Protein AF-A0A3B8USL8-F1 (afdb_monomer)

pLDDT: mean 80.2, std 11.9, range [31.58, 95.19]

Nearest PDB structures (foldseek):
  6t17-assembly1_B  TM=9.075E-01  e=5.939E-07  Kurthia sp. 11kri321
  2p1b-assembly2_B  TM=3.643E-01  e=3.497E+00  Homo sapiens
  1xb9-assembly1_D  TM=2.549E-01  e=1.712E+00  Xenopus laevis
  4hfs-assembly1_B  TM=2.075E-01  e=1.350E+00  Bacillus subtilis subsp. subtilis str. 168
  6v7j-assembly1_A  TM=2.923E-01  e=7.578E+00  Canavalia ensiformis

Radius of gyration: 40.14 Å; Cα contacts (8 Å, |Δi|>4): 746; chains: 1; bounding box: 104×63×132 Å

Mean predicted aligned error: 17.53 Å

Structure (mmCIF, N/CA/C/O backbone):
data_AF-A0A3B8USL8-F1
#
_entry.id   AF-A0A3B8USL8-F1
#
loop_
_atom_site.group_PDB
_atom_site.id
_atom_site.type_symbol
_atom_site.label_atom_id
_atom_site.label_alt_id
_atom_site.label_comp_id
_atom_site.label_asym_id
_atom_site.label_entity_id
_atom_site.label_seq_id
_atom_site.pdbx_PDB_ins_code
_atom_site.Cartn_x
_atom_site.Cartn_y
_atom_site.Cartn_z
_atom_site.occupancy
_atom_site.B_iso_or_equiv
_atom_site.auth_seq_id
_atom_site.auth_comp_id
_atom_site.auth_asym_id
_atom_site.auth_atom_id
_atom_site.pdbx_PDB_model_num
ATOM 1 N N . MET A 1 1 ? 18.550 7.871 -5.834 1.00 35.16 1 MET A N 1
ATOM 2 C CA . MET A 1 1 ? 17.332 7.478 -6.574 1.00 35.16 1 MET A CA 1
ATOM 3 C C . MET A 1 1 ? 16.148 7.566 -5.631 1.00 35.16 1 MET A C 1
ATOM 5 O O . MET A 1 1 ? 16.130 6.875 -4.623 1.00 35.16 1 MET A O 1
ATOM 9 N N . LYS A 1 2 ? 15.222 8.490 -5.893 1.00 31.58 2 LYS A N 1
ATOM 10 C CA . LYS A 1 2 ? 13.996 8.667 -5.110 1.00 31.58 2 LYS A CA 1
ATOM 11 C C . LYS A 1 2 ? 13.003 7.623 -5.638 1.00 31.58 2 LYS A C 1
ATOM 13 O O . LYS A 1 2 ? 12.393 7.850 -6.670 1.00 31.58 2 LYS A O 1
ATOM 18 N N . LEU A 1 3 ? 12.933 6.458 -4.992 1.00 43.53 3 LEU A N 1
ATOM 19 C CA . LEU A 1 3 ? 12.099 5.302 -5.381 1.00 43.53 3 LEU A CA 1
ATOM 20 C C . LEU A 1 3 ? 10.599 5.528 -5.064 1.00 43.53 3 LEU A C 1
ATOM 22 O O . LEU A 1 3 ? 9.948 4.687 -4.450 1.00 43.53 3 LEU A O 1
ATOM 26 N N . LEU A 1 4 ? 10.082 6.722 -5.373 1.00 45.91 4 LEU A N 1
ATOM 27 C CA . LEU A 1 4 ? 8.718 7.175 -5.051 1.00 45.91 4 LEU A CA 1
ATOM 28 C C . LEU A 1 4 ? 7.876 7.403 -6.326 1.00 45.91 4 LEU A C 1
ATOM 30 O O . LEU A 1 4 ? 7.007 8.266 -6.347 1.00 45.91 4 LEU A O 1
ATOM 34 N N . ASP A 1 5 ? 8.152 6.665 -7.401 1.00 50.16 5 ASP A N 1
ATOM 35 C CA . ASP A 1 5 ? 7.469 6.773 -8.701 1.00 50.16 5 ASP A CA 1
ATOM 36 C C . ASP A 1 5 ? 6.319 5.764 -8.902 1.00 50.16 5 ASP A C 1
ATOM 38 O O . ASP A 1 5 ? 5.882 5.552 -10.029 1.00 50.16 5 ASP A O 1
ATOM 42 N N . GLY A 1 6 ? 5.809 5.125 -7.841 1.00 51.44 6 GLY A N 1
ATOM 43 C CA . GLY A 1 6 ? 4.798 4.064 -7.969 1.00 51.44 6 GLY A CA 1
ATOM 44 C C . GLY A 1 6 ? 5.363 2.642 -8.048 1.00 51.44 6 GLY A C 1
ATOM 45 O O . GLY A 1 6 ? 4.603 1.692 -8.223 1.00 51.44 6 GLY A O 1
ATOM 46 N N . SER A 1 7 ? 6.676 2.465 -7.870 1.00 51.03 7 SER A N 1
ATOM 47 C CA . SER A 1 7 ? 7.333 1.149 -7.930 1.00 51.03 7 SER A CA 1
ATOM 48 C C . SER A 1 7 ? 7.158 0.229 -6.716 1.00 51.03 7 SER A C 1
ATOM 50 O O . SER A 1 7 ? 7.492 -0.955 -6.810 1.00 51.03 7 SER A O 1
ATOM 52 N N . GLN A 1 8 ? 6.623 0.735 -5.599 1.00 54.75 8 GLN A N 1
ATOM 53 C CA . GLN A 1 8 ? 6.286 -0.083 -4.426 1.00 54.75 8 GLN A CA 1
AT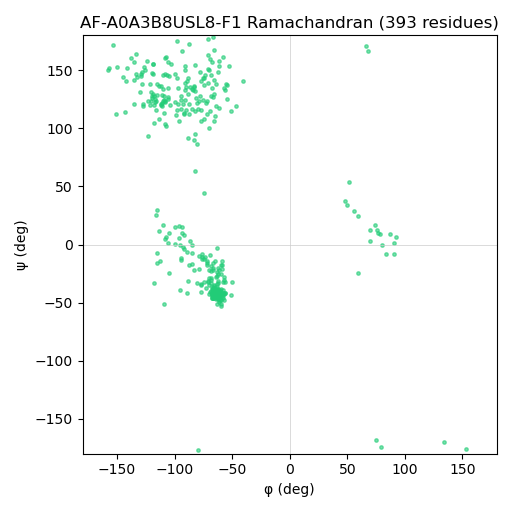OM 54 C C . GLN A 1 8 ? 4.863 -0.647 -4.572 1.00 54.75 8 GLN A C 1
ATOM 56 O O . GLN A 1 8 ? 3.889 0.103 -4.535 1.00 54.75 8 GLN A O 1
ATOM 61 N N . SER A 1 9 ? 4.761 -1.966 -4.738 1.00 53.94 9 SER A N 1
ATOM 62 C CA . SER A 1 9 ? 3.527 -2.763 -4.621 1.00 53.94 9 SER A CA 1
ATOM 63 C C . SER A 1 9 ? 3.209 -2.961 -3.130 1.00 53.94 9 SER A C 1
ATOM 65 O O . SER A 1 9 ? 4.144 -3.133 -2.368 1.00 53.94 9 SER A O 1
ATOM 67 N N . GLY A 1 10 ? 1.958 -2.904 -2.656 1.00 53.62 10 GLY A N 1
ATOM 68 C CA . GLY A 1 10 ? 1.622 -3.095 -1.227 1.00 53.62 10 GLY A CA 1
ATOM 69 C C . GLY A 1 10 ? 0.648 -2.075 -0.618 1.00 53.62 10 GLY A C 1
ATOM 70 O O . GLY A 1 10 ? 0.038 -1.277 -1.323 1.00 53.62 10 GLY A O 1
ATOM 71 N N . SER A 1 11 ? 0.482 -2.103 0.711 1.00 51.12 11 SER A N 1
ATOM 72 C CA . SER A 1 11 ? -0.595 -1.425 1.466 1.00 51.12 11 SER A CA 1
ATOM 73 C C . SER A 1 11 ? -0.605 0.109 1.385 1.00 51.12 11 SER A C 1
ATOM 75 O O . SER A 1 11 ? -1.511 0.744 1.913 1.00 51.12 11 SER A O 1
ATOM 77 N N . LYS A 1 12 ? 0.355 0.747 0.713 1.00 58.31 12 LYS A N 1
ATOM 78 C CA . LYS A 1 12 ? 0.362 2.202 0.525 1.00 58.31 12 LYS A CA 1
ATOM 79 C C . LYS A 1 12 ? -0.222 2.574 -0.831 1.00 58.31 12 LYS A C 1
ATOM 81 O O . LYS A 1 12 ? 0.311 2.209 -1.873 1.00 58.31 12 LYS A O 1
ATOM 86 N N . VAL A 1 13 ? -1.291 3.363 -0.803 1.00 66.81 13 VAL A N 1
ATOM 87 C CA . VAL A 1 13 ? -1.865 3.991 -1.997 1.00 66.81 13 VAL A CA 1
ATOM 88 C C . VAL A 1 13 ? -0.946 5.121 -2.455 1.00 66.81 13 VAL A C 1
ATOM 90 O O . VAL A 1 13 ? -0.693 6.061 -1.703 1.00 66.81 13 VAL A O 1
ATOM 93 N N . GLN A 1 14 ? -0.459 5.045 -3.691 1.00 66.94 14 GLN A N 1
ATOM 94 C CA . GLN A 1 14 ? 0.283 6.122 -4.342 1.00 66.94 14 GLN A CA 1
ATOM 95 C C . GLN A 1 14 ? -0.600 6.728 -5.423 1.00 66.94 14 GLN A C 1
ATOM 97 O O . GLN A 1 14 ? -0.773 6.140 -6.486 1.00 66.94 14 GLN A O 1
ATOM 102 N N . ALA A 1 15 ? -1.170 7.897 -5.156 1.00 72.94 15 ALA A N 1
ATOM 103 C CA . ALA A 1 15 ? -1.930 8.639 -6.149 1.00 72.94 15 ALA A CA 1
ATOM 104 C C . ALA A 1 15 ? -1.317 10.022 -6.360 1.00 72.94 15 ALA A C 1
ATOM 106 O O . ALA A 1 15 ? -0.934 10.692 -5.399 1.00 72.94 15 ALA A O 1
ATOM 107 N N . SER A 1 16 ? -1.232 10.450 -7.615 1.00 72.19 16 SER A N 1
ATOM 108 C CA . SER A 1 16 ? -0.775 11.789 -7.973 1.00 72.19 16 SER A CA 1
ATOM 109 C C . SER A 1 16 ? -1.571 12.362 -9.131 1.00 72.19 16 SER A C 1
ATOM 111 O O . SER A 1 16 ? -2.084 11.646 -9.987 1.00 72.19 16 SER A O 1
ATOM 113 N N . VAL A 1 17 ? -1.654 13.684 -9.131 1.00 74.88 17 VAL A N 1
ATOM 114 C CA . VAL A 1 17 ? -2.289 14.511 -10.155 1.00 74.88 17 VAL A CA 1
ATOM 115 C C . VAL A 1 17 ? -1.261 15.511 -10.668 1.00 74.88 17 VAL A C 1
ATOM 117 O O . VAL A 1 17 ? -0.279 15.812 -9.978 1.00 74.88 17 VAL A O 1
ATOM 120 N N . SER A 1 18 ? -1.467 16.036 -11.873 1.00 68.19 18 SER A N 1
ATOM 121 C CA . SER A 1 18 ? -0.633 17.112 -12.404 1.00 68.19 18 SER A CA 1
ATOM 122 C C . SER A 1 18 ? -0.721 18.375 -11.534 1.00 68.19 18 SER A C 1
ATOM 124 O O . SER A 1 18 ? -1.661 18.587 -10.765 1.00 68.19 18 SER A O 1
ATOM 126 N N . LYS A 1 19 ? 0.295 19.243 -11.627 1.00 58.09 19 LYS A N 1
ATOM 127 C CA . LYS A 1 19 ? 0.409 20.450 -10.786 1.00 58.09 19 LYS A CA 1
ATOM 128 C C . LYS A 1 19 ? -0.746 21.440 -11.001 1.00 58.09 19 LYS A C 1
ATOM 130 O O . LYS A 1 19 ? -1.132 22.144 -10.073 1.00 58.09 19 LYS A O 1
ATOM 135 N N . SER A 1 20 ? -1.280 21.481 -12.214 1.00 59.66 20 SER A N 1
ATOM 136 C CA . SER A 1 20 ? -2.473 22.223 -12.641 1.00 59.66 20 SER A CA 1
ATOM 137 C C . SER A 1 20 ? -3.771 21.634 -12.074 1.00 59.66 20 SER A C 1
ATOM 139 O O . SER A 1 20 ? -4.706 22.385 -11.809 1.00 59.66 20 SER A O 1
ATOM 141 N N . ALA A 1 21 ? -3.807 20.324 -11.812 1.00 61.00 21 ALA A N 1
ATOM 142 C CA . ALA A 1 21 ? -4.941 19.589 -11.248 1.00 61.00 21 ALA A CA 1
ATOM 143 C C . ALA A 1 21 ? -4.811 19.311 -9.737 1.00 61.00 21 ALA A C 1
ATOM 145 O O . ALA A 1 21 ? -5.540 18.485 -9.192 1.00 61.00 21 ALA A O 1
ATOM 146 N N . ALA A 1 22 ? -3.897 19.995 -9.036 1.00 58.69 22 ALA A N 1
ATOM 147 C CA . ALA A 1 22 ? -3.538 19.714 -7.641 1.00 58.69 22 ALA A CA 1
ATOM 148 C C . ALA A 1 22 ? -4.706 19.793 -6.638 1.00 58.69 22 ALA A C 1
ATOM 150 O O . ALA A 1 22 ? -4.628 19.209 -5.562 1.00 58.69 22 ALA A O 1
ATOM 151 N N . THR A 1 23 ? -5.794 20.489 -6.975 1.00 61.28 23 THR A N 1
ATOM 152 C CA . THR A 1 23 ? -7.017 20.528 -6.158 1.00 61.28 23 THR A CA 1
ATOM 153 C C . THR A 1 23 ? -7.870 19.266 -6.272 1.00 61.28 23 THR A C 1
ATOM 155 O O . THR A 1 23 ? -8.778 19.113 -5.464 1.00 61.28 23 THR A O 1
ATOM 158 N N . GLY A 1 24 ? -7.585 18.392 -7.245 1.00 63.50 24 GLY A N 1
ATOM 159 C CA . GLY A 1 24 ? -8.349 17.192 -7.578 1.00 63.50 24 GLY A CA 1
ATOM 160 C C . GLY A 1 24 ? -7.944 15.917 -6.835 1.00 63.50 24 GLY A C 1
ATOM 161 O O . GLY A 1 24 ? -8.620 14.900 -6.961 1.00 63.50 24 GLY A O 1
ATOM 162 N N . ALA A 1 25 ? -6.863 15.948 -6.050 1.00 67.50 25 ALA A N 1
ATOM 163 C CA . ALA A 1 25 ? -6.476 14.851 -5.166 1.00 67.50 25 ALA A CA 1
ATOM 164 C C . ALA A 1 25 ? -6.263 15.370 -3.745 1.00 67.50 25 ALA A C 1
ATOM 166 O O . ALA A 1 25 ? -5.409 16.221 -3.504 1.00 67.50 25 ALA A O 1
ATOM 167 N N . THR A 1 26 ? -7.025 14.831 -2.794 1.00 67.94 26 THR A N 1
ATOM 168 C CA . THR A 1 26 ? -6.905 15.186 -1.377 1.00 67.94 26 THR A CA 1
ATOM 169 C C . THR A 1 26 ? -6.562 13.943 -0.572 1.00 67.94 26 THR A C 1
ATOM 171 O O . THR A 1 26 ? -7.281 12.944 -0.612 1.00 67.94 26 THR A O 1
ATOM 174 N N . THR A 1 27 ? -5.460 13.990 0.174 1.00 61.47 27 THR A N 1
ATOM 175 C CA . THR A 1 27 ? -5.169 12.965 1.180 1.00 61.47 27 THR A CA 1
ATOM 176 C C . THR A 1 27 ? -6.039 13.239 2.394 1.00 61.47 27 THR A C 1
ATOM 178 O O . THR A 1 27 ? -5.787 14.175 3.149 1.00 61.47 27 THR A O 1
ATOM 181 N N . ASN A 1 28 ? -7.067 12.420 2.576 1.00 60.72 28 ASN A N 1
ATOM 182 C CA . ASN A 1 28 ? -7.905 12.460 3.757 1.00 60.72 28 ASN A CA 1
ATOM 183 C C . ASN A 1 28 ? -7.201 11.675 4.858 1.00 60.72 28 ASN A C 1
ATOM 185 O O . ASN A 1 28 ? -6.982 10.465 4.763 1.00 60.72 28 ASN A O 1
ATOM 189 N N . HIS A 1 29 ? -6.807 12.377 5.912 1.00 53.66 29 HIS A N 1
ATOM 190 C CA . HIS A 1 29 ? -6.333 11.721 7.119 1.00 53.66 29 HIS A CA 1
ATOM 191 C C . HIS A 1 29 ? -7.496 10.995 7.794 1.00 53.66 29 HIS A C 1
ATOM 193 O O . HIS A 1 29 ? -8.643 11.437 7.720 1.00 53.66 29 HIS A O 1
ATOM 199 N N . ALA A 1 30 ? -7.186 9.858 8.416 1.00 52.12 30 ALA A N 1
ATOM 200 C CA . ALA A 1 30 ? -8.135 9.076 9.190 1.00 52.12 30 ALA A CA 1
ATOM 201 C C . ALA A 1 30 ? -8.926 9.991 10.138 1.00 52.12 30 ALA A C 1
ATOM 203 O O . ALA A 1 30 ? -8.332 10.630 11.004 1.00 52.12 30 ALA A O 1
ATOM 204 N N . ALA A 1 31 ? -10.251 10.055 9.988 1.00 51.53 31 ALA A N 1
ATOM 205 C CA . ALA A 1 31 ? -11.104 10.528 11.068 1.00 51.53 31 ALA A CA 1
ATOM 206 C C . ALA A 1 31 ? -11.141 9.397 12.093 1.00 51.53 31 ALA A C 1
ATOM 208 O O . ALA A 1 31 ? -11.648 8.306 11.836 1.00 51.53 31 ALA A O 1
ATOM 209 N N . VAL A 1 32 ? -10.468 9.621 13.208 1.00 53.03 32 VAL A N 1
ATOM 210 C CA . VAL A 1 32 ? -10.133 8.571 14.148 1.00 53.03 32 VAL A CA 1
ATOM 211 C C . VAL A 1 32 ? -11.255 8.401 15.161 1.00 53.03 32 VAL A C 1
ATOM 213 O O . VAL A 1 32 ? -11.276 9.060 16.191 1.00 53.03 32 VAL A O 1
ATOM 216 N N . ALA A 1 33 ? -12.194 7.510 14.882 1.00 63.44 33 ALA A N 1
ATOM 217 C CA . ALA A 1 33 ? -13.122 7.052 15.905 1.00 63.44 33 ALA A CA 1
ATOM 218 C C . ALA A 1 33 ? -13.557 5.630 15.575 1.00 63.44 33 ALA A C 1
ATOM 220 O O . ALA A 1 33 ? -14.255 5.419 14.591 1.00 63.44 33 ALA A O 1
ATOM 221 N N . GLN A 1 34 ? -13.173 4.630 16.362 1.00 76.38 34 GLN A N 1
ATOM 222 C CA . GLN A 1 34 ? -13.904 3.366 16.381 1.00 76.38 34 GLN A CA 1
ATOM 223 C C . GLN A 1 34 ? -15.008 3.491 17.424 1.00 76.38 34 GLN A C 1
ATOM 225 O O . GLN A 1 34 ? -14.747 3.884 18.563 1.00 76.38 34 GLN A O 1
ATOM 230 N N . VAL A 1 35 ? -16.234 3.151 17.032 1.00 83.56 35 VAL A N 1
ATOM 231 C CA . VAL A 1 35 ? -17.382 3.132 17.935 1.00 83.56 35 VAL A CA 1
ATOM 232 C C . VAL A 1 35 ? -17.716 1.681 18.253 1.00 83.56 35 VAL A C 1
ATOM 234 O O . VAL A 1 35 ? -17.900 0.868 17.349 1.00 83.56 35 VAL A O 1
ATOM 237 N N . ASN A 1 36 ? -17.797 1.349 19.536 1.00 85.56 36 ASN A N 1
ATOM 238 C CA . ASN A 1 36 ? -18.254 0.051 20.017 1.00 85.56 36 ASN A CA 1
ATOM 239 C C . ASN A 1 36 ? -19.508 0.259 20.863 1.00 85.56 36 ASN A C 1
ATOM 241 O O . ASN A 1 36 ? -19.451 0.948 21.880 1.00 85.56 36 ASN A O 1
ATOM 245 N N . THR A 1 37 ? -20.625 -0.341 20.462 1.00 88.31 37 THR A N 1
ATOM 246 C CA . THR A 1 37 ? -21.900 -0.215 21.182 1.00 88.31 37 THR A CA 1
ATOM 247 C C . THR A 1 37 ? -22.305 -1.559 21.773 1.00 88.31 37 THR A C 1
ATOM 249 O O . THR A 1 37 ? -22.207 -2.585 21.099 1.00 88.31 37 THR A O 1
ATOM 252 N N . SER A 1 38 ? -22.778 -1.586 23.020 1.00 88.12 38 SER A N 1
ATOM 253 C CA . SER A 1 38 ? -23.227 -2.825 23.663 1.00 88.12 38 SER A CA 1
ATOM 254 C C . SER A 1 38 ? -24.286 -3.556 22.826 1.00 88.12 38 SER A C 1
ATOM 256 O O . SER A 1 38 ? -25.194 -2.949 22.247 1.00 88.12 38 SER A O 1
ATOM 258 N N . ALA A 1 39 ? -24.156 -4.883 22.729 1.00 82.88 39 ALA A N 1
ATOM 259 C CA . ALA A 1 39 ? -25.090 -5.707 21.963 1.00 82.88 39 ALA A CA 1
ATOM 260 C C . ALA A 1 39 ? -26.495 -5.634 22.577 1.00 82.88 39 ALA A C 1
ATOM 262 O O . ALA A 1 39 ? -27.462 -5.263 21.900 1.00 82.88 39 ALA A O 1
ATOM 263 N N . SER A 1 40 ? -26.560 -5.883 23.882 1.00 85.81 40 SER A N 1
ATOM 264 C CA . SER A 1 40 ? -27.769 -5.816 24.692 1.00 85.81 40 SER A CA 1
ATOM 265 C C . SER A 1 40 ? -27.988 -4.434 25.315 1.00 85.81 40 SER A C 1
ATOM 267 O O . SER A 1 40 ? -27.046 -3.667 25.551 1.00 85.81 40 SER A O 1
ATOM 269 N N . ASN A 1 41 ? -29.257 -4.121 25.585 1.00 89.38 41 ASN A N 1
ATOM 270 C CA . ASN A 1 41 ? -29.636 -2.946 26.364 1.00 89.38 41 ASN A CA 1
ATOM 271 C C . ASN A 1 41 ? -29.306 -3.178 27.844 1.00 89.38 41 ASN A C 1
ATOM 273 O O . ASN A 1 41 ? -29.455 -4.283 28.365 1.00 89.38 41 ASN A O 1
ATOM 277 N N . VAL A 1 42 ? -28.917 -2.113 28.534 1.00 89.81 42 VAL A N 1
ATOM 278 C CA . VAL A 1 42 ? -28.840 -2.062 29.991 1.00 89.81 42 VAL A CA 1
ATOM 279 C C . VAL A 1 42 ? -30.252 -2.193 30.558 1.00 89.81 42 VAL A C 1
ATOM 281 O O . VAL A 1 42 ? -31.176 -1.490 30.142 1.00 89.81 42 VAL A O 1
ATOM 284 N N . GLY A 1 43 ? -30.415 -3.115 31.505 1.00 88.31 43 GLY A N 1
ATOM 285 C CA . GLY A 1 43 ? -31.685 -3.347 32.184 1.00 88.31 43 GLY A CA 1
ATOM 286 C C . GLY A 1 43 ? -32.071 -2.219 33.143 1.00 88.31 43 GLY A C 1
ATOM 287 O O . GLY A 1 43 ? -31.252 -1.398 33.555 1.00 88.31 43 GLY A O 1
ATOM 288 N N . GLU A 1 44 ? -33.344 -2.197 33.524 1.00 91.75 44 GLU A N 1
ATOM 289 C CA . GLU A 1 44 ? -33.826 -1.347 34.616 1.00 91.75 44 GLU A CA 1
ATOM 290 C C . GLU A 1 44 ? -33.157 -1.736 35.942 1.00 91.75 44 GLU A C 1
ATOM 292 O O . GLU A 1 44 ? -32.854 -2.909 36.175 1.00 91.75 44 GLU A O 1
ATOM 297 N N . LEU A 1 45 ? -32.959 -0.761 36.834 1.00 90.81 45 LEU A N 1
ATOM 298 C CA . LEU A 1 45 ? -32.378 -1.002 38.155 1.00 90.81 45 LEU A CA 1
ATOM 299 C C . LEU A 1 45 ? -33.402 -0.674 39.241 1.00 90.81 45 LEU A C 1
ATOM 301 O O . LEU A 1 45 ? -33.835 0.469 39.383 1.00 90.81 45 LEU A O 1
ATOM 305 N N . ALA A 1 46 ? -33.815 -1.689 39.998 1.00 93.12 46 ALA A N 1
ATOM 306 C CA . ALA A 1 46 ? -34.754 -1.518 41.102 1.00 93.12 46 ALA A CA 1
ATOM 307 C C . ALA A 1 46 ? -34.106 -0.779 42.285 1.00 93.12 46 ALA A C 1
ATOM 309 O O . ALA A 1 46 ? -32.903 -0.890 42.526 1.00 93.12 46 ALA A O 1
ATOM 310 N N . SER A 1 47 ? -34.919 -0.055 43.053 1.00 92.12 47 SER A N 1
ATOM 311 C CA . SER A 1 47 ? -34.481 0.631 44.273 1.00 92.12 47 SER A CA 1
ATOM 312 C C . SER A 1 47 ? -33.842 -0.350 45.267 1.00 92.12 47 SER A C 1
ATOM 314 O O . SER A 1 47 ? -34.370 -1.437 45.517 1.00 92.12 47 SER A O 1
ATOM 316 N N . GLY A 1 48 ? -32.685 0.020 45.817 1.00 89.06 48 GLY A N 1
ATOM 317 C CA . GLY A 1 48 ? -31.908 -0.799 46.750 1.00 89.06 48 GLY A CA 1
ATOM 318 C C . GLY A 1 48 ? -31.119 -1.939 46.095 1.00 89.06 48 GLY A C 1
ATOM 319 O O . GLY A 1 48 ? -30.602 -2.804 46.805 1.00 89.06 48 GLY A O 1
ATOM 320 N N . LYS A 1 49 ? -31.036 -1.981 44.759 1.00 92.88 49 LYS A N 1
ATOM 321 C CA . LYS A 1 49 ? -30.211 -2.939 44.012 1.00 92.88 49 LYS A CA 1
ATOM 322 C C . LYS A 1 49 ? -28.990 -2.260 43.403 1.00 92.88 49 LYS A C 1
ATOM 324 O O . LYS A 1 49 ? -28.941 -1.041 43.239 1.00 92.88 49 LYS A O 1
ATOM 329 N N . SER A 1 50 ? -28.008 -3.085 43.063 1.00 91.81 50 SER A N 1
ATOM 330 C CA . SER A 1 50 ? -26.798 -2.683 42.363 1.00 91.81 50 SER A CA 1
ATOM 331 C C . SER A 1 50 ? -26.593 -3.537 41.118 1.00 91.81 50 SER A C 1
ATOM 333 O O . SER A 1 50 ? -27.064 -4.670 41.052 1.00 91.81 50 SER A O 1
ATOM 335 N N . MET A 1 51 ? -25.911 -2.959 40.135 1.00 91.44 51 MET A N 1
ATOM 336 C CA . MET A 1 51 ? -25.539 -3.602 38.881 1.00 91.44 51 MET A CA 1
ATOM 337 C C . MET A 1 51 ? -24.051 -3.375 38.640 1.00 91.44 51 MET A C 1
ATOM 339 O O . MET A 1 51 ? -23.554 -2.252 38.755 1.00 91.44 51 MET A O 1
ATOM 343 N N . THR A 1 52 ? -23.332 -4.442 38.319 1.00 92.62 52 THR A N 1
ATOM 344 C CA . THR A 1 52 ? -21.906 -4.413 38.002 1.00 92.62 52 THR A CA 1
ATOM 345 C C . THR A 1 52 ? -21.712 -4.543 36.504 1.00 92.62 52 THR A C 1
ATOM 347 O O . THR A 1 52 ? -22.089 -5.546 35.909 1.00 92.62 52 THR A O 1
ATOM 350 N N . TYR A 1 53 ? -21.083 -3.542 35.902 1.00 92.56 53 TYR A N 1
ATOM 351 C CA . TYR A 1 53 ? -20.743 -3.521 34.488 1.00 92.56 53 TYR A CA 1
ATOM 352 C C . TYR A 1 53 ? -19.236 -3.690 34.333 1.00 92.56 53 TYR A C 1
ATOM 354 O O . TYR A 1 53 ? -18.468 -2.909 34.894 1.00 92.56 53 TYR A O 1
ATOM 362 N N . SER A 1 54 ? -18.816 -4.713 33.594 1.00 91.56 54 SER A N 1
ATOM 363 C CA . SER A 1 54 ? -17.409 -5.001 33.317 1.00 91.56 54 SER A CA 1
ATOM 364 C C . SER A 1 54 ? -17.143 -4.892 31.826 1.00 91.56 54 SER A C 1
ATOM 366 O O . SER A 1 54 ? -17.775 -5.585 31.031 1.00 91.56 54 SER A O 1
ATOM 368 N N . ILE A 1 55 ? -16.201 -4.030 31.455 1.00 91.50 55 ILE A N 1
ATOM 369 C CA . ILE A 1 55 ? -15.752 -3.844 30.079 1.00 91.50 55 ILE A CA 1
ATOM 370 C C . ILE A 1 55 ? -14.352 -4.423 29.958 1.00 91.50 55 ILE A C 1
ATOM 372 O O . ILE A 1 55 ? -13.405 -3.905 30.549 1.00 91.50 55 ILE A O 1
ATOM 376 N N . THR A 1 56 ? -14.228 -5.493 29.182 1.00 89.38 56 THR A N 1
ATOM 377 C CA . THR A 1 56 ? -12.942 -6.063 28.796 1.00 89.38 56 THR A CA 1
ATOM 378 C C . THR A 1 56 ? -12.594 -5.563 27.405 1.00 89.38 56 THR A C 1
ATOM 380 O O . THR A 1 56 ? -13.231 -5.920 26.415 1.00 89.38 56 THR A O 1
ATOM 383 N N . VAL A 1 57 ? -11.569 -4.726 27.335 1.00 87.50 57 VAL A N 1
ATOM 384 C CA . VAL A 1 57 ? -11.004 -4.238 26.081 1.00 87.50 57 VAL A CA 1
ATOM 385 C C . VAL A 1 57 ? -9.833 -5.132 25.703 1.00 87.50 57 VAL A C 1
ATOM 387 O O . VAL A 1 57 ? -8.906 -5.292 26.494 1.00 87.50 57 VAL A O 1
ATOM 390 N N . LEU A 1 58 ? -9.879 -5.710 24.503 1.00 80.69 58 LEU A N 1
ATOM 391 C CA . LEU A 1 58 ? -8.700 -6.263 23.842 1.00 80.69 58 LEU A CA 1
ATOM 392 C C . LEU A 1 58 ? -8.100 -5.166 22.973 1.00 80.69 58 LEU A C 1
ATOM 394 O O . LEU A 1 58 ? -8.716 -4.753 21.988 1.00 80.69 58 LEU A O 1
ATOM 398 N N . ASP A 1 59 ? -6.915 -4.690 23.341 1.00 74.44 59 ASP A N 1
ATOM 399 C CA . ASP A 1 59 ? -6.171 -3.732 22.525 1.00 74.44 59 ASP A CA 1
ATOM 400 C C . ASP A 1 59 ? -5.604 -4.388 21.246 1.00 74.44 59 ASP A C 1
ATOM 402 O O . ASP A 1 59 ? -5.725 -5.598 21.024 1.00 74.44 59 ASP A O 1
ATOM 406 N N . LYS A 1 60 ? -4.963 -3.584 20.388 1.00 65.75 60 LYS A N 1
ATOM 407 C CA . LYS A 1 60 ? -4.309 -4.058 19.152 1.00 65.75 60 LYS A CA 1
ATOM 408 C C . LYS A 1 60 ? -3.178 -5.055 19.400 1.00 65.75 60 LYS A C 1
ATOM 410 O O . LYS A 1 60 ? -2.815 -5.814 18.507 1.00 65.75 60 LYS A O 1
ATOM 415 N N . ASN A 1 61 ? -2.615 -5.049 20.604 1.00 63.16 61 ASN A N 1
ATOM 416 C CA . ASN A 1 61 ? -1.543 -5.930 21.041 1.00 63.16 61 ASN A CA 1
ATOM 417 C C . ASN A 1 61 ? -2.084 -7.208 21.710 1.00 63.16 61 ASN A C 1
ATOM 419 O O . ASN A 1 61 ? -1.300 -7.993 22.240 1.00 63.16 61 ASN A O 1
ATOM 423 N N . ASN A 1 62 ? -3.402 -7.439 21.657 1.00 64.50 62 ASN A N 1
ATOM 424 C CA . ASN A 1 62 ? -4.109 -8.546 22.298 1.00 64.50 62 ASN A CA 1
ATOM 425 C C . ASN A 1 62 ? -3.943 -8.592 23.824 1.00 64.50 62 ASN A C 1
ATOM 427 O O . ASN A 1 62 ? -4.103 -9.655 24.433 1.00 64.50 62 ASN A O 1
ATOM 431 N N . ASN A 1 63 ? -3.659 -7.454 24.456 1.00 72.00 63 ASN A N 1
ATOM 432 C CA . ASN A 1 63 ? -3.740 -7.345 25.901 1.00 72.00 63 ASN A CA 1
ATOM 433 C C . ASN A 1 63 ? -5.194 -7.112 26.287 1.00 72.00 63 ASN A C 1
ATOM 435 O O . ASN A 1 63 ? -5.852 -6.192 25.797 1.00 72.00 63 ASN A O 1
ATOM 439 N N . ALA A 1 64 ? -5.687 -7.959 27.183 1.00 83.50 64 ALA A N 1
ATOM 440 C CA . ALA A 1 64 ? -7.010 -7.816 27.753 1.00 83.50 64 ALA A CA 1
ATOM 441 C C . ALA A 1 64 ? -6.927 -6.964 29.021 1.00 83.50 64 ALA A C 1
ATOM 443 O O . ALA A 1 64 ? -6.338 -7.379 30.020 1.00 83.50 64 ALA A O 1
ATOM 444 N N . THR A 1 65 ? -7.555 -5.794 29.005 1.00 87.00 65 THR A N 1
ATOM 445 C CA . THR A 1 65 ? -7.745 -4.964 30.198 1.00 87.00 65 THR A CA 1
ATOM 446 C C . THR A 1 65 ? -9.216 -4.954 30.563 1.00 87.00 65 THR A C 1
ATOM 448 O O . THR A 1 65 ? -10.048 -4.576 29.740 1.00 87.00 65 THR A O 1
ATOM 451 N N . THR A 1 66 ? -9.543 -5.380 31.784 1.00 90.94 66 THR A N 1
ATOM 452 C CA . THR A 1 66 ? -10.922 -5.372 32.285 1.00 90.94 66 THR A CA 1
ATOM 453 C C . THR A 1 66 ? -11.101 -4.259 33.296 1.00 90.94 66 THR A C 1
ATOM 455 O O . THR A 1 66 ? -10.387 -4.211 34.296 1.00 90.94 66 THR A O 1
ATOM 458 N N . THR A 1 67 ? -12.091 -3.411 33.051 1.00 91.19 67 THR A N 1
ATOM 459 C CA . THR A 1 67 ? -12.505 -2.350 33.961 1.00 91.19 67 THR A CA 1
ATOM 460 C C . THR A 1 67 ? -13.931 -2.615 34.408 1.00 91.19 67 THR A C 1
ATOM 462 O O . THR A 1 67 ? -14.824 -2.765 33.575 1.00 91.19 67 THR A O 1
ATOM 465 N N . SER A 1 68 ? -14.151 -2.661 35.719 1.00 92.31 68 SER A N 1
ATOM 466 C CA . SER A 1 68 ? -15.461 -2.955 36.300 1.00 92.31 68 SER A CA 1
ATOM 467 C C . SER A 1 68 ? -15.939 -1.812 37.181 1.00 92.31 68 SER A C 1
ATOM 469 O O . SER A 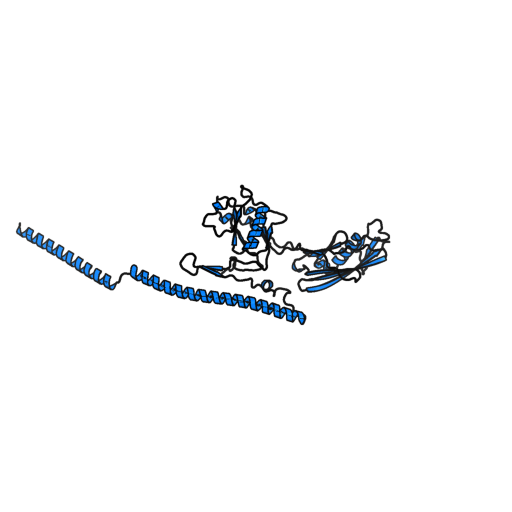1 68 ? -15.225 -1.371 38.079 1.00 92.31 68 SER A O 1
ATOM 471 N N . VAL A 1 69 ? -17.184 -1.390 36.983 1.00 92.44 69 VAL A N 1
ATOM 472 C CA . VAL A 1 69 ? -17.878 -0.424 37.841 1.00 92.44 69 VAL A CA 1
ATOM 473 C C . VAL A 1 69 ? -19.119 -1.074 38.430 1.00 92.44 69 VAL A C 1
ATOM 475 O O . VAL A 1 69 ? -19.740 -1.921 37.795 1.00 92.44 69 VAL A O 1
ATOM 478 N N . THR A 1 70 ? -19.494 -0.691 39.649 1.00 93.38 70 THR A N 1
ATOM 479 C CA . THR A 1 70 ? -20.800 -1.065 40.208 1.00 93.38 70 THR A CA 1
ATOM 480 C C . THR A 1 70 ? -21.565 0.196 40.514 1.00 93.38 70 THR A C 1
ATOM 482 O O . THR A 1 70 ? -21.049 1.075 41.199 1.00 93.38 70 THR A O 1
ATOM 485 N N . VAL A 1 71 ? -22.788 0.247 40.007 1.00 93.38 71 VAL A N 1
ATOM 486 C CA . VAL A 1 71 ? -23.722 1.346 40.204 1.00 93.38 71 VAL A CA 1
ATOM 487 C C . VAL A 1 71 ? -24.860 0.840 41.076 1.00 93.38 71 VAL A C 1
ATOM 489 O O . VAL A 1 71 ? -25.442 -0.207 40.793 1.00 93.38 71 VAL A O 1
ATOM 492 N N . SER A 1 72 ? -25.168 1.572 42.139 1.00 93.50 72 SER A N 1
ATOM 493 C CA . SER A 1 72 ? -26.301 1.314 43.030 1.00 93.50 72 SER A CA 1
ATOM 494 C C . SER A 1 72 ? -27.371 2.375 42.822 1.00 93.50 72 SER A C 1
ATOM 496 O O . SER A 1 72 ? -27.043 3.527 42.539 1.00 93.50 72 SER A O 1
ATOM 498 N N . TYR A 1 73 ? -28.642 1.999 42.965 1.00 95.06 73 TYR A N 1
ATOM 499 C CA . TYR A 1 73 ? -29.762 2.931 42.849 1.00 95.06 73 TYR A CA 1
ATOM 500 C C . TYR A 1 73 ? -30.569 3.011 44.142 1.00 95.06 73 TYR A C 1
ATOM 502 O O . TYR A 1 73 ? -31.014 1.992 44.674 1.00 95.06 73 TYR A O 1
ATOM 510 N N . ASP A 1 74 ? -30.806 4.230 44.619 1.00 92.50 74 ASP A N 1
ATOM 511 C CA . ASP A 1 74 ? -31.678 4.515 45.753 1.00 92.50 74 ASP A CA 1
ATOM 512 C C . ASP A 1 74 ? -32.903 5.306 45.282 1.00 92.50 74 ASP A C 1
ATOM 514 O O . ASP A 1 74 ? -32.813 6.489 44.963 1.00 92.50 74 ASP A O 1
ATOM 518 N N . GLY A 1 75 ? -34.070 4.659 45.263 1.00 88.19 75 GLY A N 1
ATOM 519 C CA . GLY A 1 75 ? -35.336 5.278 44.863 1.00 88.19 75 GLY A CA 1
ATOM 520 C C . GLY A 1 75 ? -35.919 6.253 45.892 1.00 88.19 75 GLY A C 1
ATOM 521 O O . GLY A 1 75 ? -36.846 6.987 45.566 1.00 88.19 75 GLY A O 1
ATOM 522 N N . THR A 1 76 ? -35.394 6.314 47.122 1.00 89.25 76 THR A N 1
ATOM 523 C CA . THR A 1 76 ? -35.826 7.337 48.092 1.00 89.25 76 THR A CA 1
ATOM 524 C C . THR A 1 76 ? -35.210 8.695 47.772 1.00 89.25 76 THR A C 1
ATOM 526 O O . THR A 1 76 ? -35.895 9.718 47.803 1.00 89.25 76 THR A O 1
ATOM 529 N N . THR A 1 77 ? -33.932 8.700 47.389 1.00 89.19 77 THR A N 1
ATOM 530 C CA . THR A 1 77 ? -33.198 9.900 46.970 1.00 89.19 77 THR A CA 1
ATOM 531 C C . THR A 1 77 ? -33.217 10.108 45.451 1.00 89.19 77 THR A C 1
ATOM 533 O O . THR A 1 77 ? -32.895 11.195 44.971 1.00 89.19 77 THR A O 1
ATOM 536 N N . ASN A 1 78 ? -33.657 9.097 44.695 1.00 91.44 78 ASN A N 1
ATOM 537 C CA . ASN A 1 78 ? -33.587 8.983 43.236 1.00 91.44 78 ASN A CA 1
ATOM 538 C C . ASN A 1 78 ? -32.160 9.118 42.692 1.00 91.44 78 ASN A C 1
ATOM 540 O O . ASN A 1 78 ? -31.978 9.615 41.580 1.00 91.44 78 ASN A O 1
ATOM 544 N N . LYS A 1 79 ? -31.145 8.734 43.472 1.00 91.62 79 LYS A N 1
ATOM 545 C CA . LYS A 1 79 ? -29.733 8.906 43.111 1.00 91.62 79 LYS A CA 1
ATOM 546 C C . LYS A 1 79 ? -29.087 7.587 42.721 1.00 91.62 79 LYS A C 1
ATOM 548 O O . LYS A 1 79 ? -29.380 6.537 43.292 1.00 91.62 79 LYS A O 1
ATOM 553 N N . PHE A 1 80 ? -28.164 7.680 41.772 1.00 93.88 80 PHE A N 1
ATOM 554 C CA . PHE A 1 80 ? -27.206 6.626 41.479 1.00 93.88 80 PHE A CA 1
ATOM 555 C C . PHE A 1 80 ? -25.890 6.910 42.189 1.00 93.88 80 PHE A C 1
ATOM 557 O O . PHE A 1 80 ? -25.383 8.033 42.113 1.00 93.88 80 PHE A O 1
ATOM 564 N N . THR A 1 81 ? -25.318 5.894 42.823 1.00 92.50 81 THR A N 1
ATOM 565 C CA . THR A 1 81 ? -24.023 5.985 43.503 1.00 92.50 81 THR A CA 1
ATOM 566 C C . THR A 1 81 ? -23.072 4.885 43.051 1.00 92.50 81 THR A C 1
ATOM 568 O O . THR A 1 81 ? -23.505 3.789 42.686 1.00 92.50 81 THR A O 1
ATOM 571 N N . ASP A 1 82 ? -21.772 5.177 43.038 1.00 91.19 82 ASP A N 1
ATOM 572 C CA . ASP A 1 82 ? -20.739 4.148 42.873 1.00 91.19 82 ASP A CA 1
ATOM 573 C C . ASP A 1 82 ? -20.464 3.406 44.198 1.00 91.19 82 ASP A C 1
ATOM 575 O O . ASP A 1 82 ? -21.120 3.641 45.218 1.00 91.19 82 ASP A O 1
ATOM 579 N N . LYS A 1 83 ? -19.492 2.482 44.192 1.00 84.19 83 LYS A N 1
ATOM 580 C CA . LYS A 1 83 ? -19.081 1.741 45.399 1.00 84.19 83 LYS A CA 1
ATOM 581 C C . LYS A 1 83 ? -18.512 2.637 46.504 1.00 84.19 83 LYS A C 1
ATOM 583 O O . LYS A 1 83 ? -18.572 2.246 47.667 1.00 84.19 83 LYS A O 1
ATOM 588 N N . ASP A 1 84 ? -17.980 3.798 46.139 1.00 84.12 84 ASP A N 1
ATOM 589 C CA . ASP A 1 84 ? -17.352 4.756 47.048 1.00 84.12 84 ASP A CA 1
ATOM 590 C C . ASP A 1 84 ? -18.355 5.819 47.541 1.00 84.12 84 ASP A C 1
ATOM 592 O O . ASP A 1 84 ? -18.029 6.650 48.387 1.00 84.12 84 ASP A O 1
ATOM 596 N N . GLY A 1 85 ? -19.603 5.766 47.058 1.00 82.25 85 GLY A N 1
ATOM 597 C CA . GLY A 1 85 ? -20.683 6.676 47.426 1.00 82.25 85 GLY A CA 1
ATOM 598 C C . GLY A 1 85 ? -20.742 7.963 46.599 1.00 82.25 85 GLY A C 1
ATOM 599 O O . GLY A 1 85 ? -21.531 8.847 46.934 1.00 82.25 85 GLY A O 1
ATOM 600 N N . ASN A 1 86 ? -19.962 8.091 45.521 1.00 88.12 86 ASN A N 1
ATOM 601 C CA . ASN A 1 86 ? -20.000 9.272 44.659 1.00 88.12 86 ASN A CA 1
ATOM 602 C C . ASN A 1 86 ? -21.260 9.285 43.787 1.00 88.12 86 ASN A C 1
ATOM 604 O O . ASN A 1 86 ? -21.695 8.253 43.275 1.00 88.12 86 ASN A O 1
ATOM 608 N N . GLU A 1 87 ? -21.826 10.472 43.561 1.00 91.19 87 GLU A N 1
ATOM 609 C CA . GLU A 1 87 ? -23.067 10.634 42.799 1.00 91.19 87 GLU A CA 1
ATOM 610 C C . GLU A 1 87 ? -22.847 10.522 41.277 1.00 91.19 87 GLU A C 1
ATOM 612 O O . GLU A 1 87 ? -22.220 11.364 40.617 1.00 91.19 87 GLU A O 1
ATOM 617 N N . LEU A 1 88 ? -23.448 9.492 40.685 1.00 87.94 88 LEU A N 1
ATOM 618 C CA . LEU A 1 88 ? -23.359 9.182 39.259 1.00 87.94 88 LEU A CA 1
ATOM 619 C C . LEU A 1 88 ? -24.511 9.772 38.433 1.00 87.94 88 LEU A C 1
ATOM 621 O O . LEU A 1 88 ? -24.415 9.861 37.213 1.00 87.94 88 LEU A O 1
ATOM 625 N N . GLY A 1 89 ? -25.575 10.242 39.079 1.00 90.12 89 GLY A N 1
ATOM 626 C CA . GLY A 1 89 ? -26.718 10.864 38.412 1.00 90.12 89 GLY A CA 1
ATOM 627 C C . GLY A 1 89 ? -28.001 10.718 39.216 1.00 90.12 89 GLY A C 1
ATOM 628 O O . GLY A 1 89 ? -27.994 10.177 40.324 1.00 90.12 89 GLY A O 1
ATOM 629 N N . THR A 1 90 ? -29.108 11.188 38.647 1.00 90.69 90 THR A N 1
ATOM 630 C CA . THR A 1 90 ? -30.441 11.072 39.244 1.00 90.69 90 THR A CA 1
ATOM 631 C C . THR A 1 90 ? -31.443 10.489 38.257 1.00 90.69 90 THR A C 1
ATOM 633 O O . THR A 1 90 ? -31.375 10.754 37.058 1.00 90.69 90 THR A O 1
ATOM 636 N N . ALA A 1 91 ? -32.385 9.696 38.762 1.00 89.62 91 ALA A N 1
ATOM 637 C CA . ALA A 1 91 ? -33.516 9.221 37.980 1.00 89.62 91 ALA A CA 1
ATOM 638 C C . ALA A 1 91 ? -34.624 10.282 37.950 1.00 89.62 91 ALA A C 1
ATOM 640 O O . ALA A 1 91 ? -34.993 10.889 38.962 1.00 89.62 91 ALA A O 1
ATOM 641 N N . THR A 1 92 ? -35.176 10.495 36.765 1.00 88.94 92 THR A N 1
ATOM 642 C CA . THR A 1 92 ? -36.215 11.487 36.476 1.00 88.94 92 THR A CA 1
ATOM 643 C C . THR A 1 92 ? -37.533 10.852 36.043 1.00 88.94 92 THR A C 1
ATOM 645 O O . THR A 1 92 ? -38.563 11.523 36.122 1.00 88.94 92 THR A O 1
ATOM 648 N N . GLY A 1 93 ? -37.517 9.569 35.667 1.00 83.50 93 GLY A N 1
ATOM 649 C CA . GLY A 1 93 ? -38.681 8.810 35.224 1.00 83.50 93 GLY A CA 1
ATOM 650 C C . GLY A 1 93 ? -39.831 8.740 36.233 1.00 83.50 93 GLY A C 1
ATOM 651 O O . GLY A 1 93 ? -39.674 8.960 37.435 1.00 83.50 93 GLY A O 1
ATOM 652 N N . THR A 1 94 ? -41.020 8.406 35.734 1.00 84.19 94 THR A N 1
ATOM 653 C CA . THR A 1 94 ? -42.266 8.364 36.515 1.00 84.19 94 THR A CA 1
ATOM 654 C C . THR A 1 94 ? -42.223 7.335 37.652 1.00 84.19 94 THR A C 1
ATOM 656 O O . THR A 1 94 ? -42.761 7.591 38.725 1.00 84.19 94 THR A O 1
ATOM 659 N N . ASP A 1 95 ? -41.512 6.220 37.448 1.00 87.62 95 ASP A N 1
ATOM 660 C CA . ASP A 1 95 ? -41.393 5.110 38.405 1.00 87.62 95 ASP A CA 1
ATOM 661 C C . ASP A 1 95 ? -40.160 5.209 39.323 1.00 87.62 95 ASP A C 1
ATOM 663 O O . ASP A 1 95 ? -39.869 4.259 40.057 1.00 87.62 95 ASP A O 1
ATOM 667 N N . LYS A 1 96 ? -39.452 6.350 39.321 1.00 86.62 96 LYS A N 1
ATOM 668 C CA . LYS A 1 96 ? -38.164 6.551 40.015 1.00 86.62 96 LYS A CA 1
ATOM 669 C C . LYS A 1 96 ? -38.155 6.118 41.484 1.00 86.62 96 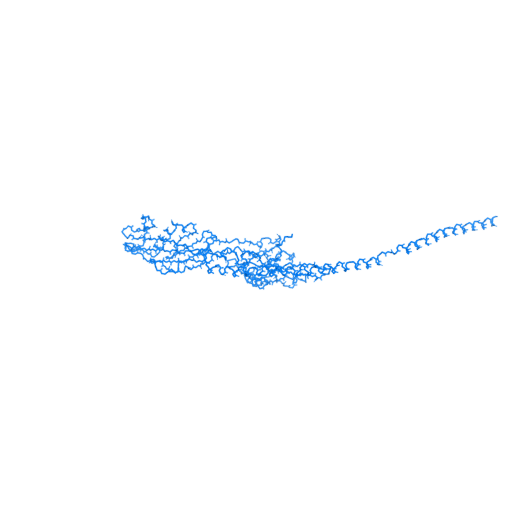LYS A C 1
ATOM 671 O O . LYS A 1 96 ? -37.168 5.559 41.947 1.00 86.62 96 LYS A O 1
ATOM 676 N N . ALA A 1 97 ? -39.272 6.233 42.198 1.00 86.69 97 ALA A N 1
ATOM 677 C CA . ALA A 1 97 ? -39.361 5.764 43.583 1.00 86.69 97 ALA A CA 1
ATOM 678 C C . ALA A 1 97 ? -39.094 4.249 43.747 1.00 86.69 97 ALA A C 1
ATOM 680 O O . ALA A 1 97 ? -38.684 3.792 44.813 1.00 86.69 97 ALA A O 1
ATOM 681 N N . THR A 1 98 ? -39.329 3.461 42.694 1.00 88.44 98 THR A N 1
ATOM 682 C CA . THR A 1 98 ? -39.249 1.992 42.711 1.00 88.44 98 THR A CA 1
ATOM 683 C C . THR A 1 98 ? -38.181 1.430 41.778 1.00 88.44 98 THR A C 1
ATOM 685 O O . THR A 1 98 ? -37.574 0.413 42.114 1.00 88.44 98 THR A O 1
ATOM 688 N N . LYS A 1 99 ? -37.921 2.079 40.637 1.00 89.81 99 LYS A N 1
ATOM 689 C CA . LYS A 1 99 ? -36.927 1.647 39.648 1.00 89.81 99 LYS A CA 1
ATOM 690 C C . LYS A 1 99 ? -36.453 2.810 38.779 1.00 89.81 99 LYS A C 1
ATOM 692 O O . LYS A 1 99 ? -37.218 3.736 38.517 1.00 89.81 99 LYS A O 1
ATOM 697 N N . ALA A 1 100 ? -35.226 2.720 38.287 1.00 91.31 100 ALA A N 1
ATOM 698 C CA . ALA A 1 100 ? -34.727 3.577 37.224 1.00 91.31 100 ALA A CA 1
ATOM 699 C C . ALA A 1 100 ? -34.780 2.865 35.868 1.00 91.31 100 ALA A C 1
ATOM 701 O O . ALA A 1 100 ? -34.599 1.645 35.783 1.00 91.31 100 ALA A O 1
ATOM 702 N N . THR A 1 101 ? -35.028 3.629 34.805 1.00 92.38 101 THR A N 1
ATOM 703 C CA . THR A 1 101 ? -35.104 3.092 33.441 1.00 92.38 101 THR A CA 1
ATOM 704 C C . THR A 1 101 ? -33.739 2.599 32.962 1.00 92.38 101 THR A C 1
ATOM 706 O O . THR A 1 101 ? -32.700 3.077 33.415 1.00 92.38 101 THR A O 1
ATOM 709 N N . GLY A 1 102 ? -33.719 1.683 31.989 1.00 89.44 102 GLY A N 1
ATOM 710 C CA . GLY A 1 102 ? -32.464 1.200 31.398 1.00 89.44 102 GLY A CA 1
ATOM 711 C C . GLY A 1 102 ? -31.586 2.320 30.826 1.00 89.44 102 GLY A C 1
ATOM 712 O O . GLY A 1 102 ? -30.364 2.252 30.919 1.00 89.44 102 GLY A O 1
ATOM 713 N N . ALA A 1 103 ? -32.187 3.398 30.306 1.00 89.88 103 ALA A N 1
ATOM 714 C CA . ALA A 1 103 ? -31.446 4.563 29.826 1.00 89.88 103 ALA A CA 1
ATOM 715 C C . ALA A 1 103 ? -30.803 5.362 30.974 1.00 89.88 103 ALA A C 1
ATOM 717 O O . ALA A 1 103 ? -29.638 5.741 30.892 1.00 89.88 103 ALA A O 1
ATOM 718 N N . GLU A 1 104 ? -31.517 5.581 32.075 1.00 91.75 104 GLU A N 1
ATOM 719 C CA . GLU A 1 104 ? -30.954 6.268 33.244 1.00 91.75 104 GLU A CA 1
ATOM 720 C C . GLU A 1 104 ? -29.840 5.436 33.894 1.00 91.75 104 GLU A C 1
ATOM 722 O O . GLU A 1 104 ? -28.764 5.963 34.182 1.00 91.75 104 GLU A O 1
ATOM 727 N N . THR A 1 105 ? -30.048 4.123 34.029 1.00 90.69 105 THR A N 1
ATOM 728 C CA . THR A 1 105 ? -29.026 3.190 34.520 1.00 90.69 105 THR A CA 1
ATOM 729 C C . THR A 1 105 ? -27.796 3.180 33.609 1.00 90.69 105 THR A C 1
ATOM 731 O O . THR A 1 105 ? -26.671 3.286 34.093 1.00 90.69 105 THR A O 1
ATOM 734 N N . ALA A 1 106 ? -27.981 3.129 32.286 1.00 91.62 106 ALA A N 1
ATOM 735 C CA . ALA A 1 106 ? -26.884 3.195 31.319 1.00 91.62 106 ALA A CA 1
ATOM 736 C C . ALA A 1 106 ? -26.114 4.522 31.382 1.00 91.62 106 ALA A C 1
ATOM 738 O O . ALA A 1 106 ? -24.893 4.517 31.265 1.00 91.62 106 ALA A O 1
ATOM 739 N N . ALA A 1 107 ? -26.793 5.654 31.598 1.00 91.38 107 ALA A N 1
ATOM 740 C CA . ALA A 1 107 ? -26.130 6.950 31.746 1.00 91.38 107 ALA A CA 1
ATOM 741 C C . ALA A 1 107 ? -25.271 7.012 33.022 1.00 91.38 107 ALA A C 1
ATOM 743 O O . ALA A 1 107 ? -24.137 7.491 32.983 1.00 91.38 107 ALA A O 1
ATOM 744 N N . ALA A 1 108 ? -25.773 6.469 34.137 1.00 91.94 108 ALA A N 1
ATOM 745 C CA . ALA A 1 108 ? -25.007 6.363 35.377 1.00 91.94 108 ALA A CA 1
ATOM 746 C C . ALA A 1 108 ? -23.791 5.429 35.228 1.00 91.94 108 ALA A C 1
ATOM 748 O O . ALA A 1 108 ? -22.704 5.758 35.703 1.00 91.94 108 ALA A O 1
ATOM 749 N N . ILE A 1 109 ? -23.945 4.303 34.521 1.00 92.50 109 ILE A N 1
ATOM 750 C CA . ILE A 1 109 ? -22.845 3.380 34.194 1.00 92.50 109 ILE A CA 1
ATOM 751 C C . ILE A 1 109 ? -21.808 4.055 33.295 1.00 92.50 109 ILE A C 1
ATOM 753 O O . ILE A 1 109 ? -20.619 3.971 33.589 1.00 92.50 109 ILE A O 1
ATOM 757 N N . ALA A 1 110 ? -22.234 4.753 32.238 1.00 92.06 110 ALA A N 1
ATOM 758 C CA . ALA A 1 110 ? -21.335 5.482 31.348 1.00 92.06 110 ALA A CA 1
ATOM 759 C C . ALA A 1 110 ? -20.509 6.514 32.127 1.00 92.06 110 ALA A C 1
ATOM 761 O O . ALA A 1 110 ? -19.288 6.530 32.013 1.00 92.06 110 ALA A O 1
ATOM 762 N N . LYS A 1 111 ? -21.145 7.295 33.010 1.00 91.19 111 LYS A N 1
ATOM 763 C CA . LYS A 1 111 ? -20.437 8.252 33.871 1.00 91.19 111 LYS A CA 1
ATOM 764 C C . LYS A 1 111 ? -19.456 7.566 34.826 1.00 91.19 111 LYS A C 1
ATOM 766 O O . LYS A 1 111 ? -18.339 8.046 34.993 1.00 91.19 111 LYS A O 1
ATOM 771 N N . ALA A 1 112 ? -19.852 6.447 35.436 1.00 91.31 112 ALA A N 1
ATOM 772 C CA . ALA A 1 112 ? -18.970 5.680 36.312 1.00 91.31 112 ALA A CA 1
ATOM 773 C C . ALA A 1 112 ? -17.738 5.165 35.558 1.00 91.31 112 ALA A C 1
ATOM 775 O O . ALA A 1 112 ? -16.626 5.283 36.058 1.00 91.31 112 ALA A O 1
ATOM 776 N N . LEU A 1 113 ? -17.927 4.635 34.346 1.00 91.31 113 LEU A N 1
ATOM 777 C CA . LEU A 1 113 ? -16.848 4.150 33.486 1.00 91.31 113 LEU A CA 1
ATOM 778 C C . LEU A 1 113 ? -15.938 5.286 33.008 1.00 91.31 113 LEU A C 1
ATOM 780 O O . LEU A 1 113 ? -14.722 5.109 32.989 1.00 91.31 113 LEU A O 1
ATOM 784 N N . SER A 1 114 ? -16.489 6.456 32.683 1.00 90.88 114 SER A N 1
ATOM 785 C CA . SER A 1 114 ? -15.708 7.638 32.294 1.00 90.88 114 SER A CA 1
ATOM 786 C C . SER A 1 114 ? -14.797 8.154 33.412 1.00 90.88 114 SER A C 1
ATOM 788 O O . SER A 1 114 ? -13.788 8.785 33.123 1.00 90.88 114 SER A O 1
ATOM 790 N N . ASN A 1 115 ? -15.108 7.856 34.678 1.00 87.69 115 ASN A N 1
ATOM 791 C CA . ASN A 1 115 ? -14.262 8.197 35.827 1.00 87.69 115 ASN A CA 1
ATOM 792 C C . ASN A 1 115 ? -13.156 7.160 36.107 1.00 87.69 115 ASN A C 1
ATOM 794 O O . ASN A 1 115 ? -12.398 7.308 37.064 1.00 87.69 115 ASN A O 1
ATOM 798 N N . THR A 1 116 ? -13.072 6.091 35.314 1.00 89.12 116 THR A N 1
ATOM 799 C CA . THR A 1 116 ? -12.008 5.080 35.414 1.00 89.12 116 THR A CA 1
ATOM 800 C C . THR A 1 116 ? -10.902 5.340 34.389 1.00 89.12 116 THR A C 1
ATOM 802 O O . THR A 1 116 ? -11.062 6.165 33.494 1.00 89.12 116 THR A O 1
ATOM 805 N N . SER A 1 117 ? -9.822 4.553 34.429 1.00 84.88 117 SER A N 1
ATOM 806 C CA . SER A 1 117 ? -8.769 4.562 33.397 1.00 84.88 117 SER A CA 1
ATOM 807 C C . SER A 1 117 ? -9.272 4.242 31.980 1.00 84.88 117 SER A C 1
ATOM 809 O O . SER A 1 117 ? -8.567 4.475 31.001 1.00 84.88 117 SER A O 1
ATOM 811 N N . LEU A 1 118 ? -10.492 3.711 31.842 1.00 87.88 118 LEU A N 1
ATOM 812 C CA . LEU A 1 118 ? -11.130 3.516 30.543 1.00 87.88 118 LEU A CA 1
ATOM 813 C C . LEU A 1 118 ? -11.546 4.856 29.908 1.00 87.88 118 LEU A C 1
ATOM 815 O O . LEU A 1 118 ? -11.478 4.998 28.688 1.00 87.88 118 LEU A O 1
ATOM 819 N N . GLY A 1 119 ? -11.913 5.846 30.728 1.00 84.00 119 GLY A N 1
ATOM 820 C CA . GLY A 1 119 ? -12.279 7.191 30.287 1.00 84.00 119 GLY A CA 1
ATOM 821 C C . GLY A 1 119 ? -11.117 7.984 29.687 1.00 84.00 119 GLY A C 1
ATOM 822 O O . GLY A 1 119 ? -11.349 8.904 28.908 1.00 84.00 119 GLY A O 1
ATOM 823 N N . ASP A 1 120 ? -9.865 7.611 29.965 1.00 84.62 120 ASP A N 1
ATOM 824 C CA . ASP A 1 120 ? -8.694 8.243 29.342 1.00 84.62 120 ASP A CA 1
ATOM 825 C C . ASP A 1 120 ? -8.606 7.927 27.842 1.00 84.62 120 ASP A C 1
ATOM 827 O O . ASP A 1 120 ? -8.138 8.747 27.057 1.00 84.62 120 ASP A O 1
ATOM 831 N N . LYS A 1 121 ? -9.094 6.748 27.436 1.00 82.00 121 LYS A N 1
ATOM 832 C CA . LYS A 1 121 ? -8.981 6.219 26.066 1.00 82.00 121 LYS A CA 1
ATOM 833 C C . LYS A 1 121 ? -10.280 6.299 25.270 1.00 82.00 121 LYS A C 1
ATOM 835 O O . LYS A 1 121 ? -10.250 6.319 24.037 1.00 82.00 121 LYS A O 1
ATOM 840 N N . PHE A 1 122 ? -11.415 6.332 25.962 1.00 86.88 122 PHE A N 1
ATOM 841 C CA . PHE A 1 122 ? -12.738 6.304 25.354 1.00 86.88 122 PHE A CA 1
ATOM 842 C C . PHE A 1 122 ? -13.609 7.449 25.867 1.00 86.88 122 PHE A C 1
ATOM 844 O O . PHE A 1 122 ? -13.664 7.713 27.066 1.00 86.88 122 PHE A O 1
ATOM 851 N N . ASP A 1 123 ? -14.345 8.082 24.960 1.00 88.62 123 ASP A N 1
ATOM 852 C CA . ASP A 1 123 ? -15.564 8.807 25.298 1.00 88.62 123 ASP A CA 1
ATOM 853 C C . ASP A 1 123 ? -16.697 7.789 25.448 1.00 88.62 123 ASP A C 1
ATOM 855 O O . ASP A 1 123 ? -17.028 7.061 24.505 1.00 88.62 123 ASP A O 1
ATOM 859 N N . ILE A 1 124 ? -17.248 7.689 26.660 1.00 92.06 124 ILE A N 1
ATOM 860 C CA . ILE A 1 124 ? -18.251 6.686 27.026 1.00 92.06 124 ILE A CA 1
ATOM 861 C C . ILE A 1 124 ? -19.581 7.387 27.270 1.00 92.06 124 ILE A C 1
ATOM 863 O O . ILE A 1 124 ? -19.708 8.236 28.153 1.00 92.06 124 ILE A O 1
ATOM 867 N N . GLU A 1 125 ? -20.584 7.001 26.491 1.00 91.56 125 GLU A N 1
ATOM 868 C CA . GLU A 1 125 ? -21.897 7.634 26.471 1.00 91.56 125 GLU A CA 1
ATOM 869 C C . GLU A 1 125 ? -23.019 6.592 26.505 1.00 91.56 125 GLU A C 1
ATOM 871 O O . GLU A 1 125 ? -22.828 5.403 26.231 1.00 91.56 125 GLU A O 1
ATOM 876 N N . ASN A 1 126 ? -24.222 7.060 26.829 1.00 90.44 126 ASN A N 1
ATOM 877 C CA . ASN A 1 126 ? -25.449 6.307 26.621 1.00 90.44 126 ASN A CA 1
ATOM 878 C C . ASN A 1 126 ? -25.943 6.507 25.182 1.00 90.44 126 ASN A C 1
ATOM 880 O O . ASN A 1 126 ? -26.067 7.642 24.729 1.00 90.44 126 ASN A O 1
ATOM 884 N N . ASP A 1 127 ? -26.306 5.414 24.515 1.00 88.00 127 ASP A N 1
ATOM 885 C CA . ASP A 1 127 ? -27.081 5.429 23.275 1.00 88.00 127 ASP A CA 1
ATOM 886 C C . ASP A 1 127 ? -28.356 4.594 23.447 1.00 88.00 127 ASP A C 1
ATOM 888 O O . ASP A 1 127 ? -28.349 3.375 23.300 1.00 88.00 127 ASP A O 1
ATOM 892 N N . THR A 1 128 ? -29.464 5.236 23.816 1.00 87.69 128 THR A N 1
ATOM 893 C CA . THR A 1 128 ? -30.786 4.595 23.944 1.00 87.69 128 THR A CA 1
ATOM 894 C C . THR A 1 128 ? -30.760 3.323 24.814 1.00 87.69 128 THR A C 1
ATOM 896 O O . THR A 1 128 ? -31.183 2.246 24.398 1.00 87.69 128 THR A O 1
ATOM 899 N N . ALA A 1 129 ? -30.245 3.448 26.043 1.00 88.62 129 ALA A N 1
ATOM 900 C CA . ALA A 1 129 ? -30.027 2.342 26.992 1.00 88.62 129 ALA A CA 1
ATOM 901 C C . ALA A 1 129 ? -28.915 1.350 26.608 1.00 88.62 129 ALA A C 1
ATOM 903 O O . ALA A 1 129 ? -28.790 0.306 27.240 1.00 88.62 129 ALA A O 1
ATOM 904 N N . LYS A 1 130 ? -28.072 1.670 25.628 1.00 90.25 130 LYS A N 1
ATOM 905 C CA . LYS A 1 130 ? -26.826 0.948 25.346 1.00 90.25 130 LYS A CA 1
ATOM 906 C C . LYS A 1 130 ? -25.618 1.752 25.803 1.00 90.25 130 LYS A C 1
ATOM 908 O O . LYS A 1 130 ? -25.690 2.973 25.927 1.00 90.25 130 LYS A O 1
ATOM 913 N N . ILE A 1 131 ? -24.506 1.063 26.038 1.00 92.56 131 ILE A N 1
ATOM 914 C CA . ILE A 1 131 ? -23.220 1.705 26.323 1.00 92.56 131 ILE A CA 1
ATOM 915 C C . ILE A 1 131 ? -22.464 1.860 25.010 1.00 92.56 131 ILE A C 1
ATOM 917 O O . ILE A 1 131 ? -22.189 0.866 24.338 1.00 92.56 131 ILE A O 1
ATOM 921 N N . LYS A 1 132 ? -22.137 3.101 24.653 1.00 90.31 132 LYS A N 1
ATOM 922 C CA . LYS A 1 132 ? -21.372 3.461 23.461 1.00 90.31 132 LYS A CA 1
ATOM 923 C C . LYS A 1 132 ? -19.984 3.929 23.882 1.00 90.31 132 LYS A C 1
ATOM 925 O O . LYS A 1 132 ? -19.862 4.865 24.663 1.00 90.31 132 LYS A O 1
ATOM 930 N N . LEU A 1 133 ? -18.949 3.285 23.354 1.00 89.81 133 LEU A N 1
ATOM 931 C CA . LEU A 1 133 ? -17.551 3.650 23.551 1.00 89.81 133 LEU A CA 1
ATOM 932 C C . LEU A 1 133 ? -16.987 4.181 22.238 1.00 89.81 133 LEU A C 1
ATOM 934 O O . LEU A 1 133 ? -16.930 3.446 21.253 1.00 89.81 133 LEU A O 1
ATOM 938 N N . THR A 1 134 ? -16.548 5.433 22.237 1.00 86.19 134 THR A N 1
ATOM 939 C CA . THR A 1 134 ? -15.886 6.072 21.097 1.00 86.19 134 THR A CA 1
ATOM 940 C C . THR A 1 134 ? -14.419 6.274 21.440 1.00 86.19 134 THR A C 1
ATOM 942 O O . THR A 1 134 ? -14.105 6.870 22.462 1.00 86.19 134 THR A O 1
ATOM 945 N N . THR A 1 135 ? -13.501 5.754 20.632 1.00 83.75 135 THR A N 1
ATOM 946 C CA . THR A 1 135 ? -12.061 5.931 20.886 1.00 83.75 135 THR A CA 1
ATOM 947 C C . THR A 1 135 ? -11.658 7.387 20.699 1.00 83.75 135 THR A C 1
ATOM 949 O O . THR A 1 135 ? -11.999 7.971 19.670 1.00 83.75 135 THR A O 1
ATOM 952 N N . LYS A 1 136 ? -10.876 7.929 21.633 1.00 76.19 136 LYS A N 1
ATOM 953 C CA . LYS A 1 136 ? -10.320 9.286 21.531 1.00 76.19 136 LYS A CA 1
ATOM 954 C C . LYS A 1 136 ? -9.167 9.381 20.528 1.00 76.19 136 LYS A C 1
ATOM 956 O O . LYS A 1 136 ? -9.035 10.393 19.852 1.00 76.19 136 LYS A O 1
ATOM 961 N N . ASP A 1 137 ? -8.389 8.302 20.398 1.00 66.88 137 ASP A N 1
ATOM 962 C CA . ASP A 1 137 ? -7.191 8.221 19.555 1.00 66.88 137 ASP A CA 1
ATOM 963 C C . ASP A 1 137 ? -7.086 6.900 18.770 1.00 66.88 137 ASP A C 1
ATOM 965 O O . ASP A 1 137 ? -7.696 5.878 19.098 1.00 66.88 137 ASP A O 1
ATOM 969 N N . ALA A 1 138 ? -6.267 6.910 17.710 1.00 64.69 138 ALA A N 1
ATOM 970 C CA . ALA A 1 138 ? -6.184 5.820 16.723 1.00 64.69 138 ALA A CA 1
ATOM 971 C C . ALA A 1 138 ? -5.389 4.651 17.274 1.00 64.69 138 ALA A C 1
ATOM 973 O O . ALA A 1 138 ? -5.637 3.492 16.941 1.00 64.69 138 ALA A O 1
ATOM 974 N N . SER A 1 139 ? -4.390 4.966 18.092 1.00 61.94 139 SER A N 1
ATOM 975 C CA . SER A 1 139 ? -3.587 4.001 18.831 1.00 61.94 139 SER A CA 1
ATOM 976 C C . SER A 1 139 ? -4.446 3.135 19.741 1.00 61.94 139 SER A C 1
ATOM 978 O O . SER A 1 139 ? -4.144 1.958 19.907 1.00 61.94 139 SER A O 1
ATOM 980 N N . ASP A 1 140 ? -5.538 3.691 20.262 1.00 69.25 140 ASP A N 1
ATOM 981 C CA . ASP A 1 140 ? -6.362 3.067 21.293 1.00 69.25 140 ASP A CA 1
ATOM 982 C C . ASP A 1 140 ? -7.574 2.318 20.733 1.00 69.25 140 ASP A C 1
ATOM 984 O O . ASP A 1 140 ? -8.379 1.794 21.500 1.00 69.25 140 ASP A O 1
ATOM 988 N N . SER A 1 141 ? -7.696 2.216 19.402 1.00 73.25 141 SER A N 1
ATOM 989 C CA . SER A 1 141 ? -8.754 1.430 18.763 1.00 73.25 141 SER A CA 1
ATOM 990 C C . SER A 1 141 ? -8.657 -0.053 19.144 1.00 73.25 141 SER A C 1
ATOM 992 O O . SER A 1 141 ? -7.647 -0.683 18.821 1.00 73.25 141 SER A O 1
ATOM 994 N N . PRO A 1 142 ? -9.662 -0.628 19.826 1.00 75.00 142 PRO A N 1
ATOM 995 C CA . PRO A 1 142 ? -9.594 -2.008 20.287 1.00 75.00 142 PRO A CA 1
ATOM 996 C C . PRO A 1 142 ? -9.860 -3.035 19.179 1.00 75.00 142 PRO A C 1
ATOM 998 O O . PRO A 1 142 ? -10.691 -2.829 18.294 1.00 75.00 142 PRO A O 1
ATOM 1001 N N . ASN A 1 143 ? -9.219 -4.201 19.292 1.00 76.12 143 ASN A N 1
ATOM 1002 C CA . ASN A 1 143 ? -9.520 -5.371 18.462 1.00 76.12 143 ASN A CA 1
ATOM 1003 C C . ASN A 1 143 ? -10.923 -5.916 18.764 1.00 76.12 143 ASN A C 1
ATOM 1005 O O . ASN A 1 143 ? -11.649 -6.317 17.857 1.00 76.12 143 ASN A O 1
ATOM 1009 N N . SER A 1 144 ? -11.325 -5.910 20.037 1.00 79.75 144 SER A N 1
ATOM 1010 C CA . SER A 1 144 ? -12.691 -6.234 20.450 1.00 79.75 144 SER A CA 1
ATOM 1011 C C . SER A 1 144 ? -13.008 -5.639 21.815 1.00 79.75 144 SER A C 1
ATOM 1013 O O . SER A 1 144 ? -12.128 -5.555 22.674 1.00 79.75 144 SER A O 1
ATOM 1015 N N . VAL A 1 145 ? -14.275 -5.308 22.044 1.00 84.94 145 VAL A N 1
ATOM 1016 C CA . VAL A 1 145 ? -14.783 -4.929 23.365 1.00 84.94 145 VAL A CA 1
ATOM 1017 C C . VAL A 1 145 ? -15.814 -5.962 23.798 1.00 84.94 145 VAL A C 1
ATOM 1019 O O . VAL A 1 145 ? -16.781 -6.216 23.084 1.00 84.94 145 VAL A O 1
ATOM 1022 N N . LEU A 1 146 ? -15.595 -6.567 24.960 1.00 87.25 146 LEU A N 1
ATOM 1023 C CA . LEU A 1 146 ? -16.520 -7.490 25.607 1.00 87.25 146 LEU A CA 1
ATOM 1024 C C . LEU A 1 146 ? -17.170 -6.776 26.786 1.00 87.25 146 LEU A C 1
ATOM 1026 O O . LEU A 1 146 ? -16.491 -6.120 27.576 1.00 87.25 146 LEU A O 1
ATOM 1030 N N . ILE A 1 147 ? -18.481 -6.922 26.914 1.00 88.75 147 ILE A N 1
ATOM 1031 C CA . ILE A 1 147 ? -19.265 -6.304 27.976 1.00 88.75 147 ILE A CA 1
ATOM 1032 C C . ILE A 1 147 ? -19.961 -7.411 28.759 1.00 88.75 147 ILE A C 1
ATOM 1034 O O . ILE A 1 147 ? -20.741 -8.180 28.204 1.00 88.75 147 ILE A O 1
ATOM 1038 N N . SER A 1 148 ? -19.667 -7.492 30.052 1.00 89.62 148 SER A N 1
ATOM 1039 C CA . SER A 1 148 ? -20.282 -8.423 30.998 1.00 89.62 148 SER A CA 1
ATOM 1040 C C . SER A 1 148 ? -21.075 -7.649 32.046 1.00 89.62 148 SER A C 1
ATOM 1042 O O . SER A 1 148 ? -20.620 -6.622 32.557 1.00 89.62 148 SER A O 1
ATOM 1044 N N . VAL A 1 149 ? -22.257 -8.164 32.379 1.00 88.62 149 VAL A N 1
ATOM 1045 C CA . VAL A 1 149 ? -23.144 -7.611 33.406 1.00 88.62 149 VAL A CA 1
ATOM 1046 C C . VAL A 1 149 ? -23.275 -8.628 34.533 1.00 88.62 149 VAL A C 1
ATOM 1048 O O . VAL A 1 149 ? -23.530 -9.800 34.272 1.00 88.62 149 VAL A O 1
ATOM 1051 N N . ASP A 1 150 ? -23.058 -8.194 35.774 1.00 87.38 150 ASP A N 1
ATOM 1052 C CA . ASP A 1 150 ? -23.201 -8.993 37.000 1.00 87.38 150 ASP A CA 1
ATOM 1053 C C . ASP A 1 150 ? -22.494 -10.363 36.965 1.00 87.38 150 ASP A C 1
ATOM 1055 O O . ASP A 1 150 ? -22.953 -11.346 37.544 1.00 87.38 150 ASP A O 1
ATOM 1059 N N . GLY A 1 151 ? -21.346 -10.433 36.283 1.00 80.62 151 GLY A N 1
ATOM 1060 C CA . GLY A 1 151 ? -20.541 -11.653 36.175 1.00 80.62 151 GLY A CA 1
ATOM 1061 C C . GLY A 1 151 ? -21.061 -12.680 35.163 1.00 80.62 151 GLY A C 1
ATOM 1062 O O . GLY A 1 151 ? -20.531 -13.789 35.109 1.00 80.62 151 GLY A O 1
ATOM 1063 N N . ALA A 1 152 ? -22.062 -12.335 34.348 1.00 85.81 152 ALA A N 1
ATOM 1064 C CA . ALA A 1 152 ? -22.487 -13.146 33.210 1.00 85.81 152 ALA A CA 1
ATOM 1065 C C . ALA A 1 152 ? -21.396 -13.227 32.122 1.00 85.81 152 ALA A C 1
ATOM 1067 O O . ALA A 1 152 ? -20.428 -12.460 32.122 1.00 85.81 152 ALA A O 1
ATOM 1068 N N . ALA A 1 153 ? -21.554 -14.145 31.164 1.00 83.44 153 ALA A N 1
ATOM 1069 C CA . ALA A 1 153 ? -20.655 -14.230 30.015 1.00 83.44 153 ALA A CA 1
ATOM 1070 C C . ALA A 1 153 ? -20.622 -12.892 29.253 1.00 83.44 153 ALA A C 1
ATOM 1072 O O . ALA A 1 153 ? -21.663 -12.280 29.025 1.00 83.44 153 ALA A O 1
ATOM 1073 N N . GLY A 1 154 ? -19.423 -12.431 28.889 1.00 81.75 154 GLY A N 1
ATOM 1074 C CA . GLY A 1 154 ? -19.258 -11.176 28.161 1.00 81.75 154 GLY A CA 1
ATOM 1075 C C . GLY A 1 154 ? -19.801 -11.277 26.738 1.00 81.75 154 GLY A C 1
ATOM 1076 O O . GLY A 1 154 ? -19.415 -12.176 25.991 1.00 81.75 154 GLY A O 1
ATOM 1077 N N . GLU A 1 155 ? -20.662 -10.341 26.353 1.00 85.31 155 GLU A N 1
ATOM 1078 C CA . GLU A 1 155 ? -21.128 -10.192 24.977 1.00 85.31 155 GLU A CA 1
ATOM 1079 C C . GLU A 1 155 ? -20.200 -9.254 24.205 1.00 85.31 155 GLU A C 1
ATOM 1081 O O . GLU A 1 155 ? -19.735 -8.240 24.729 1.00 85.31 155 GLU A O 1
ATOM 1086 N N . VAL A 1 156 ? -19.934 -9.577 22.940 1.00 82.69 156 VAL A N 1
ATOM 1087 C CA . VAL A 1 156 ? -19.129 -8.720 22.064 1.00 82.69 156 VAL A CA 1
ATOM 1088 C C . VAL A 1 156 ? -19.944 -7.480 21.703 1.00 82.69 156 VAL A C 1
ATOM 1090 O O . VAL A 1 156 ? -21.047 -7.589 21.166 1.00 82.69 156 VAL A O 1
ATOM 1093 N N . ALA A 1 157 ? -19.405 -6.295 21.983 1.00 83.44 157 ALA A N 1
ATOM 1094 C CA . ALA A 1 157 ? -19.991 -5.038 21.544 1.00 83.44 157 ALA A CA 1
ATOM 1095 C C . ALA A 1 157 ? -19.967 -4.954 20.009 1.00 83.44 157 ALA A C 1
ATOM 1097 O O . ALA A 1 157 ? -18.980 -5.310 19.364 1.00 83.44 157 ALA A O 1
ATOM 1098 N N . GLY A 1 158 ? -21.055 -4.465 19.417 1.00 78.50 158 GLY A N 1
ATOM 1099 C CA . GLY A 1 158 ? -21.132 -4.221 17.984 1.00 78.50 158 GLY A CA 1
ATOM 1100 C C . GLY A 1 158 ? -20.153 -3.121 17.592 1.00 78.50 158 GLY A C 1
ATOM 1101 O O . GLY A 1 158 ? -20.353 -1.957 17.943 1.00 78.50 158 GLY A O 1
ATOM 1102 N N . ALA A 1 159 ? -19.101 -3.491 16.866 1.00 72.88 159 ALA A N 1
ATOM 1103 C CA . ALA A 1 159 ? -18.142 -2.544 16.325 1.00 72.88 159 ALA A CA 1
ATOM 1104 C C . ALA A 1 159 ? -18.716 -1.883 15.063 1.00 72.88 159 ALA A C 1
ATOM 1106 O O . ALA A 1 159 ? -19.062 -2.557 14.093 1.00 72.88 159 ALA A O 1
ATOM 1107 N N . GLN A 1 160 ? -18.784 -0.556 15.069 1.00 64.62 160 GLN A N 1
ATOM 1108 C CA . GLN A 1 160 ? -18.973 0.262 13.878 1.00 64.62 160 GLN A CA 1
ATOM 1109 C C . GLN A 1 160 ? -17.631 0.945 13.589 1.00 64.62 160 GLN A C 1
ATOM 1111 O O . GLN A 1 160 ? -17.249 1.883 14.299 1.00 64.62 160 GLN A O 1
ATOM 1116 N N . PRO A 1 161 ? -16.851 0.459 12.607 1.00 56.31 161 PRO A N 1
ATOM 1117 C CA . PRO A 1 161 ? -15.598 1.103 12.258 1.00 56.31 161 PRO A CA 1
ATOM 1118 C C . PRO A 1 161 ? -15.906 2.440 11.574 1.00 56.31 161 PRO A C 1
ATOM 1120 O O . PRO A 1 161 ? -16.227 2.482 10.390 1.00 56.31 161 PRO A O 1
ATOM 1123 N N . THR A 1 162 ? -15.803 3.543 12.314 1.00 54.12 162 THR A N 1
ATOM 1124 C CA . THR A 1 162 ? -15.695 4.891 11.727 1.00 54.12 162 THR A CA 1
ATOM 1125 C C . THR A 1 162 ? -14.240 5.358 11.594 1.00 54.12 162 THR A C 1
ATOM 1127 O O . THR A 1 162 ? -13.988 6.413 11.024 1.00 54.12 162 THR A O 1
ATOM 1130 N N . GLY A 1 163 ? -13.269 4.540 12.017 1.00 50.75 163 GLY A N 1
ATOM 1131 C CA . GLY A 1 163 ? -11.848 4.751 11.765 1.00 50.75 163 GLY A CA 1
ATOM 1132 C C . GLY A 1 163 ? -11.472 4.230 10.384 1.00 50.75 163 GLY A C 1
ATOM 1133 O O . GLY A 1 163 ? -11.129 3.061 10.240 1.00 50.75 163 GLY A O 1
ATOM 1134 N N . SER A 1 164 ? -11.558 5.073 9.357 1.00 51.41 164 SER A N 1
ATOM 1135 C CA . SER A 1 164 ? -10.896 4.770 8.083 1.00 51.41 164 SER A CA 1
ATOM 1136 C C . SER A 1 164 ? -9.399 4.993 8.257 1.00 51.41 164 SER A C 1
ATOM 1138 O O . SER A 1 164 ? -9.013 6.016 8.813 1.00 51.41 164 SER A O 1
ATOM 1140 N N . GLU A 1 165 ? -8.550 4.104 7.739 1.00 51.22 165 GLU A N 1
ATOM 1141 C CA . GLU A 1 165 ? -7.140 4.436 7.496 1.00 51.22 165 GLU A CA 1
ATOM 1142 C C . GLU A 1 165 ? -7.051 5.717 6.657 1.00 51.22 165 GLU A C 1
ATOM 1144 O O . GLU A 1 165 ? -7.989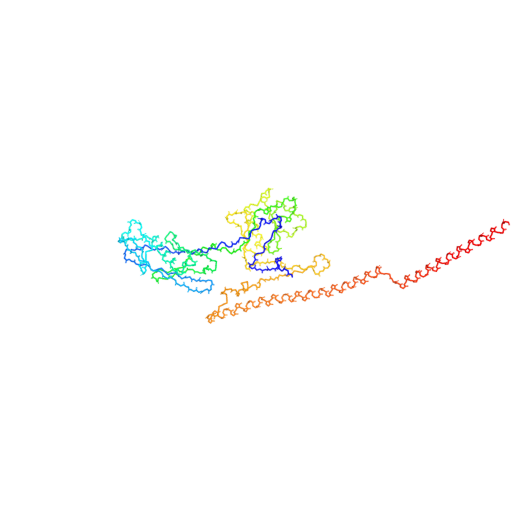 6.023 5.916 1.00 51.22 165 GLU A O 1
ATOM 1149 N N . ALA A 1 166 ? -5.952 6.471 6.763 1.00 57.53 166 ALA A N 1
ATOM 1150 C CA . ALA A 1 166 ? -5.733 7.614 5.882 1.00 57.53 166 ALA A CA 1
ATOM 1151 C C . ALA A 1 166 ? -5.828 7.149 4.419 1.00 57.53 166 ALA A C 1
ATOM 1153 O O . ALA A 1 166 ? -5.142 6.210 4.018 1.00 57.53 166 ALA A O 1
ATOM 1154 N N . TYR A 1 167 ? -6.694 7.788 3.638 1.00 65.44 167 TYR A N 1
ATOM 1155 C CA . TYR A 1 167 ? -6.987 7.406 2.261 1.00 65.44 167 TYR A CA 1
ATOM 1156 C C . TYR A 1 167 ? -6.864 8.620 1.351 1.00 65.44 167 TYR A C 1
ATOM 1158 O O . TYR A 1 167 ? -7.168 9.748 1.737 1.00 65.44 167 TYR A O 1
ATOM 1166 N N . THR A 1 168 ? -6.420 8.403 0.120 1.00 73.69 168 THR A N 1
ATOM 1167 C CA . THR A 1 168 ? -6.391 9.472 -0.878 1.00 73.69 168 THR A CA 1
ATOM 1168 C C . THR A 1 168 ? -7.698 9.452 -1.647 1.00 73.69 168 THR A C 1
ATOM 1170 O O . THR A 1 168 ? -8.156 8.393 -2.063 1.00 73.69 168 THR A O 1
ATOM 1173 N N . SER A 1 169 ? -8.316 10.613 -1.827 1.00 79.81 169 SER A N 1
ATOM 1174 C CA . SER A 1 169 ? -9.530 10.747 -2.630 1.00 79.81 169 SER A CA 1
ATOM 1175 C C . SER A 1 169 ? -9.235 11.531 -3.891 1.00 79.81 169 SER A C 1
ATOM 1177 O O . SER A 1 169 ? -8.555 12.557 -3.836 1.00 79.81 169 SER A O 1
ATOM 1179 N N . ILE A 1 170 ? -9.761 11.046 -5.008 1.00 83.38 170 ILE A N 1
ATOM 1180 C CA . ILE A 1 170 ? -9.774 11.740 -6.289 1.00 83.38 170 ILE A CA 1
ATOM 1181 C C . ILE A 1 170 ? -11.140 12.405 -6.437 1.00 83.38 170 ILE A C 1
ATOM 1183 O O . ILE A 1 170 ? -12.159 11.713 -6.449 1.00 83.38 170 ILE A O 1
ATOM 1187 N N . ASP A 1 171 ? -11.174 13.733 -6.489 1.00 80.00 171 ASP A N 1
ATOM 1188 C CA . ASP A 1 171 ? -12.413 14.505 -6.553 1.00 80.00 171 ASP A CA 1
ATOM 1189 C C . ASP A 1 171 ? -12.834 14.845 -7.996 1.00 80.00 171 ASP A C 1
ATOM 1191 O O . ASP A 1 171 ? -12.073 14.712 -8.959 1.00 80.00 171 ASP A O 1
ATOM 1195 N N . ALA A 1 172 ? -14.082 15.294 -8.146 1.00 78.19 172 ALA A N 1
ATOM 1196 C CA . ALA A 1 172 ? -14.674 15.630 -9.439 1.00 78.19 172 ALA A CA 1
ATOM 1197 C C . ALA A 1 172 ? -14.017 16.828 -10.150 1.00 78.19 172 ALA A C 1
ATOM 1199 O O . ALA A 1 172 ? -14.256 17.028 -11.340 1.00 78.19 172 ALA A O 1
ATOM 1200 N N . LYS A 1 173 ? -13.195 17.636 -9.463 1.00 78.56 173 LYS A N 1
ATOM 1201 C CA . LYS A 1 173 ? -12.527 18.814 -10.042 1.00 78.56 173 LYS A CA 1
ATOM 1202 C C . LYS A 1 173 ? -11.408 18.442 -11.003 1.00 78.56 173 LYS A C 1
ATOM 1204 O O . LYS A 1 173 ? -11.002 19.306 -11.778 1.00 78.56 173 LYS A O 1
ATOM 1209 N N . ILE A 1 174 ? -10.951 17.185 -11.003 1.00 77.75 174 ILE A N 1
ATOM 1210 C CA . ILE A 1 174 ? -10.147 16.659 -12.115 1.00 77.75 174 ILE A CA 1
ATOM 1211 C C . ILE A 1 174 ? -10.862 16.943 -13.444 1.00 77.75 174 ILE A C 1
ATOM 1213 O O . ILE A 1 174 ? -10.249 17.473 -14.372 1.00 77.75 174 ILE A O 1
ATOM 1217 N N . GLY A 1 175 ? -12.183 16.734 -13.500 1.00 79.00 175 GLY A N 1
ATOM 1218 C CA . GLY A 1 175 ? -13.006 16.950 -14.690 1.00 79.00 175 GLY A CA 1
ATOM 1219 C C . GLY A 1 175 ? -12.679 15.983 -15.832 1.00 79.00 175 GLY A C 1
ATOM 1220 O O . GLY A 1 175 ? -11.697 15.245 -15.785 1.00 79.00 175 GLY A O 1
ATOM 1221 N N . ALA A 1 176 ? -13.505 15.978 -16.874 1.00 84.88 176 ALA A N 1
ATOM 1222 C CA . ALA A 1 176 ? -13.261 15.152 -18.052 1.00 84.88 176 ALA A CA 1
ATOM 1223 C C . ALA A 1 176 ? -12.449 15.887 -19.124 1.00 84.88 176 ALA A C 1
ATOM 1225 O O . ALA A 1 176 ? -12.548 17.105 -19.278 1.00 84.88 176 ALA A O 1
ATOM 1226 N N . TYR A 1 177 ? -11.677 15.133 -19.902 1.00 84.31 177 TYR A N 1
ATOM 1227 C CA . TYR A 1 177 ? -11.080 15.615 -21.139 1.00 84.31 177 TYR A CA 1
ATOM 1228 C C . TYR A 1 177 ? -12.121 15.626 -22.264 1.00 84.31 177 TYR A C 1
ATOM 1230 O O . TYR A 1 177 ? -12.794 14.624 -22.530 1.00 84.31 177 TYR A O 1
ATOM 1238 N N . ASP A 1 178 ? -12.259 16.764 -22.939 1.00 81.88 178 ASP A N 1
ATOM 1239 C CA . ASP A 1 178 ? -13.237 16.980 -24.010 1.00 81.88 178 ASP A CA 1
ATOM 1240 C C . ASP A 1 178 ? -12.630 17.072 -25.420 1.00 81.88 178 ASP A C 1
ATOM 1242 O O . ASP A 1 178 ? -13.353 17.277 -26.403 1.00 81.88 178 ASP A O 1
ATOM 1246 N N . GLY A 1 179 ? -11.318 16.850 -25.532 1.00 76.50 179 GLY A N 1
ATOM 1247 C CA . GLY A 1 179 ? -10.543 17.054 -26.757 1.00 76.50 179 GLY A CA 1
ATOM 1248 C C . GLY A 1 179 ? -9.950 18.450 -26.892 1.00 76.50 179 GLY A C 1
ATOM 1249 O O . GLY A 1 179 ? -9.327 18.742 -27.910 1.00 76.50 179 GLY A O 1
ATOM 1250 N N . THR A 1 180 ? -10.151 19.325 -25.907 1.00 76.12 180 THR A N 1
ATOM 1251 C CA . THR A 1 180 ? -9.588 20.673 -25.891 1.00 76.12 180 THR A CA 1
ATOM 1252 C C . THR A 1 180 ? -8.660 20.865 -24.695 1.00 76.12 180 THR A C 1
ATOM 1254 O O . THR A 1 180 ? -8.840 20.285 -23.626 1.00 76.12 180 THR A O 1
ATOM 1257 N N . GLY A 1 181 ? -7.616 21.672 -24.887 1.00 77.44 181 GLY A N 1
ATOM 1258 C CA . GLY A 1 181 ? -6.602 21.904 -23.860 1.00 77.44 181 GLY A CA 1
ATOM 1259 C C . GLY A 1 181 ? -5.626 20.738 -23.676 1.00 77.44 181 GLY A C 1
ATOM 1260 O O . GLY A 1 181 ? -5.535 19.832 -24.507 1.00 77.44 181 GLY A O 1
ATOM 1261 N N . ASN A 1 182 ? -4.847 20.804 -22.597 1.00 79.38 182 ASN A N 1
ATOM 1262 C CA . ASN A 1 182 ? -3.822 19.816 -22.291 1.00 79.38 182 ASN A CA 1
ATOM 1263 C C . ASN A 1 182 ? -4.434 18.622 -21.542 1.00 79.38 182 ASN A C 1
ATOM 1265 O O . ASN A 1 182 ? -4.930 18.772 -20.427 1.00 79.38 182 ASN A O 1
ATOM 1269 N N . ILE A 1 183 ? -4.385 17.432 -22.142 1.00 80.12 183 ILE A N 1
ATOM 1270 C CA . ILE A 1 183 ? -4.915 16.197 -21.546 1.00 80.12 183 ILE A CA 1
ATOM 1271 C C . ILE A 1 183 ? -4.186 15.796 -20.254 1.00 80.12 183 ILE A C 1
ATOM 1273 O O . ILE A 1 183 ? -4.804 15.217 -19.365 1.00 80.12 183 ILE A O 1
ATOM 1277 N N . GLU A 1 184 ? -2.916 16.178 -20.082 1.00 79.81 184 GLU A N 1
ATOM 1278 C CA . GLU A 1 184 ? -2.152 15.932 -18.845 1.00 79.81 184 GLU A CA 1
ATOM 1279 C C . GLU A 1 184 ? -2.759 16.645 -17.622 1.00 79.81 184 GLU A C 1
ATOM 1281 O O . GLU A 1 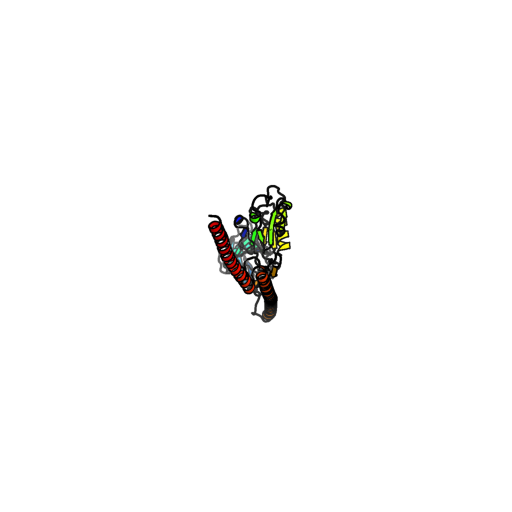184 ? -2.552 16.242 -16.477 1.00 79.81 184 GLU A O 1
ATOM 1286 N N . ASP A 1 185 ? -3.575 17.681 -17.840 1.00 80.62 185 ASP A N 1
ATOM 1287 C CA . ASP A 1 185 ? -4.324 18.345 -16.769 1.00 80.62 185 ASP A CA 1
ATOM 1288 C C . ASP A 1 185 ? -5.524 17.504 -16.290 1.00 80.62 185 ASP A C 1
ATOM 1290 O O . ASP A 1 185 ? -6.126 17.809 -15.263 1.00 80.62 185 ASP A O 1
ATOM 1294 N N . LYS A 1 186 ? -5.889 16.453 -17.036 1.00 83.50 186 LYS A N 1
ATOM 1295 C CA . LYS A 1 186 ? -7.041 15.566 -16.795 1.00 83.50 186 LYS A CA 1
ATOM 1296 C C . LYS A 1 186 ? -6.645 14.126 -16.471 1.00 83.50 186 LYS A C 1
ATOM 1298 O O . LYS A 1 186 ? -7.505 13.325 -16.105 1.00 83.50 186 LYS A O 1
ATOM 1303 N N . ILE A 1 187 ? -5.357 13.802 -16.582 1.00 84.38 187 ILE A N 1
ATOM 1304 C CA . ILE A 1 187 ? -4.806 12.499 -16.221 1.00 84.38 187 ILE A CA 1
ATOM 1305 C C . ILE A 1 187 ? -4.372 12.517 -14.755 1.00 84.38 187 ILE A C 1
ATOM 1307 O O . ILE A 1 187 ? -3.706 13.436 -14.276 1.00 84.38 187 ILE A O 1
ATOM 1311 N N . PHE A 1 188 ? -4.716 11.451 -14.044 1.00 85.00 188 PHE A N 1
ATOM 1312 C CA . PHE A 1 188 ? -4.201 11.154 -12.717 1.00 85.00 188 PHE A CA 1
ATOM 1313 C C . PHE A 1 188 ? -3.609 9.755 -12.691 1.00 85.00 188 PHE A C 1
ATOM 1315 O O . PHE A 1 188 ? -4.031 8.862 -13.421 1.00 85.00 188 PHE A O 1
ATOM 1322 N N . THR A 1 189 ? -2.608 9.556 -11.848 1.00 80.31 189 THR A N 1
ATOM 1323 C CA . THR A 1 189 ? -1.931 8.270 -11.719 1.00 80.31 189 THR A CA 1
ATOM 1324 C C . THR A 1 189 ? -2.272 7.634 -10.389 1.00 80.31 189 THR A C 1
ATOM 1326 O O . THR A 1 189 ? -2.180 8.295 -9.356 1.00 80.31 189 THR A O 1
ATOM 1329 N N . VAL A 1 190 ? -2.600 6.346 -10.401 1.00 78.88 190 VAL A N 1
ATOM 1330 C CA . VAL A 1 190 ? -2.817 5.541 -9.197 1.00 78.88 190 VAL A CA 1
ATOM 1331 C C . VAL A 1 190 ? -1.943 4.295 -9.295 1.00 78.88 190 VAL A C 1
ATOM 1333 O O . VAL A 1 190 ? -2.064 3.526 -10.241 1.00 78.88 190 VAL A O 1
ATOM 1336 N N . ASN A 1 191 ? -1.025 4.120 -8.344 1.00 71.00 191 ASN A N 1
ATOM 1337 C CA . ASN A 1 191 ? -0.023 3.050 -8.305 1.00 71.00 191 ASN A CA 1
ATOM 1338 C C . ASN A 1 191 ? 0.728 2.852 -9.643 1.00 71.00 191 ASN A C 1
ATOM 1340 O O . ASN A 1 191 ? 1.043 1.735 -10.050 1.00 71.00 191 ASN A O 1
ATOM 1344 N N . GLY A 1 192 ? 1.021 3.959 -10.333 1.00 71.19 192 GLY A N 1
ATOM 1345 C CA . GLY A 1 192 ? 1.740 3.984 -11.613 1.00 71.19 192 GLY A CA 1
ATOM 1346 C C . GLY A 1 192 ? 0.871 3.747 -12.858 1.00 71.19 192 GLY A C 1
ATOM 1347 O O . GLY A 1 192 ? 1.343 3.948 -13.973 1.00 71.19 192 GLY A O 1
ATOM 1348 N N . GLU A 1 193 ? -0.401 3.377 -12.706 1.00 79.31 193 GLU A N 1
ATOM 1349 C CA . GLU A 1 193 ? -1.366 3.339 -13.811 1.00 79.31 193 GLU A CA 1
ATOM 1350 C C . GLU A 1 193 ? -1.958 4.729 -14.056 1.00 79.31 193 GLU A C 1
ATOM 1352 O O . GLU A 1 193 ? -2.314 5.426 -13.105 1.00 79.31 193 GLU A O 1
ATOM 1357 N N . LYS A 1 194 ? -2.076 5.132 -15.328 1.00 85.25 194 LYS A N 1
ATOM 1358 C CA . LYS A 1 194 ? -2.714 6.393 -15.727 1.00 85.25 194 LYS A CA 1
ATOM 1359 C C . LYS A 1 194 ? -4.215 6.191 -15.889 1.00 85.25 194 LYS A C 1
ATOM 1361 O O . LYS A 1 194 ? -4.649 5.221 -16.519 1.00 85.25 194 LYS A O 1
ATOM 1366 N N . PHE A 1 195 ? -4.982 7.138 -15.366 1.00 87.62 195 PHE A N 1
ATOM 1367 C CA . PHE A 1 195 ? -6.432 7.174 -15.439 1.00 87.62 195 PHE A CA 1
ATOM 1368 C C . PHE A 1 195 ? -6.938 8.557 -15.848 1.00 87.62 195 PHE A C 1
ATOM 1370 O O . PHE A 1 195 ? -6.337 9.567 -15.484 1.00 87.62 195 PHE A O 1
ATOM 1377 N N . ALA A 1 196 ? -8.046 8.609 -16.585 1.00 88.06 196 ALA A N 1
ATOM 1378 C CA . ALA A 1 196 ? -8.701 9.863 -16.951 1.00 88.06 196 ALA A CA 1
ATOM 1379 C C . ALA A 1 196 ? -10.216 9.696 -17.120 1.00 88.06 196 ALA A C 1
ATOM 1381 O O . ALA A 1 196 ? -10.709 8.634 -17.506 1.00 88.06 196 ALA A O 1
ATOM 1382 N N . TYR A 1 197 ? -10.952 10.780 -16.895 1.00 87.62 197 TYR A N 1
ATOM 1383 C CA . TYR A 1 197 ? -12.331 10.901 -17.362 1.00 87.62 197 TYR A CA 1
ATOM 1384 C C . TYR A 1 197 ? -12.333 11.536 -18.749 1.00 87.62 197 TYR A C 1
ATOM 1386 O O . TYR A 1 197 ? -11.577 12.473 -19.000 1.00 87.62 197 TYR A O 1
ATOM 1394 N N . VAL A 1 198 ? -13.170 11.043 -19.657 1.00 87.06 198 VAL A N 1
ATOM 1395 C CA . VAL A 1 198 ? -13.224 11.520 -21.049 1.00 87.06 198 VAL A CA 1
ATOM 1396 C C . VAL A 1 198 ? -14.671 11.707 -21.479 1.00 87.06 198 VAL A C 1
ATOM 1398 O O . VAL A 1 198 ? -15.521 10.900 -21.130 1.00 87.06 198 VAL A O 1
ATOM 1401 N N . THR A 1 199 ? -14.983 12.741 -22.253 1.00 85.75 199 THR A N 1
ATOM 1402 C CA . THR A 1 199 ? -16.341 12.878 -22.826 1.00 85.75 199 THR A CA 1
ATOM 1403 C C . THR A 1 199 ? -16.517 12.002 -24.070 1.00 85.75 199 THR A C 1
ATOM 1405 O O . THR A 1 199 ? -17.591 11.452 -24.313 1.00 85.75 199 THR A O 1
ATOM 1408 N N . ASP A 1 200 ? -15.438 11.826 -24.837 1.00 80.94 200 ASP A N 1
ATOM 1409 C CA . ASP A 1 200 ? -15.381 11.003 -26.043 1.00 80.94 200 ASP A CA 1
ATOM 1410 C C . ASP A 1 200 ? -14.016 10.291 -26.126 1.00 80.94 200 ASP A C 1
ATOM 1412 O O . ASP A 1 200 ? -12.989 10.957 -26.297 1.00 80.94 200 ASP A O 1
ATOM 1416 N N . PRO A 1 201 ? -13.983 8.950 -26.025 1.00 80.31 201 PRO A N 1
ATOM 1417 C CA . PRO A 1 201 ? -12.758 8.159 -26.131 1.00 80.31 201 PRO A CA 1
ATOM 1418 C C . PRO A 1 201 ? -11.985 8.351 -27.438 1.00 80.31 201 PRO A C 1
ATOM 1420 O O . PRO A 1 201 ? -10.765 8.212 -27.457 1.00 80.31 201 PRO A O 1
ATOM 1423 N N . SER A 1 202 ? -12.669 8.703 -28.530 1.00 80.88 202 SER A N 1
ATOM 1424 C CA . SER A 1 202 ? -12.052 8.879 -29.853 1.00 80.88 202 SER A CA 1
ATOM 1425 C C . SER A 1 202 ? -11.082 10.063 -29.895 1.00 80.88 202 SER A C 1
ATOM 1427 O O . SER A 1 202 ? -10.276 10.180 -30.814 1.00 80.88 202 SER A O 1
ATOM 1429 N N . LYS A 1 203 ? -11.160 10.953 -28.899 1.00 79.81 203 LYS A N 1
ATOM 1430 C CA . LYS A 1 203 ? -10.353 12.170 -28.799 1.00 79.81 203 LYS A CA 1
ATOM 1431 C C . LYS A 1 203 ? -9.056 11.987 -28.011 1.00 79.81 203 LYS A C 1
ATOM 1433 O O . LYS A 1 203 ? -8.283 12.933 -27.938 1.00 79.81 203 LYS A O 1
ATOM 1438 N N . LEU A 1 204 ? -8.808 10.809 -27.428 1.00 77.44 204 LEU A N 1
ATOM 1439 C CA . LEU A 1 204 ? -7.582 10.541 -26.663 1.00 77.44 204 LEU A CA 1
ATOM 1440 C C . LEU A 1 204 ? -6.327 10.509 -27.543 1.00 77.44 204 LEU A C 1
ATOM 1442 O O . LEU A 1 204 ? -5.242 10.765 -27.042 1.00 77.44 204 LEU A O 1
ATOM 1446 N N . GLY A 1 205 ? -6.472 10.261 -28.847 1.00 74.44 205 GLY A N 1
ATOM 1447 C CA . GLY A 1 205 ? -5.343 10.155 -29.770 1.00 74.44 205 GLY A CA 1
ATOM 1448 C C . GLY A 1 205 ? -4.468 8.920 -29.513 1.00 74.44 205 GLY A C 1
ATOM 1449 O O . GLY A 1 205 ? -4.571 8.251 -28.484 1.00 74.44 205 GLY A O 1
ATOM 1450 N N . ASP A 1 206 ? -3.599 8.601 -30.472 1.00 75.94 206 ASP A N 1
ATOM 1451 C CA . ASP A 1 206 ? -2.761 7.391 -30.421 1.00 75.94 206 ASP A CA 1
ATOM 1452 C C . ASP A 1 206 ? -1.655 7.464 -29.350 1.00 75.94 206 ASP A C 1
ATOM 1454 O O . ASP A 1 206 ? -1.184 6.431 -28.862 1.00 75.94 206 ASP A O 1
ATOM 1458 N N . ASP A 1 207 ? -1.285 8.681 -28.943 1.00 73.38 207 ASP A N 1
ATOM 1459 C CA . ASP A 1 207 ? -0.225 8.957 -27.967 1.00 73.38 207 ASP A CA 1
ATOM 1460 C C . ASP A 1 207 ? -0.617 8.590 -26.522 1.00 73.38 207 ASP A C 1
ATOM 1462 O O . ASP A 1 207 ? 0.257 8.403 -25.679 1.00 73.38 207 ASP A O 1
ATOM 1466 N N . TYR A 1 208 ? -1.917 8.420 -26.239 1.00 79.44 208 TYR A N 1
ATOM 1467 C CA . TYR A 1 208 ? -2.460 8.174 -24.891 1.00 79.44 208 TYR A CA 1
ATOM 1468 C C . TYR A 1 208 ? -3.136 6.806 -24.741 1.00 79.44 208 TYR A C 1
ATOM 1470 O O . TYR A 1 208 ? -3.986 6.595 -23.874 1.00 79.44 208 TYR A O 1
ATOM 1478 N N . LYS A 1 209 ? -2.742 5.833 -25.570 1.00 77.56 209 LYS A N 1
ATOM 1479 C CA . LYS A 1 209 ? -3.219 4.437 -25.511 1.00 77.56 209 LYS A CA 1
ATOM 1480 C C . LYS A 1 209 ? -2.930 3.721 -24.182 1.00 77.56 209 LYS A C 1
ATOM 1482 O O . LYS A 1 209 ? -3.516 2.677 -23.907 1.00 77.56 209 LYS A O 1
ATOM 1487 N N . ASP A 1 210 ? -2.010 4.251 -23.380 1.00 76.75 210 ASP A N 1
ATOM 1488 C CA . ASP A 1 210 ? -1.647 3.759 -22.049 1.00 76.75 210 ASP A CA 1
ATOM 1489 C C . ASP A 1 210 ? -2.559 4.297 -20.929 1.00 76.75 210 ASP A C 1
ATOM 1491 O O . ASP A 1 210 ? -2.452 3.845 -19.786 1.00 76.75 210 ASP A O 1
ATOM 1495 N N . VAL A 1 211 ? -3.460 5.238 -21.237 1.00 84.19 211 VAL A N 1
ATOM 1496 C CA . VAL A 1 211 ? -4.403 5.830 -20.282 1.00 84.19 211 VAL A CA 1
ATOM 1497 C C . VAL A 1 211 ? -5.675 4.989 -20.196 1.00 84.19 211 VAL A C 1
ATOM 1499 O O . VAL A 1 211 ? -6.409 4.809 -21.167 1.00 84.19 211 VAL A O 1
ATOM 1502 N N . ASN A 1 212 ? -5.985 4.503 -18.995 1.00 86.38 212 ASN A N 1
ATOM 1503 C CA . ASN A 1 212 ? -7.246 3.822 -18.716 1.00 86.38 212 ASN A CA 1
ATOM 1504 C C . ASN A 1 212 ? -8.347 4.872 -18.494 1.00 86.38 212 ASN A C 1
ATOM 1506 O O . ASN A 1 212 ? -8.241 5.691 -17.586 1.00 86.38 212 ASN A O 1
ATOM 1510 N N . TYR A 1 213 ? -9.427 4.851 -19.271 1.00 88.06 213 TYR A N 1
ATOM 1511 C CA . TYR A 1 213 ? -10.438 5.909 -19.201 1.00 88.06 213 TYR A CA 1
ATOM 1512 C C . TYR A 1 213 ? -11.826 5.420 -18.792 1.00 88.06 213 TYR A C 1
ATOM 1514 O O . TYR A 1 213 ? -12.204 4.268 -19.010 1.00 88.06 213 TYR A O 1
ATOM 1522 N N . VAL A 1 214 ? -12.607 6.347 -18.239 1.00 87.31 214 VAL A N 1
ATOM 1523 C CA . VAL A 1 214 ? -14.059 6.221 -18.083 1.00 87.31 214 VAL A CA 1
ATOM 1524 C C . VAL A 1 214 ? -14.722 7.329 -18.883 1.00 87.31 214 VAL A C 1
ATOM 1526 O O . VAL A 1 214 ? -14.380 8.502 -18.730 1.00 87.31 214 VAL A O 1
ATOM 1529 N N . GLN A 1 215 ? -15.669 6.951 -19.741 1.00 87.44 215 GLN A N 1
ATOM 1530 C CA . GLN A 1 215 ? -16.467 7.928 -20.465 1.00 87.44 215 GLN A CA 1
ATOM 1531 C C . GLN A 1 215 ? -17.502 8.552 -19.524 1.00 87.44 215 GLN A C 1
ATOM 1533 O O . GLN A 1 215 ? -18.290 7.816 -18.931 1.00 87.44 215 GLN A O 1
ATOM 1538 N N . THR A 1 216 ? -17.513 9.880 -19.399 1.00 82.88 216 THR A N 1
ATOM 1539 C CA . THR A 1 216 ? -18.519 10.581 -18.597 1.00 82.88 216 THR A CA 1
ATOM 1540 C C . THR A 1 216 ? -19.871 10.535 -19.277 1.00 82.88 216 THR A C 1
ATOM 1542 O O . THR A 1 216 ? -19.996 10.728 -20.488 1.00 82.88 216 THR A O 1
ATOM 1545 N N . LYS A 1 217 ? -20.920 10.320 -18.486 1.00 79.88 217 LYS A N 1
ATOM 1546 C CA . LYS A 1 217 ? -22.291 10.345 -19.005 1.00 79.88 217 LYS A CA 1
ATOM 1547 C C . LYS A 1 217 ? -22.746 11.757 -19.378 1.00 79.88 217 LYS A C 1
ATOM 1549 O O . LYS A 1 217 ? -23.561 11.922 -20.286 1.00 79.88 217 LYS A O 1
ATOM 1554 N N . ALA A 1 218 ? -22.242 12.767 -18.672 1.00 76.12 218 ALA A N 1
ATOM 1555 C CA . ALA A 1 218 ? -22.517 14.163 -18.969 1.00 76.12 218 ALA A CA 1
ATOM 1556 C C . ALA A 1 218 ? -21.594 14.672 -20.088 1.00 76.12 218 ALA A C 1
ATOM 1558 O O . ALA A 1 218 ? -20.378 14.466 -20.069 1.00 76.12 218 ALA A O 1
ATOM 1559 N N . THR A 1 219 ? -22.182 15.350 -21.076 1.00 72.75 219 THR A N 1
ATOM 1560 C CA . THR A 1 219 ? -21.465 15.925 -22.227 1.00 72.75 219 THR A CA 1
ATOM 1561 C C . THR A 1 219 ? -20.750 17.237 -21.903 1.00 72.75 219 THR A C 1
ATOM 1563 O O . THR A 1 219 ? -19.986 17.726 -22.726 1.00 72.75 219 THR A O 1
ATOM 1566 N N . ASP A 1 220 ? -21.004 17.817 -20.729 1.00 71.75 220 ASP A N 1
ATOM 1567 C CA . ASP A 1 220 ? -20.371 19.046 -20.232 1.00 71.75 220 ASP A CA 1
ATOM 1568 C C . ASP A 1 220 ? -19.041 18.789 -19.496 1.00 71.75 220 ASP A C 1
ATOM 1570 O O . ASP A 1 220 ? -18.430 19.718 -18.971 1.00 71.75 220 ASP A O 1
ATOM 1574 N N . GLY A 1 221 ? -18.592 17.530 -19.451 1.00 70.38 221 GLY A N 1
ATOM 1575 C CA . GLY A 1 221 ? -17.345 17.124 -18.808 1.00 70.38 221 GLY A CA 1
ATOM 1576 C C . GLY A 1 221 ? -17.399 17.079 -17.280 1.00 70.38 221 GLY A C 1
ATOM 1577 O O . GLY A 1 221 ? -16.350 16.960 -16.638 1.00 70.38 221 GLY A O 1
ATOM 1578 N N . THR A 1 222 ? -18.597 17.156 -16.690 1.00 79.88 222 THR A N 1
ATOM 1579 C CA . THR A 1 222 ? -18.802 16.925 -15.256 1.00 79.88 222 THR A CA 1
ATOM 1580 C C . THR A 1 222 ? -18.735 15.433 -14.920 1.00 79.88 222 THR A C 1
ATOM 1582 O O . THR A 1 222 ? -19.170 14.580 -15.692 1.00 79.88 222 THR A O 1
ATOM 1585 N N . VAL A 1 223 ? -18.158 15.109 -13.758 1.00 81.75 223 VAL A N 1
ATOM 1586 C CA . VAL A 1 223 ? -18.051 13.729 -13.258 1.00 81.75 223 VAL A CA 1
ATOM 1587 C C . VAL A 1 223 ? -19.269 13.424 -12.386 1.00 81.75 223 VAL A C 1
ATOM 1589 O O . VAL A 1 223 ? -19.424 14.011 -11.312 1.00 81.75 223 VAL A O 1
ATOM 1592 N N . ALA A 1 224 ? -20.131 12.512 -12.840 1.00 84.38 224 ALA A N 1
ATOM 1593 C CA . ALA A 1 224 ? -21.307 12.065 -12.095 1.00 84.38 224 ALA A CA 1
ATOM 1594 C C . ALA A 1 224 ? -20.988 10.892 -11.146 1.00 84.38 224 ALA A C 1
ATOM 1596 O O . ALA A 1 224 ? -19.901 10.307 -11.170 1.00 84.38 224 ALA A O 1
ATOM 1597 N N . ALA A 1 225 ? -21.957 10.514 -10.308 1.00 81.06 225 ALA A N 1
ATOM 1598 C CA . ALA A 1 225 ? -21.777 9.447 -9.322 1.00 81.06 225 ALA A CA 1
ATOM 1599 C C . ALA A 1 225 ? -21.558 8.063 -9.955 1.00 81.06 225 ALA A C 1
ATOM 1601 O O . ALA A 1 225 ? -20.783 7.235 -9.461 1.00 81.06 225 ALA A O 1
ATOM 1602 N N . GLU A 1 226 ? -22.212 7.811 -11.085 1.00 82.88 226 GLU A N 1
ATOM 1603 C CA . GLU A 1 226 ? -22.027 6.596 -11.869 1.00 82.88 226 GLU A CA 1
ATOM 1604 C C . GLU A 1 226 ? -20.628 6.535 -12.497 1.00 82.88 226 GLU A C 1
ATOM 1606 O O . GLU A 1 226 ? -20.023 5.460 -12.516 1.00 82.88 226 GLU A O 1
ATOM 1611 N N . ASP A 1 227 ? -20.092 7.679 -12.936 1.00 85.31 227 ASP A N 1
ATOM 1612 C CA . ASP A 1 227 ? -18.752 7.785 -13.523 1.00 85.31 227 ASP A CA 1
ATOM 1613 C C . ASP A 1 227 ? -17.682 7.499 -12.459 1.00 85.31 227 ASP A C 1
ATOM 1615 O O . ASP A 1 227 ? -16.790 6.677 -12.678 1.00 85.31 227 ASP A O 1
ATOM 1619 N N . ALA A 1 228 ? -17.820 8.085 -11.263 1.00 84.56 228 ALA A N 1
ATOM 1620 C CA . ALA A 1 228 ? -16.944 7.804 -10.124 1.00 84.56 228 ALA A CA 1
ATOM 1621 C C . ALA A 1 228 ? -16.994 6.321 -9.712 1.00 84.56 228 ALA A C 1
ATOM 1623 O O . ALA A 1 228 ? -15.965 5.706 -9.426 1.00 84.56 228 ALA A O 1
ATOM 1624 N N . THR A 1 229 ? -18.175 5.699 -9.751 1.00 85.06 229 THR A N 1
ATOM 1625 C CA . THR A 1 229 ? -18.334 4.263 -9.469 1.00 85.06 229 THR A CA 1
ATOM 1626 C C . THR A 1 229 ? -17.658 3.388 -10.528 1.00 85.06 229 THR A C 1
ATOM 1628 O O . THR A 1 229 ? -17.019 2.385 -10.193 1.00 85.06 229 THR A O 1
ATOM 1631 N N . ALA A 1 230 ? -17.781 3.743 -11.808 1.00 85.94 230 ALA A N 1
ATOM 1632 C CA . ALA A 1 230 ? -17.098 3.048 -12.896 1.00 85.94 230 ALA A CA 1
ATOM 1633 C C . ALA A 1 230 ? -15.573 3.194 -12.780 1.00 85.94 230 ALA A C 1
ATOM 1635 O O . ALA A 1 230 ? -14.846 2.209 -12.921 1.00 85.94 230 ALA A O 1
ATOM 1636 N N . MET A 1 231 ? -15.099 4.389 -12.426 1.00 87.19 231 MET A N 1
ATOM 1637 C CA . MET A 1 231 ? -13.684 4.674 -12.219 1.00 87.19 231 MET A CA 1
ATOM 1638 C C . MET A 1 231 ? -13.118 3.890 -11.035 1.00 87.19 231 MET A C 1
ATOM 1640 O O . MET A 1 231 ? -12.070 3.265 -11.160 1.00 87.19 231 MET A O 1
ATOM 1644 N N . ALA A 1 232 ? -13.842 3.830 -9.916 1.00 84.44 232 ALA A N 1
ATOM 1645 C CA . ALA A 1 232 ? -13.467 3.035 -8.751 1.00 84.44 232 ALA A CA 1
ATOM 1646 C C . ALA A 1 232 ? -13.305 1.541 -9.093 1.00 84.44 232 ALA A C 1
ATOM 1648 O O . ALA A 1 232 ? -12.322 0.907 -8.707 1.00 84.44 232 ALA A O 1
ATOM 1649 N N . LYS A 1 233 ? -14.225 0.974 -9.887 1.00 83.00 233 LYS A N 1
ATOM 1650 C CA . LYS A 1 233 ? -14.106 -0.414 -10.368 1.00 83.00 233 LYS A CA 1
ATOM 1651 C C . LYS A 1 233 ? -12.896 -0.605 -11.278 1.00 83.00 233 LYS A C 1
ATOM 1653 O O . LYS A 1 233 ? -12.189 -1.600 -11.137 1.00 83.00 233 LYS A O 1
ATOM 1658 N N . LEU A 1 234 ? -12.658 0.331 -12.196 1.00 85.19 234 LEU A N 1
ATOM 1659 C CA . LEU A 1 234 ? -11.540 0.264 -13.133 1.00 85.19 234 LEU A CA 1
ATOM 1660 C C . LEU A 1 234 ? -10.192 0.363 -12.406 1.00 85.19 234 LEU A C 1
ATOM 1662 O O . LEU A 1 234 ? -9.305 -0.445 -12.667 1.00 85.19 234 LEU A O 1
ATOM 1666 N N . ILE A 1 235 ? -10.064 1.279 -11.443 1.00 84.25 235 ILE A N 1
ATOM 1667 C CA . ILE A 1 235 ? -8.867 1.409 -10.605 1.00 84.25 235 ILE A CA 1
ATOM 1668 C C . ILE A 1 235 ? -8.650 0.129 -9.804 1.00 84.25 235 ILE A C 1
ATOM 1670 O O . ILE A 1 235 ? -7.555 -0.428 -9.855 1.00 84.25 235 ILE A O 1
ATOM 1674 N N . SER A 1 236 ? -9.683 -0.385 -9.130 1.00 79.50 236 SER A N 1
ATOM 1675 C CA . SER A 1 236 ? -9.580 -1.635 -8.368 1.00 79.50 236 SER A CA 1
ATOM 1676 C C . SER A 1 236 ? -9.142 -2.811 -9.245 1.00 79.50 236 SER A C 1
ATOM 1678 O O . SER A 1 236 ? -8.277 -3.588 -8.853 1.00 79.50 236 SER A O 1
ATOM 1680 N N . ALA A 1 237 ? -9.675 -2.918 -10.466 1.00 78.94 237 ALA A N 1
ATOM 1681 C CA . ALA A 1 237 ? -9.323 -3.988 -11.396 1.00 78.94 237 ALA A CA 1
ATOM 1682 C C . ALA A 1 237 ? -7.893 -3.873 -11.952 1.00 78.94 237 ALA A C 1
ATOM 1684 O O . ALA A 1 237 ? -7.253 -4.891 -12.199 1.00 78.94 237 ALA A O 1
ATOM 1685 N N . LYS A 1 238 ? -7.403 -2.649 -12.181 1.00 79.12 238 LYS A N 1
ATOM 1686 C CA . LYS A 1 238 ? -6.093 -2.395 -12.802 1.00 79.12 238 LYS A CA 1
ATOM 1687 C C . LYS A 1 238 ? -4.945 -2.325 -11.803 1.00 79.12 238 LYS A C 1
ATOM 1689 O O . LYS A 1 238 ? -3.833 -2.698 -12.143 1.00 79.12 238 LYS A O 1
ATOM 1694 N N . THR A 1 239 ? -5.217 -1.859 -10.588 1.00 72.31 239 THR A N 1
ATOM 1695 C CA . THR A 1 239 ? -4.193 -1.609 -9.561 1.00 72.31 239 THR A CA 1
ATOM 1696 C C . THR A 1 239 ? -4.293 -2.554 -8.366 1.00 72.31 239 THR A C 1
ATOM 1698 O O . THR A 1 239 ? -3.390 -2.579 -7.537 1.00 72.31 239 THR A O 1
ATOM 1701 N N . GLY A 1 240 ? -5.399 -3.293 -8.205 1.00 66.00 240 GLY A N 1
ATOM 1702 C CA . GLY A 1 240 ? -5.647 -4.140 -7.030 1.00 66.00 240 GLY A CA 1
ATOM 1703 C C . GLY A 1 240 ? -5.905 -3.372 -5.722 1.00 66.00 240 GLY A C 1
ATOM 1704 O O . GLY A 1 240 ? -6.047 -3.993 -4.665 1.00 66.00 240 GLY A O 1
ATOM 1705 N N . ILE A 1 241 ? -5.952 -2.035 -5.773 1.00 72.62 241 ILE A N 1
ATOM 1706 C CA . ILE A 1 241 ? -6.303 -1.149 -4.652 1.00 72.62 241 ILE A CA 1
ATOM 1707 C C . ILE A 1 241 ? -7.794 -1.287 -4.335 1.00 72.62 241 ILE A C 1
ATOM 1709 O O . ILE A 1 241 ? -8.592 -1.529 -5.236 1.00 72.62 241 ILE A O 1
ATOM 1713 N N . ASN A 1 242 ? -8.192 -1.094 -3.074 1.00 73.12 242 ASN A N 1
ATOM 1714 C CA . ASN A 1 242 ? -9.610 -1.004 -2.742 1.00 73.12 242 ASN A CA 1
ATOM 1715 C C . ASN A 1 242 ? -10.127 0.412 -3.051 1.00 73.12 242 ASN A C 1
ATOM 1717 O O . ASN A 1 242 ? -10.101 1.298 -2.193 1.00 73.12 242 ASN A O 1
ATOM 1721 N N . ALA A 1 243 ? -10.535 0.646 -4.299 1.00 81.88 243 ALA A N 1
ATOM 1722 C CA . ALA A 1 243 ? -11.133 1.906 -4.719 1.00 81.88 243 ALA A CA 1
ATOM 1723 C C . ALA A 1 243 ? -12.665 1.828 -4.654 1.00 81.88 243 ALA A C 1
ATOM 1725 O O . ALA A 1 243 ? -13.291 0.945 -5.240 1.00 81.88 243 ALA A O 1
ATOM 1726 N N . GLU A 1 244 ? -13.275 2.794 -3.972 1.00 81.31 244 GLU A N 1
ATOM 1727 C CA . GLU A 1 244 ? -14.724 2.882 -3.771 1.00 81.31 244 GLU A CA 1
ATOM 1728 C C . GLU A 1 244 ? -15.207 4.304 -4.068 1.00 81.31 244 GLU A C 1
ATOM 1730 O O . GLU A 1 244 ? -14.519 5.268 -3.740 1.00 81.31 244 GLU A O 1
ATOM 1735 N N . ALA A 1 245 ? -16.400 4.459 -4.647 1.00 82.06 245 ALA A N 1
ATOM 1736 C CA . ALA A 1 245 ? -17.030 5.775 -4.737 1.00 82.06 245 ALA A CA 1
ATOM 1737 C C . ALA A 1 245 ? -17.385 6.297 -3.332 1.00 82.06 245 ALA A C 1
ATOM 1739 O O . ALA A 1 245 ? -17.801 5.530 -2.455 1.00 82.06 245 ALA A O 1
ATOM 1740 N N . ASP A 1 246 ? -17.217 7.599 -3.110 1.00 76.31 246 ASP A N 1
ATOM 1741 C CA . ASP A 1 246 ? -17.534 8.238 -1.837 1.00 76.31 246 ASP A CA 1
ATOM 1742 C C . ASP A 1 246 ? -19.044 8.198 -1.567 1.00 76.31 246 ASP A C 1
ATOM 1744 O O . ASP A 1 246 ? -19.852 8.636 -2.383 1.00 76.31 246 ASP A O 1
ATOM 1748 N N . LYS A 1 247 ? -19.441 7.692 -0.397 1.00 69.00 247 LYS A N 1
ATOM 1749 C CA . LYS A 1 247 ? -20.857 7.540 -0.021 1.00 69.00 247 LYS A CA 1
ATOM 1750 C C . LYS A 1 247 ? -21.560 8.871 0.285 1.00 69.00 247 LYS A C 1
ATOM 1752 O O . LYS A 1 247 ? -22.784 8.896 0.345 1.00 69.00 247 LYS A O 1
ATOM 1757 N N . THR A 1 248 ? -20.801 9.944 0.497 1.00 65.06 248 THR A N 1
ATOM 1758 C CA . THR A 1 248 ? -21.269 11.261 0.949 1.00 65.06 248 THR A CA 1
ATOM 1759 C C . THR A 1 248 ? -21.184 12.295 -0.168 1.00 65.06 248 THR A C 1
ATOM 1761 O O . THR A 1 248 ? -22.166 12.973 -0.449 1.00 65.06 248 THR A O 1
ATOM 1764 N N . ALA A 1 249 ? -20.025 12.410 -0.826 1.00 65.19 249 ALA A N 1
ATOM 1765 C CA . ALA A 1 249 ? -19.836 13.342 -1.938 1.00 65.19 249 ALA A CA 1
ATOM 1766 C C . ALA A 1 249 ? -20.345 12.770 -3.273 1.00 65.19 249 ALA A C 1
ATOM 1768 O O . ALA A 1 249 ? -20.686 13.533 -4.171 1.00 65.19 249 ALA A O 1
ATOM 1769 N N . THR A 1 250 ? -20.456 11.440 -3.400 1.00 68.94 250 THR A N 1
ATOM 1770 C CA . THR A 1 250 ? -20.913 10.660 -4.574 1.00 68.94 250 THR A CA 1
ATOM 1771 C C . THR A 1 250 ? -20.120 10.845 -5.869 1.00 68.94 250 THR A C 1
ATOM 1773 O O . THR A 1 250 ? -20.069 9.918 -6.665 1.00 68.94 250 THR A O 1
ATOM 1776 N N . THR A 1 251 ? -19.429 11.967 -6.062 1.00 78.94 251 THR A N 1
ATOM 1777 C CA . THR A 1 251 ? -18.657 12.313 -7.265 1.00 78.94 251 THR A CA 1
ATOM 1778 C C . THR A 1 251 ? -17.141 12.185 -7.069 1.00 78.94 251 THR A C 1
ATOM 1780 O O . THR A 1 251 ? -16.370 12.655 -7.902 1.00 78.94 251 THR A O 1
ATOM 1783 N N . SER A 1 252 ? -16.687 11.599 -5.958 1.00 81.00 252 SER A N 1
ATOM 1784 C CA . SER A 1 252 ? -15.270 11.343 -5.670 1.00 81.00 252 SER A CA 1
ATOM 1785 C C . SER A 1 252 ? -14.986 9.852 -5.501 1.00 81.00 252 SER A C 1
ATOM 1787 O O . SER A 1 252 ? -15.871 9.067 -5.156 1.00 81.00 252 SER A O 1
ATOM 1789 N N . VAL A 1 253 ? -13.737 9.459 -5.752 1.00 83.75 253 VAL A N 1
ATOM 1790 C CA . VAL A 1 253 ? -13.245 8.084 -5.611 1.00 83.75 253 VAL A CA 1
ATOM 1791 C C . VAL A 1 253 ? -12.254 8.016 -4.461 1.00 83.75 253 VAL A C 1
ATOM 1793 O O . VAL A 1 253 ? -11.211 8.664 -4.496 1.00 83.75 253 VAL A O 1
ATOM 1796 N N . ASN A 1 254 ? -12.557 7.187 -3.471 1.00 82.38 254 ASN A N 1
ATOM 1797 C CA . ASN A 1 254 ? -11.742 6.972 -2.286 1.00 82.38 254 ASN A CA 1
ATOM 1798 C C . ASN A 1 254 ? -10.835 5.762 -2.525 1.00 82.38 254 ASN A C 1
ATOM 1800 O O . ASN A 1 254 ? -11.313 4.639 -2.688 1.00 82.38 254 ASN A O 1
ATOM 1804 N N . LEU A 1 255 ? -9.526 5.996 -2.534 1.00 79.44 255 LEU A N 1
ATOM 1805 C CA . LEU A 1 255 ? -8.489 4.998 -2.761 1.00 79.44 255 LEU A CA 1
ATOM 1806 C C . LEU A 1 255 ? -7.959 4.511 -1.412 1.00 79.44 255 LEU A C 1
ATOM 1808 O O . LEU A 1 255 ? -7.237 5.238 -0.725 1.00 79.44 255 LEU A O 1
ATOM 1812 N N . LYS A 1 256 ? -8.329 3.288 -1.023 1.00 72.25 256 LYS A N 1
ATOM 1813 C CA . LYS A 1 256 ? -7.927 2.690 0.254 1.00 72.25 256 LYS A CA 1
ATOM 1814 C C . LYS A 1 256 ? -6.841 1.628 0.063 1.00 72.25 256 LYS A C 1
ATOM 1816 O O . LYS A 1 256 ? -6.890 0.894 -0.927 1.00 72.25 256 LYS A O 1
ATOM 1821 N N . PRO A 1 257 ? -5.901 1.500 1.016 1.00 62.75 257 PRO A N 1
ATOM 1822 C CA . PRO A 1 257 ? -4.958 0.388 1.091 1.00 62.75 257 PRO A CA 1
ATOM 1823 C C . PRO A 1 257 ? -5.576 -0.976 0.776 1.00 62.75 257 PRO A C 1
ATOM 1825 O O . PRO A 1 257 ? -6.695 -1.284 1.184 1.00 62.75 257 PRO A O 1
ATOM 1828 N N . SER A 1 258 ? -4.829 -1.817 0.063 1.00 64.25 258 SER A N 1
ATOM 1829 C CA . SER A 1 258 ? -5.198 -3.208 -0.201 1.00 64.25 258 SER A CA 1
ATOM 1830 C C . SER A 1 258 ? -3.956 -4.084 -0.150 1.00 64.25 258 SER A C 1
ATOM 1832 O O . SER A 1 258 ? -2.900 -3.716 -0.660 1.00 64.25 258 SER A O 1
ATOM 1834 N N . THR A 1 259 ? -4.093 -5.278 0.420 1.00 54.12 259 THR A N 1
ATOM 1835 C CA . THR A 1 259 ? -3.047 -6.313 0.418 1.00 54.12 259 THR A CA 1
ATOM 1836 C C . THR A 1 259 ? -2.803 -6.910 -0.970 1.00 54.12 259 THR A C 1
ATOM 1838 O O . THR A 1 259 ? -1.843 -7.653 -1.152 1.00 54.12 259 THR A O 1
ATOM 1841 N N . THR A 1 260 ? -3.660 -6.583 -1.945 1.00 56.53 260 THR A N 1
ATOM 1842 C CA . THR A 1 260 ? -3.569 -7.014 -3.352 1.00 56.53 260 THR A CA 1
ATOM 1843 C C . THR A 1 260 ? -3.096 -5.877 -4.272 1.00 56.53 260 THR A C 1
ATOM 1845 O O . THR A 1 260 ? -2.999 -6.059 -5.485 1.00 56.53 260 THR A O 1
ATOM 1848 N N . ALA A 1 261 ? -2.800 -4.693 -3.721 1.00 61.06 261 ALA A N 1
ATOM 1849 C CA . ALA A 1 261 ? -2.375 -3.543 -4.507 1.00 61.06 261 ALA A CA 1
ATOM 1850 C C . ALA A 1 261 ? -1.037 -3.817 -5.210 1.00 61.06 261 ALA A C 1
ATOM 1852 O O . ALA A 1 261 ? -0.020 -4.039 -4.557 1.00 61.06 261 ALA A O 1
ATOM 1853 N N . THR A 1 262 ? -1.039 -3.764 -6.538 1.00 60.41 262 THR A N 1
ATOM 1854 C CA . THR A 1 262 ? 0.129 -3.948 -7.405 1.00 60.41 262 THR A CA 1
ATOM 1855 C C . THR A 1 262 ? 0.492 -2.605 -8.033 1.00 60.41 262 THR A C 1
ATOM 1857 O O . THR A 1 262 ? -0.347 -1.939 -8.634 1.00 60.41 262 THR A O 1
ATOM 1860 N N . GLY A 1 263 ? 1.738 -2.167 -7.842 1.00 61.72 263 GLY A N 1
ATOM 1861 C CA . GLY A 1 263 ? 2.295 -1.016 -8.559 1.00 61.72 263 GLY A CA 1
ATOM 1862 C C . GLY A 1 263 ? 2.803 -1.422 -9.943 1.00 61.72 263 GLY A C 1
ATOM 1863 O O . GLY A 1 263 ? 3.200 -2.575 -10.122 1.00 61.72 263 GLY A O 1
ATOM 1864 N N . LYS A 1 264 ? 2.859 -0.486 -10.904 1.00 59.53 264 LYS A N 1
ATOM 1865 C CA . LYS A 1 264 ? 3.468 -0.730 -12.233 1.00 59.53 264 LYS A CA 1
ATOM 1866 C C . LYS A 1 264 ? 4.948 -1.142 -12.179 1.00 59.53 264 LYS A C 1
ATOM 1868 O O . LYS A 1 264 ? 5.453 -1.713 -13.143 1.00 59.53 264 LYS A O 1
ATOM 1873 N N . GLY A 1 265 ? 5.632 -0.908 -11.057 1.00 65.62 265 GLY A N 1
ATOM 1874 C CA . GLY A 1 265 ? 7.058 -1.208 -10.909 1.00 65.62 265 GLY A CA 1
ATOM 1875 C C . GLY A 1 265 ? 7.948 -0.146 -11.550 1.00 65.62 265 GLY A C 1
ATOM 1876 O O . GLY A 1 265 ? 7.465 0.888 -11.997 1.00 65.62 265 GLY A O 1
ATOM 1877 N N . ILE A 1 266 ? 9.257 -0.393 -11.561 1.00 71.75 266 ILE A N 1
ATOM 1878 C CA . ILE A 1 266 ? 10.243 0.442 -12.252 1.00 71.75 266 ILE A CA 1
ATOM 1879 C C . ILE A 1 266 ? 10.408 -0.102 -13.664 1.00 71.75 266 ILE A C 1
ATOM 1881 O O . ILE A 1 266 ? 10.765 -1.269 -13.832 1.00 71.75 266 ILE A O 1
ATOM 1885 N N . GLU A 1 267 ? 10.202 0.746 -14.665 1.00 75.06 267 GLU A N 1
ATOM 1886 C CA . GLU A 1 267 ? 10.556 0.465 -16.053 1.00 75.06 267 GLU A CA 1
ATOM 1887 C C . GLU A 1 267 ? 11.886 1.146 -16.392 1.00 75.06 267 GLU A C 1
ATOM 1889 O O . GLU A 1 267 ? 12.044 2.356 -16.236 1.00 75.06 267 GLU A O 1
ATOM 1894 N N . LEU A 1 268 ? 12.871 0.358 -16.823 1.00 78.12 268 LEU A N 1
ATOM 1895 C CA . LEU A 1 268 ? 14.182 0.841 -17.238 1.00 78.12 268 LEU A CA 1
ATOM 1896 C C . LEU A 1 268 ? 14.316 0.692 -18.748 1.00 78.12 268 LEU A C 1
ATOM 1898 O O . LEU A 1 268 ? 14.160 -0.408 -19.277 1.00 78.12 268 LEU A O 1
ATOM 1902 N N . GLN A 1 269 ? 14.678 1.776 -19.429 1.00 81.12 269 GLN A N 1
ATOM 1903 C CA . GLN A 1 269 ? 15.155 1.713 -20.806 1.00 81.12 269 GLN A CA 1
ATOM 1904 C C . GLN A 1 269 ? 16.557 1.092 -20.799 1.00 81.12 269 GLN A C 1
ATOM 1906 O O . GLN A 1 269 ? 17.497 1.680 -20.266 1.00 81.12 269 GLN A O 1
ATOM 1911 N N . ILE A 1 270 ? 16.687 -0.111 -21.359 1.00 83.06 270 ILE A N 1
ATOM 1912 C CA . ILE A 1 270 ? 17.925 -0.907 -21.333 1.00 83.06 270 ILE A CA 1
ATOM 1913 C C . ILE A 1 270 ? 18.547 -1.068 -22.722 1.00 83.06 270 ILE A C 1
ATOM 1915 O O . ILE A 1 270 ? 19.429 -1.899 -22.897 1.00 83.06 270 ILE A O 1
ATOM 1919 N N . GLY A 1 271 ? 18.085 -0.312 -23.717 1.00 77.50 271 GLY A N 1
ATOM 1920 C CA . GLY A 1 271 ? 18.589 -0.377 -25.084 1.00 77.50 271 GLY A CA 1
ATOM 1921 C C . GLY A 1 271 ? 18.406 0.931 -25.850 1.00 77.50 271 GLY A C 1
ATOM 1922 O O . GLY A 1 271 ? 17.766 1.865 -25.368 1.00 77.50 271 GLY A O 1
ATOM 1923 N N . ALA A 1 272 ? 18.997 1.004 -27.042 1.00 74.19 272 ALA A N 1
ATOM 1924 C CA . ALA A 1 272 ? 19.032 2.223 -27.851 1.00 74.19 272 ALA A CA 1
ATOM 1925 C C . ALA A 1 272 ? 17.722 2.5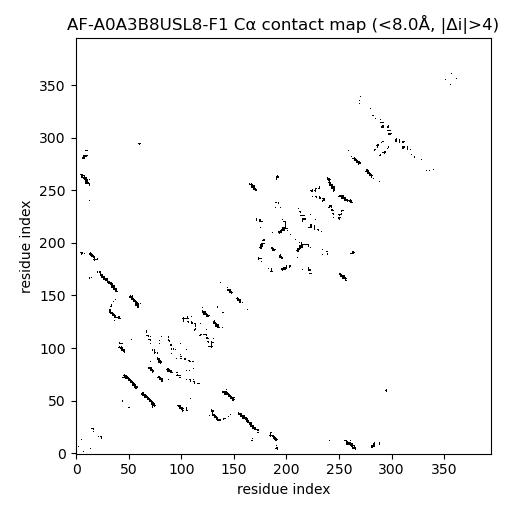00 -28.611 1.00 74.19 272 ALA A C 1
ATOM 1927 O O . ALA A 1 272 ? 17.476 3.641 -28.992 1.00 74.19 272 ALA A O 1
ATOM 1928 N N . ASN A 1 273 ? 16.885 1.477 -28.828 1.00 75.56 273 ASN A N 1
ATOM 1929 C CA . ASN A 1 273 ? 15.652 1.599 -29.609 1.00 75.56 273 ASN A CA 1
ATOM 1930 C C . ASN A 1 273 ? 14.402 1.659 -28.722 1.00 75.56 273 ASN A C 1
ATOM 1932 O O . ASN A 1 273 ? 14.368 1.119 -27.613 1.00 75.56 273 ASN A O 1
ATOM 1936 N N . GLU A 1 274 ? 13.344 2.265 -29.254 1.00 73.69 274 GLU A N 1
ATOM 1937 C CA . GLU A 1 274 ? 12.028 2.306 -28.619 1.00 73.69 274 GLU A CA 1
ATOM 1938 C C . GLU A 1 274 ? 11.510 0.889 -28.303 1.00 73.69 274 GLU A C 1
ATOM 1940 O O . GLU A 1 274 ? 11.677 -0.047 -29.089 1.00 73.69 274 GLU A O 1
ATOM 1945 N N . GLY A 1 275 ? 10.917 0.716 -27.118 1.00 71.31 275 GLY A N 1
ATOM 1946 C CA . GLY A 1 275 ? 10.381 -0.568 -26.653 1.00 71.31 275 GLY A CA 1
ATOM 1947 C C . GLY A 1 275 ? 11.419 -1.548 -26.093 1.00 71.31 275 GLY A C 1
ATOM 1948 O O . GLY A 1 275 ? 11.050 -2.629 -25.636 1.00 71.31 275 GLY A O 1
ATOM 1949 N N . GLN A 1 276 ? 12.709 -1.194 -26.074 1.00 76.19 276 GLN A N 1
ATOM 1950 C CA . GLN A 1 276 ? 13.751 -1.980 -25.400 1.00 76.19 276 GLN A CA 1
ATOM 1951 C C . GLN A 1 276 ? 13.794 -1.671 -23.898 1.00 76.19 276 GLN A C 1
ATOM 1953 O O . GLN A 1 276 ? 14.787 -1.166 -23.365 1.00 76.19 276 GLN A O 1
ATOM 1958 N N . THR A 1 277 ? 12.695 -1.982 -23.216 1.00 79.62 277 THR A N 1
ATOM 1959 C CA . THR A 1 277 ? 12.530 -1.739 -21.786 1.00 79.62 277 THR A CA 1
ATOM 1960 C C . THR A 1 277 ? 12.568 -3.025 -20.972 1.00 79.62 277 THR A C 1
ATOM 1962 O O . THR A 1 277 ? 12.399 -4.147 -21.461 1.00 79.62 277 THR A O 1
ATOM 1965 N N . MET A 1 278 ? 12.832 -2.864 -19.683 1.00 77.94 278 MET A N 1
ATOM 1966 C CA . MET A 1 278 ? 12.719 -3.920 -18.699 1.00 77.94 278 MET A CA 1
ATOM 1967 C C . MET A 1 278 ? 12.009 -3.385 -17.470 1.00 77.94 278 MET A C 1
ATOM 1969 O O . MET A 1 278 ? 12.492 -2.455 -16.828 1.00 77.94 278 MET A O 1
ATOM 1973 N N . SER A 1 279 ? 10.888 -4.007 -17.127 1.00 76.06 279 SER A N 1
ATOM 1974 C CA . SER A 1 279 ? 10.137 -3.692 -15.922 1.00 76.06 279 SER A CA 1
ATOM 1975 C C . SER A 1 279 ? 10.460 -4.665 -14.793 1.00 76.06 279 SER A C 1
ATOM 1977 O O . SER A 1 279 ? 10.668 -5.863 -15.010 1.00 76.06 279 SER A O 1
ATOM 1979 N N . PHE A 1 280 ? 10.498 -4.154 -13.565 1.00 74.44 280 PHE A N 1
ATOM 1980 C CA . PHE A 1 280 ? 10.468 -4.984 -12.368 1.00 74.44 280 PHE A CA 1
ATOM 1981 C C . PHE A 1 280 ? 9.692 -4.298 -11.246 1.00 74.44 280 PHE A C 1
ATOM 1983 O O . PHE A 1 280 ? 9.758 -3.086 -11.066 1.00 74.44 280 PHE A O 1
ATOM 1990 N N . THR A 1 281 ? 8.967 -5.085 -10.462 1.00 72.25 281 THR A N 1
ATOM 1991 C CA . THR A 1 281 ? 8.185 -4.610 -9.317 1.00 72.25 281 THR A CA 1
ATOM 1992 C C . THR A 1 281 ? 8.831 -5.077 -8.021 1.00 72.25 281 THR A C 1
ATOM 1994 O O . THR A 1 281 ? 9.378 -6.181 -7.959 1.00 72.25 281 THR A O 1
ATOM 1997 N N . LEU A 1 282 ? 8.736 -4.259 -6.973 1.00 72.00 282 LEU A N 1
ATOM 1998 C CA . LEU A 1 282 ? 9.095 -4.661 -5.618 1.00 72.00 282 LEU A CA 1
ATOM 1999 C C . LEU A 1 282 ? 7.863 -4.536 -4.722 1.00 72.00 282 LEU A C 1
ATOM 2001 O O . LEU A 1 282 ? 7.240 -3.477 -4.661 1.00 72.00 282 LEU A O 1
ATOM 2005 N N . ASP A 1 283 ? 7.518 -5.623 -4.038 1.00 71.62 283 ASP A N 1
ATOM 2006 C CA . ASP A 1 283 ? 6.472 -5.610 -3.014 1.00 71.62 283 ASP A CA 1
ATOM 2007 C C . ASP A 1 283 ? 6.922 -4.816 -1.775 1.00 71.62 283 ASP A C 1
ATOM 2009 O O . ASP A 1 283 ? 8.116 -4.628 -1.536 1.00 71.62 283 ASP A O 1
ATOM 2013 N N . ASP A 1 284 ? 5.971 -4.361 -0.965 1.00 70.12 284 ASP A N 1
ATOM 2014 C CA . ASP A 1 284 ? 6.225 -3.539 0.211 1.00 70.12 284 ASP A CA 1
ATOM 2015 C C . ASP A 1 284 ? 6.919 -4.399 1.263 1.00 70.12 284 ASP A C 1
ATOM 2017 O O . ASP A 1 284 ? 6.370 -5.375 1.779 1.00 70.12 284 ASP A O 1
ATOM 2021 N N . MET A 1 285 ? 8.167 -4.035 1.547 1.00 75.38 285 MET A N 1
ATOM 2022 C CA . MET A 1 285 ? 9.025 -4.708 2.516 1.00 75.38 285 MET A CA 1
ATOM 2023 C C . MET A 1 285 ? 8.941 -4.063 3.910 1.00 75.38 285 MET A C 1
ATOM 2025 O O . MET A 1 285 ? 9.808 -4.307 4.751 1.00 75.38 285 MET A O 1
ATOM 2029 N N . SER A 1 286 ? 7.935 -3.219 4.168 1.00 73.88 286 SER A N 1
ATOM 2030 C CA . SER A 1 286 ? 7.643 -2.701 5.505 1.00 73.88 286 SER A CA 1
ATOM 2031 C C . SER A 1 286 ? 7.284 -3.830 6.477 1.00 73.88 286 SER A C 1
ATOM 2033 O O . SER A 1 286 ? 6.798 -4.892 6.082 1.00 73.88 286 SER A O 1
ATOM 2035 N N . ALA A 1 287 ? 7.524 -3.608 7.773 1.00 72.75 287 ALA A N 1
ATOM 2036 C CA . ALA A 1 287 ? 7.232 -4.607 8.800 1.00 72.75 287 ALA A CA 1
ATOM 2037 C C . ALA A 1 287 ? 5.754 -5.036 8.766 1.00 72.75 287 ALA A C 1
ATOM 2039 O O . ALA A 1 287 ? 5.461 -6.229 8.829 1.00 72.75 287 ALA A O 1
ATOM 2040 N N . ASP A 1 288 ? 4.842 -4.080 8.578 1.00 70.56 288 ASP A N 1
ATOM 2041 C CA . ASP A 1 288 ? 3.405 -4.335 8.495 1.00 70.56 288 ASP A CA 1
ATOM 2042 C C . ASP A 1 288 ? 3.037 -5.171 7.255 1.00 70.56 288 ASP A C 1
ATOM 2044 O O . ASP A 1 288 ? 2.344 -6.179 7.382 1.00 70.56 288 ASP A O 1
ATOM 2048 N N . ALA A 1 289 ? 3.568 -4.845 6.069 1.00 69.06 289 ALA A N 1
ATOM 2049 C CA . ALA A 1 289 ? 3.304 -5.602 4.835 1.00 69.06 289 ALA A CA 1
ATOM 2050 C C . ALA A 1 289 ? 3.928 -7.013 4.830 1.00 69.06 289 ALA A C 1
ATOM 2052 O O . ALA A 1 289 ? 3.399 -7.960 4.230 1.00 69.06 289 ALA A O 1
ATOM 2053 N N . LEU A 1 290 ? 5.041 -7.184 5.544 1.00 75.88 290 LEU A N 1
ATOM 2054 C CA . LEU A 1 290 ? 5.666 -8.483 5.780 1.00 75.88 290 LEU A CA 1
ATOM 2055 C C . LEU A 1 290 ? 4.932 -9.319 6.841 1.00 75.88 290 LEU A C 1
ATOM 2057 O O . LEU A 1 290 ? 5.248 -10.499 6.992 1.00 75.88 290 LEU A O 1
ATOM 2061 N N . GLY A 1 291 ? 3.944 -8.746 7.537 1.00 73.62 291 GLY A N 1
ATOM 2062 C CA . GLY A 1 291 ? 3.209 -9.411 8.612 1.00 73.62 291 GLY A CA 1
ATOM 2063 C C . GLY A 1 291 ? 4.013 -9.546 9.906 1.00 73.62 291 GLY A C 1
ATOM 2064 O O . GLY A 1 291 ? 3.656 -10.344 10.758 1.00 73.62 291 GLY A O 1
ATOM 2065 N N . VAL A 1 292 ? 5.105 -8.790 10.059 1.00 80.00 292 VAL A N 1
ATOM 2066 C CA . VAL A 1 292 ? 5.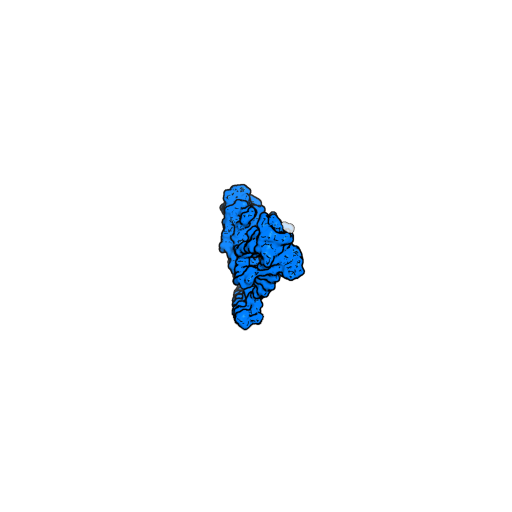924 -8.712 11.286 1.00 80.00 292 VAL A CA 1
ATOM 2067 C C . VAL A 1 292 ? 5.785 -7.355 11.982 1.00 80.00 292 VAL A C 1
ATOM 2069 O O . VAL A 1 292 ? 6.607 -6.980 12.815 1.00 80.00 292 VAL A O 1
ATOM 2072 N N . GLY A 1 293 ? 4.743 -6.612 11.612 1.00 71.31 293 GLY A N 1
ATOM 2073 C CA . GLY A 1 293 ? 4.377 -5.333 12.191 1.00 71.31 293 GLY A CA 1
ATOM 2074 C C . GLY A 1 293 ? 3.915 -5.451 13.639 1.00 71.31 293 GLY A C 1
ATOM 2075 O O . GLY A 1 293 ? 3.834 -6.538 14.222 1.00 71.31 293 GLY A O 1
ATOM 2076 N N . SER A 1 294 ? 3.601 -4.302 14.222 1.00 59.47 294 SER A N 1
ATOM 2077 C CA . SER A 1 294 ? 3.244 -4.160 15.636 1.00 59.47 294 SER A CA 1
ATOM 2078 C C . SER A 1 294 ? 2.141 -5.153 16.039 1.00 59.47 294 SER A C 1
ATOM 2080 O O . SER A 1 294 ? 1.027 -5.079 15.534 1.00 59.47 294 SER A O 1
ATOM 2082 N N . GLY A 1 295 ? 2.451 -6.098 16.935 1.00 64.44 295 GLY A N 1
ATOM 2083 C CA . GLY A 1 295 ? 1.499 -7.103 17.440 1.00 64.44 295 GLY A CA 1
ATOM 2084 C C . GLY A 1 295 ? 1.425 -8.425 16.660 1.00 64.44 295 GLY A C 1
ATOM 2085 O O . GLY A 1 295 ? 0.813 -9.371 17.147 1.00 64.44 295 GLY A O 1
ATOM 2086 N N . SER A 1 296 ? 2.083 -8.545 15.502 1.00 64.19 296 SER A N 1
ATOM 2087 C CA . SER A 1 296 ? 2.078 -9.789 14.702 1.00 64.19 296 SER A CA 1
ATOM 2088 C C . SER A 1 296 ? 3.143 -10.807 15.140 1.00 64.19 296 SER A C 1
ATOM 2090 O O . SER A 1 296 ? 3.069 -11.992 14.808 1.00 64.19 296 SER A O 1
ATOM 2092 N N . VAL A 1 297 ? 4.135 -10.349 15.908 1.00 73.31 297 VAL A N 1
ATOM 2093 C CA . VAL A 1 297 ? 5.201 -11.163 16.503 1.00 73.31 297 VAL A CA 1
ATOM 2094 C C . VAL A 1 297 ? 5.088 -11.045 18.018 1.00 73.31 297 VAL A C 1
ATOM 2096 O O . VAL A 1 297 ? 5.457 -10.027 18.597 1.00 73.31 297 VAL A O 1
ATOM 2099 N N . ASP A 1 298 ? 4.570 -12.091 18.657 1.00 76.62 298 ASP A N 1
ATOM 2100 C CA . ASP A 1 298 ? 4.437 -12.171 20.110 1.00 76.62 298 ASP A CA 1
ATOM 2101 C C . ASP A 1 298 ? 5.166 -13.419 20.632 1.00 76.62 298 ASP A C 1
ATOM 2103 O O . ASP A 1 298 ? 4.915 -14.544 20.199 1.00 76.62 298 ASP A O 1
ATOM 2107 N N . LEU A 1 299 ? 6.099 -13.202 21.558 1.00 84.69 299 LEU A N 1
ATOM 2108 C CA . LEU A 1 299 ? 6.941 -14.232 22.173 1.00 84.69 299 LEU A CA 1
ATOM 2109 C C . LEU A 1 299 ? 6.549 -14.517 23.635 1.00 84.69 299 LEU A C 1
ATOM 2111 O O . LEU A 1 299 ? 7.240 -15.268 24.317 1.00 84.69 299 LEU A O 1
ATOM 2115 N N . SER A 1 300 ? 5.455 -13.928 24.131 1.00 86.69 300 SER A N 1
ATOM 2116 C CA . SER A 1 300 ? 5.026 -14.008 25.538 1.00 86.69 300 SER A CA 1
ATOM 2117 C C . SER A 1 300 ? 4.591 -15.404 25.990 1.00 86.69 300 SER A C 1
ATOM 2119 O O . SER A 1 300 ? 4.609 -15.700 27.183 1.00 86.69 300 SER A O 1
ATOM 2121 N N . THR A 1 301 ? 4.207 -16.281 25.060 1.00 87.19 301 THR A N 1
ATOM 2122 C CA . THR A 1 301 ? 3.817 -17.667 25.357 1.00 87.19 301 THR A CA 1
ATOM 2123 C C . THR A 1 301 ? 4.448 -18.629 24.358 1.00 87.19 301 THR A C 1
ATOM 2125 O O . THR A 1 301 ? 4.778 -18.247 23.235 1.00 87.19 301 THR A O 1
ATOM 2128 N N . GLN A 1 302 ? 4.579 -19.901 24.741 1.00 84.88 302 GLN A N 1
ATOM 2129 C CA . GLN A 1 302 ? 5.198 -20.922 23.893 1.00 84.88 302 GLN A CA 1
ATOM 2130 C C . GLN A 1 302 ? 4.463 -21.112 22.555 1.00 84.88 302 GLN A C 1
ATOM 2132 O O . GLN A 1 302 ? 5.106 -21.283 21.520 1.00 84.88 302 GLN A O 1
ATOM 2137 N N . ASP A 1 303 ? 3.131 -21.055 22.547 1.00 82.88 303 ASP A N 1
ATOM 2138 C CA . ASP A 1 303 ? 2.350 -21.234 21.318 1.00 82.88 303 ASP A CA 1
ATOM 2139 C C . ASP A 1 303 ? 2.369 -19.991 20.421 1.00 82.88 303 ASP A C 1
ATOM 2141 O O . ASP A 1 303 ? 2.472 -20.110 19.194 1.00 82.88 303 ASP A O 1
ATOM 2145 N N . LYS A 1 304 ? 2.391 -18.789 21.013 1.00 81.50 304 LYS A N 1
ATOM 2146 C CA . LYS A 1 304 ? 2.615 -17.557 20.247 1.00 81.50 304 LYS A CA 1
ATOM 2147 C C . LYS A 1 304 ? 4.027 -17.510 19.660 1.00 81.50 304 LYS A C 1
ATOM 2149 O O . LYS A 1 304 ? 4.170 -17.169 18.492 1.00 81.50 304 LYS A O 1
ATOM 2154 N N . ALA A 1 305 ? 5.040 -17.995 20.382 1.00 83.88 305 ALA A N 1
ATOM 2155 C CA . ALA A 1 305 ? 6.407 -18.088 19.873 1.00 83.88 305 ALA A CA 1
ATOM 2156 C C . ALA A 1 305 ? 6.541 -19.043 18.666 1.00 83.88 305 ALA A C 1
ATOM 2158 O O . ALA A 1 305 ? 7.249 -18.730 17.704 1.00 83.88 305 ALA A O 1
ATOM 2159 N N . LYS A 1 306 ? 5.821 -20.177 18.652 1.00 84.50 306 LYS A N 1
ATOM 2160 C CA . LYS A 1 306 ? 5.760 -21.075 17.476 1.00 84.50 306 LYS A CA 1
ATOM 2161 C C . LYS A 1 306 ? 5.138 -20.381 16.259 1.00 84.50 306 LYS A C 1
ATOM 2163 O O . LYS A 1 306 ? 5.657 -20.484 15.146 1.00 84.50 306 LYS A O 1
ATOM 2168 N N . THR A 1 307 ? 4.047 -19.651 16.481 1.00 82.94 307 THR A N 1
ATOM 2169 C CA . THR A 1 307 ? 3.348 -18.904 15.425 1.00 82.94 307 THR A CA 1
ATOM 2170 C C . THR A 1 307 ? 4.222 -17.766 14.896 1.00 82.94 307 THR A C 1
ATOM 2172 O O . THR A 1 307 ? 4.423 -17.660 13.691 1.00 82.94 307 THR A O 1
ATOM 2175 N N . ALA A 1 308 ? 4.849 -16.998 15.790 1.00 85.19 308 ALA A N 1
ATOM 2176 C CA . ALA A 1 308 ? 5.795 -15.939 15.459 1.00 85.19 308 ALA A CA 1
ATOM 2177 C C . ALA A 1 308 ? 6.966 -16.450 14.608 1.00 85.19 308 ALA A C 1
ATOM 2179 O O . ALA A 1 308 ? 7.334 -15.811 13.628 1.00 85.19 308 ALA A O 1
ATOM 2180 N N . THR A 1 309 ? 7.509 -17.629 14.927 1.00 86.31 309 THR A N 1
ATOM 2181 C CA . THR A 1 309 ? 8.580 -18.255 14.130 1.00 86.31 309 THR A CA 1
ATOM 2182 C C . THR A 1 309 ? 8.117 -18.538 12.697 1.00 86.31 309 THR A C 1
ATOM 2184 O O . THR A 1 309 ? 8.861 -18.293 11.752 1.00 86.31 309 THR A O 1
ATOM 2187 N N . THR A 1 310 ? 6.871 -18.987 12.520 1.00 87.44 310 THR A N 1
ATOM 2188 C CA . THR A 1 310 ? 6.279 -19.231 11.192 1.00 87.44 310 THR A CA 1
ATOM 2189 C C . THR A 1 310 ? 6.066 -17.926 10.422 1.00 87.44 310 THR A C 1
ATOM 2191 O O . THR A 1 310 ? 6.400 -17.842 9.241 1.00 87.44 310 THR A O 1
ATOM 2194 N N . THR A 1 311 ? 5.558 -16.888 11.089 1.00 85.75 311 THR A N 1
ATOM 2195 C CA . THR A 1 311 ? 5.365 -15.556 10.499 1.00 85.75 311 THR A CA 1
ATOM 2196 C C . THR A 1 311 ? 6.693 -14.930 10.071 1.00 85.75 311 THR A C 1
ATOM 2198 O O . THR A 1 311 ? 6.811 -14.424 8.956 1.00 85.75 311 THR A O 1
ATOM 2201 N N . ILE A 1 312 ? 7.722 -15.022 10.918 1.00 88.25 312 ILE A N 1
ATOM 2202 C CA . ILE A 1 312 ? 9.073 -14.538 10.612 1.00 88.25 312 ILE A CA 1
ATOM 2203 C C . ILE A 1 312 ? 9.680 -15.331 9.450 1.00 88.25 312 ILE A C 1
ATOM 2205 O O . ILE A 1 312 ? 10.242 -14.726 8.543 1.00 88.25 312 ILE A O 1
ATOM 2209 N N . ASP A 1 313 ? 9.541 -16.659 9.421 1.00 90.06 313 ASP A N 1
ATOM 2210 C CA . ASP A 1 313 ? 10.021 -17.481 8.301 1.00 90.06 313 ASP A CA 1
ATOM 2211 C C . ASP A 1 313 ? 9.328 -17.101 6.980 1.00 90.06 313 ASP A C 1
ATOM 2213 O O . ASP A 1 313 ? 9.982 -16.948 5.946 1.00 90.06 313 ASP A O 1
ATOM 2217 N N . ALA A 1 314 ? 8.017 -16.845 7.006 1.00 86.25 314 ALA A N 1
ATOM 2218 C CA . ALA A 1 314 ? 7.283 -16.350 5.844 1.00 86.25 314 ALA A CA 1
ATOM 2219 C C . ALA A 1 314 ? 7.778 -14.964 5.388 1.00 86.25 314 ALA A C 1
ATOM 2221 O O . ALA A 1 314 ? 7.979 -14.747 4.188 1.00 86.25 314 ALA A O 1
ATOM 2222 N N . ALA A 1 315 ? 8.031 -14.044 6.323 1.00 86.88 315 ALA A N 1
ATOM 2223 C CA . ALA A 1 315 ? 8.601 -12.731 6.031 1.00 86.88 315 ALA A CA 1
ATOM 2224 C C . ALA A 1 315 ? 10.015 -12.839 5.433 1.00 86.88 315 ALA A C 1
ATOM 2226 O O . ALA A 1 315 ? 10.301 -12.225 4.404 1.00 86.88 315 ALA A O 1
ATOM 2227 N N . ILE A 1 316 ? 10.883 -13.681 6.005 1.00 90.44 316 ILE A N 1
ATOM 2228 C CA . ILE A 1 316 ? 12.233 -13.949 5.488 1.00 90.44 316 ILE A CA 1
ATOM 2229 C C . ILE A 1 316 ? 12.161 -14.532 4.077 1.00 90.44 316 ILE A C 1
ATOM 2231 O O . ILE A 1 316 ? 12.920 -14.106 3.204 1.00 90.44 316 ILE A O 1
ATOM 2235 N N . LYS A 1 317 ? 11.244 -15.471 3.816 1.00 89.81 317 LYS A N 1
ATOM 2236 C CA . LYS A 1 317 ? 11.034 -16.045 2.479 1.00 89.81 317 LYS A CA 1
ATOM 2237 C C . LYS A 1 317 ? 10.587 -14.992 1.471 1.00 89.81 317 LYS A C 1
ATOM 2239 O O . LYS A 1 317 ? 11.120 -14.974 0.363 1.00 89.81 317 LYS A O 1
ATOM 2244 N N . LYS A 1 318 ? 9.673 -14.087 1.845 1.00 85.06 318 LYS A N 1
ATOM 2245 C CA . LYS A 1 318 ? 9.267 -12.954 0.994 1.00 85.06 318 LYS A CA 1
ATOM 2246 C C . LYS A 1 318 ? 10.455 -12.049 0.661 1.00 85.06 318 LYS A C 1
ATOM 2248 O O . LYS A 1 318 ? 10.727 -11.821 -0.515 1.00 85.06 318 LYS A O 1
ATOM 2253 N N . VAL A 1 319 ? 11.217 -11.618 1.669 1.00 88.44 319 VAL A N 1
ATOM 2254 C CA . VAL A 1 319 ? 12.409 -10.772 1.473 1.00 88.44 319 VAL A CA 1
ATOM 2255 C C . VAL A 1 319 ? 13.465 -11.485 0.624 1.00 88.44 319 VAL A C 1
ATOM 2257 O O . VAL A 1 319 ? 14.058 -10.887 -0.272 1.00 88.44 319 VAL A O 1
ATOM 2260 N N . SER A 1 320 ? 13.692 -12.776 0.865 1.00 91.19 320 SER A N 1
ATOM 2261 C CA . SER A 1 320 ? 14.661 -13.575 0.110 1.00 91.19 320 SER A CA 1
ATOM 2262 C C . SER A 1 320 ? 14.239 -13.745 -1.348 1.00 91.19 320 SER A C 1
ATOM 2264 O O . SER A 1 320 ? 15.078 -13.628 -2.238 1.00 91.19 320 SER A O 1
ATOM 2266 N N . LYS A 1 321 ? 12.942 -13.951 -1.611 1.00 87.19 321 LYS A N 1
ATOM 2267 C CA . LYS A 1 321 ? 12.388 -13.990 -2.969 1.00 87.19 321 LYS A CA 1
ATOM 2268 C C . LYS A 1 321 ? 12.598 -12.656 -3.686 1.00 87.19 321 LYS A C 1
ATOM 2270 O O . LYS A 1 321 ? 13.113 -12.660 -4.801 1.00 87.19 321 LYS A O 1
ATOM 2275 N N . ALA A 1 322 ? 12.278 -11.540 -3.031 1.00 84.94 322 ALA A N 1
ATOM 2276 C CA . ALA A 1 322 ? 12.486 -10.204 -3.582 1.00 84.94 322 ALA A CA 1
ATOM 2277 C C . ALA A 1 322 ? 13.970 -9.944 -3.912 1.00 84.94 322 ALA A C 1
ATOM 2279 O O . ALA A 1 322 ? 14.292 -9.518 -5.019 1.00 84.94 322 ALA A O 1
ATOM 2280 N N . ARG A 1 323 ? 14.899 -10.295 -3.009 1.00 88.69 323 ARG A N 1
ATOM 2281 C CA . ARG A 1 323 ? 16.351 -10.208 -3.271 1.00 88.69 323 ARG A CA 1
ATOM 2282 C C . ARG A 1 323 ? 16.792 -11.098 -4.430 1.00 88.69 323 ARG A C 1
ATOM 2284 O O . ARG A 1 323 ? 17.607 -10.671 -5.239 1.00 88.69 323 ARG A O 1
ATOM 2291 N N . GLY A 1 324 ? 16.250 -12.311 -4.528 1.00 90.00 324 GLY A N 1
ATOM 2292 C CA . GLY A 1 324 ? 16.527 -13.222 -5.639 1.00 90.00 324 GLY A CA 1
ATOM 2293 C C . GLY A 1 324 ? 16.082 -12.646 -6.984 1.00 90.00 324 GLY A C 1
ATOM 2294 O O . GLY A 1 324 ? 16.832 -12.699 -7.955 1.00 90.00 324 GLY A O 1
ATOM 2295 N N . GLN A 1 325 ? 14.901 -12.026 -7.030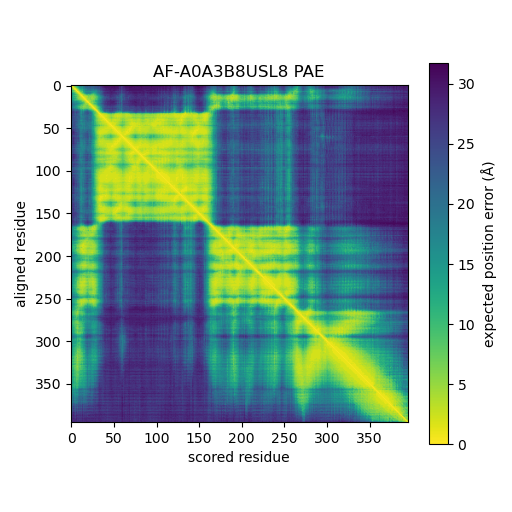 1.00 86.50 325 GLN A N 1
ATOM 2296 C CA . GLN A 1 325 ? 14.404 -11.335 -8.221 1.00 86.50 325 GLN A CA 1
ATOM 2297 C C . GLN A 1 325 ? 15.277 -10.127 -8.582 1.00 86.50 325 GLN A C 1
ATOM 2299 O O . GLN A 1 325 ? 15.642 -9.975 -9.744 1.00 86.50 325 GLN A O 1
ATOM 2304 N N . MET A 1 326 ? 15.681 -9.316 -7.598 1.00 86.75 326 MET A N 1
ATOM 2305 C CA . MET A 1 326 ? 16.598 -8.193 -7.830 1.00 86.75 326 MET A CA 1
ATOM 2306 C C . MET A 1 326 ? 17.973 -8.655 -8.326 1.00 86.75 326 MET A C 1
ATOM 2308 O O . MET A 1 326 ? 18.525 -8.039 -9.231 1.00 86.75 326 MET A O 1
ATOM 2312 N N . GLY A 1 327 ? 18.504 -9.759 -7.796 1.00 90.81 327 GLY A N 1
ATOM 2313 C CA . GLY A 1 327 ? 19.753 -10.349 -8.282 1.00 90.81 327 GLY A CA 1
ATOM 2314 C C . GLY A 1 327 ? 19.638 -10.857 -9.721 1.00 90.81 327 GLY A C 1
ATOM 2315 O O . GLY A 1 327 ? 20.527 -10.624 -10.534 1.00 90.81 327 GLY A O 1
ATOM 2316 N N . ALA A 1 328 ? 18.514 -11.486 -10.078 1.00 87.38 328 ALA A N 1
ATOM 2317 C CA . ALA A 1 328 ? 18.255 -11.898 -11.457 1.00 87.38 328 ALA A CA 1
ATOM 2318 C C . ALA A 1 328 ? 18.163 -10.694 -12.412 1.00 87.38 328 ALA A C 1
ATOM 2320 O O . ALA A 1 328 ? 18.730 -10.727 -13.503 1.00 87.38 328 ALA A O 1
ATOM 2321 N N . VAL A 1 329 ? 17.490 -9.622 -11.984 1.00 86.75 329 VAL A N 1
ATOM 2322 C CA . VAL A 1 329 ? 17.410 -8.348 -12.713 1.00 86.75 329 VAL A CA 1
ATOM 2323 C C . VAL A 1 329 ? 18.797 -7.728 -12.889 1.00 86.75 329 VAL A C 1
ATOM 2325 O O . VAL A 1 329 ? 19.141 -7.345 -14.004 1.00 86.75 329 VAL A O 1
ATOM 2328 N N . GLN A 1 330 ? 19.618 -7.692 -11.836 1.00 89.56 330 GLN A N 1
ATOM 2329 C CA . GLN A 1 330 ? 20.993 -7.193 -11.891 1.00 89.56 330 GLN A CA 1
ATOM 2330 C C . GLN A 1 330 ? 21.843 -7.982 -12.891 1.00 89.56 330 GLN A C 1
ATOM 2332 O O . GLN A 1 330 ? 22.465 -7.373 -13.755 1.00 89.56 330 GLN A O 1
ATOM 2337 N N . ASN A 1 331 ? 21.804 -9.318 -12.845 1.00 92.12 331 ASN A N 1
ATOM 2338 C CA . ASN A 1 331 ? 22.525 -10.157 -13.808 1.00 92.12 331 ASN A CA 1
ATOM 2339 C C . ASN A 1 331 ? 22.090 -9.855 -15.246 1.00 92.12 331 ASN A C 1
ATOM 2341 O O . ASN A 1 331 ? 22.911 -9.766 -16.157 1.00 92.12 331 ASN A O 1
ATOM 2345 N N . ARG A 1 332 ? 20.785 -9.667 -15.467 1.00 88.69 332 ARG A N 1
ATOM 2346 C CA . ARG A 1 332 ? 20.263 -9.345 -16.797 1.00 88.69 332 ARG A CA 1
ATOM 2347 C C . ARG A 1 332 ? 20.726 -7.968 -17.275 1.00 88.69 332 ARG A C 1
ATOM 2349 O O . ARG A 1 332 ? 21.069 -7.837 -18.448 1.00 88.69 332 ARG A O 1
ATOM 2356 N N . LEU A 1 333 ? 20.769 -6.969 -16.389 1.00 89.00 333 LEU A N 1
ATOM 2357 C CA . LEU A 1 333 ? 21.327 -5.647 -16.695 1.00 89.00 333 LEU A CA 1
ATOM 2358 C C . LEU A 1 333 ? 22.808 -5.742 -17.045 1.00 89.00 333 LEU A C 1
ATOM 2360 O O . LEU A 1 333 ? 23.211 -5.194 -18.059 1.00 89.00 333 LEU A O 1
ATOM 2364 N N . GLU A 1 334 ? 23.596 -6.480 -16.270 1.00 91.38 334 GLU A N 1
ATOM 2365 C CA . GLU A 1 334 ? 25.035 -6.633 -16.496 1.00 91.38 334 GLU A CA 1
ATOM 2366 C C . GLU A 1 334 ? 25.330 -7.313 -17.841 1.00 91.38 334 GLU A C 1
ATOM 2368 O O . GLU A 1 334 ? 26.160 -6.842 -18.616 1.00 91.38 334 GLU A O 1
ATOM 2373 N N . HIS A 1 335 ? 24.574 -8.357 -18.197 1.00 90.62 335 HIS A N 1
ATOM 2374 C CA . HIS A 1 335 ? 24.657 -8.956 -19.532 1.00 90.62 335 HIS A CA 1
ATOM 2375 C C . HIS A 1 335 ? 24.228 -7.995 -20.645 1.00 90.62 335 HIS A C 1
ATOM 2377 O O . HIS A 1 335 ? 24.842 -7.984 -21.711 1.00 90.62 335 HIS A O 1
ATOM 2383 N N . THR A 1 336 ? 23.193 -7.189 -20.408 1.00 87.25 336 THR A N 1
ATOM 2384 C CA . THR A 1 336 ? 22.717 -6.214 -21.397 1.00 87.25 336 THR A CA 1
ATOM 2385 C C . THR A 1 336 ? 23.744 -5.105 -21.612 1.00 87.25 336 THR A C 1
ATOM 2387 O O . THR A 1 336 ? 24.004 -4.756 -22.758 1.00 87.25 336 THR A O 1
ATOM 2390 N N . ILE A 1 337 ? 24.375 -4.612 -20.542 1.00 88.25 337 ILE A N 1
ATOM 2391 C CA . ILE A 1 337 ? 25.457 -3.620 -20.592 1.00 88.25 337 ILE A CA 1
ATOM 2392 C C . ILE A 1 337 ? 26.629 -4.170 -21.401 1.00 88.25 337 ILE A C 1
ATOM 2394 O O . ILE A 1 337 ? 27.001 -3.566 -22.397 1.00 88.25 337 ILE A O 1
ATOM 2398 N N . ASN A 1 338 ? 27.126 -5.365 -21.069 1.00 91.75 338 ASN A N 1
ATOM 2399 C CA . ASN A 1 338 ? 28.239 -5.977 -21.803 1.00 91.75 338 ASN A CA 1
ATOM 2400 C C . ASN A 1 338 ? 27.933 -6.148 -23.304 1.00 91.75 338 ASN A C 1
ATOM 2402 O O . ASN A 1 338 ? 28.795 -5.943 -24.163 1.00 91.75 338 ASN A O 1
ATOM 2406 N N . ASN A 1 339 ? 26.692 -6.516 -23.637 1.00 89.06 339 ASN A N 1
ATOM 2407 C CA . ASN A 1 339 ? 26.258 -6.631 -25.026 1.00 89.06 339 ASN A CA 1
ATOM 2408 C C . ASN A 1 339 ? 26.161 -5.261 -25.720 1.00 89.06 339 ASN A C 1
ATOM 2410 O O . ASN A 1 339 ? 26.562 -5.132 -26.875 1.00 89.06 339 ASN A O 1
ATOM 2414 N N . LEU A 1 340 ? 25.647 -4.241 -25.029 1.00 88.62 340 LEU A N 1
ATOM 2415 C CA . LEU A 1 340 ? 25.568 -2.876 -25.544 1.00 88.62 340 LEU A CA 1
ATOM 2416 C C . LEU A 1 340 ? 26.946 -2.249 -25.737 1.00 88.62 340 LEU A C 1
ATOM 2418 O O . LEU A 1 340 ? 27.149 -1.606 -26.759 1.00 88.62 340 LEU A O 1
ATOM 2422 N N . ASP A 1 341 ? 27.890 -2.471 -24.827 1.00 91.50 341 ASP A N 1
ATOM 2423 C CA . ASP A 1 341 ? 29.265 -1.983 -24.953 1.00 91.50 341 ASP A CA 1
ATOM 2424 C C . ASP A 1 341 ? 29.936 -2.595 -26.187 1.00 91.50 341 ASP A C 1
ATOM 2426 O O . ASP A 1 341 ? 30.499 -1.878 -27.014 1.00 91.50 341 ASP A O 1
ATOM 2430 N N . THR A 1 342 ? 29.763 -3.906 -26.389 1.00 92.19 342 THR A N 1
ATOM 2431 C CA . THR A 1 342 ? 30.248 -4.600 -27.594 1.00 92.19 342 THR A CA 1
ATOM 2432 C C . THR A 1 342 ? 29.585 -4.048 -28.861 1.00 92.19 342 THR A C 1
ATOM 2434 O O . THR A 1 342 ? 30.237 -3.834 -29.884 1.00 92.19 342 THR A O 1
ATOM 2437 N N . ALA A 1 343 ? 28.272 -3.808 -28.831 1.00 89.81 343 ALA A N 1
ATOM 2438 C CA . ALA A 1 343 ? 27.559 -3.217 -29.959 1.00 89.81 343 ALA A CA 1
ATOM 2439 C C . ALA A 1 343 ? 28.020 -1.776 -30.234 1.00 89.81 343 ALA A C 1
ATOM 2441 O O . ALA A 1 343 ? 28.192 -1.410 -31.395 1.00 89.81 343 ALA A O 1
ATOM 2442 N N . SER A 1 344 ? 28.270 -0.984 -29.190 1.00 90.12 344 SER A N 1
ATOM 2443 C CA . SER A 1 344 ? 28.770 0.387 -29.280 1.00 90.12 344 SER A CA 1
ATOM 2444 C C . SER A 1 344 ? 30.171 0.429 -29.884 1.00 90.12 344 SER A C 1
ATOM 2446 O O . SER A 1 344 ? 30.413 1.229 -30.781 1.00 90.12 344 SER A O 1
ATOM 2448 N N . GLU A 1 345 ? 31.075 -0.460 -29.467 1.00 93.69 345 GLU A N 1
ATOM 2449 C CA . GLU A 1 345 ? 32.420 -0.576 -30.046 1.00 93.69 345 GLU A CA 1
ATOM 2450 C C . GLU A 1 345 ? 32.360 -0.940 -31.539 1.00 93.69 345 GLU A C 1
ATOM 2452 O O . GLU A 1 345 ? 33.038 -0.333 -32.374 1.00 93.69 345 GLU A O 1
ATOM 2457 N N . ASN A 1 346 ? 31.485 -1.883 -31.903 1.00 92.56 346 ASN A N 1
ATOM 2458 C CA . ASN A 1 346 ? 31.274 -2.269 -33.298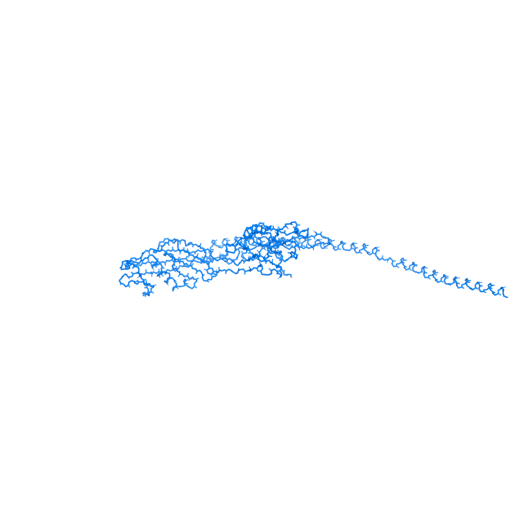 1.00 92.56 346 ASN A CA 1
ATOM 2459 C C . ASN A 1 346 ? 30.685 -1.125 -34.136 1.00 92.56 346 ASN A C 1
ATOM 2461 O O . ASN A 1 346 ? 31.127 -0.904 -35.264 1.00 92.56 346 ASN A O 1
ATOM 2465 N N . LEU A 1 347 ? 29.712 -0.385 -33.597 1.00 92.69 347 LEU A N 1
ATOM 2466 C CA . LEU A 1 347 ? 29.107 0.763 -34.274 1.00 92.69 347 LEU A CA 1
ATOM 2467 C C . LEU A 1 347 ? 30.095 1.917 -34.421 1.00 92.69 347 LEU A C 1
ATOM 2469 O O . LEU A 1 347 ? 30.185 2.481 -35.504 1.00 92.69 347 LEU A O 1
ATOM 2473 N N . GLN A 1 348 ? 30.886 2.218 -33.392 1.00 93.81 348 GLN A N 1
ATOM 2474 C CA . GLN A 1 348 ? 31.932 3.236 -33.460 1.00 93.81 348 GLN A CA 1
ATOM 2475 C C . GLN A 1 348 ? 33.018 2.851 -34.473 1.00 93.81 348 GLN A C 1
ATOM 2477 O O . GLN A 1 348 ? 33.490 3.695 -35.229 1.00 93.81 348 GLN A O 1
ATOM 2482 N N . THR A 1 349 ? 33.377 1.566 -34.552 1.00 94.38 349 THR A N 1
ATOM 2483 C CA . THR A 1 349 ? 34.305 1.057 -35.573 1.00 94.38 349 THR A CA 1
ATOM 2484 C C . THR A 1 349 ? 33.716 1.179 -36.979 1.00 94.38 349 THR A C 1
ATOM 2486 O O . THR A 1 349 ? 34.420 1.550 -37.918 1.00 94.38 349 THR A O 1
ATOM 2489 N N . ALA A 1 350 ? 32.429 0.869 -37.149 1.00 93.62 350 ALA A N 1
ATOM 2490 C CA . ALA A 1 350 ? 31.739 1.037 -38.423 1.00 93.62 350 ALA A CA 1
ATOM 2491 C C . ALA A 1 350 ? 31.625 2.519 -38.817 1.00 93.62 350 ALA A C 1
ATOM 2493 O O . ALA A 1 350 ? 31.853 2.852 -39.978 1.00 93.62 350 ALA A O 1
ATOM 2494 N N . GLU A 1 351 ? 31.340 3.407 -37.861 1.00 94.06 351 GLU A N 1
ATOM 2495 C CA . GLU A 1 351 ? 31.325 4.857 -38.068 1.00 94.06 351 GLU A CA 1
ATOM 2496 C C . GLU A 1 351 ? 32.712 5.361 -38.465 1.00 94.06 351 GLU A C 1
ATOM 2498 O O . GLU A 1 351 ? 32.826 6.062 -39.465 1.00 94.06 351 GLU A O 1
ATOM 2503 N N . SER A 1 352 ? 33.765 4.946 -37.755 1.00 94.81 352 SER A N 1
ATOM 2504 C CA . SER A 1 352 ? 35.152 5.297 -38.072 1.00 94.81 352 SER A CA 1
ATOM 2505 C C . SER A 1 352 ? 35.520 4.881 -39.498 1.00 94.81 352 SER A C 1
ATOM 2507 O O . SER A 1 352 ? 36.048 5.686 -40.249 1.00 94.81 352 SER A O 1
ATOM 2509 N N . ARG A 1 353 ? 35.123 3.687 -39.962 1.00 90.06 353 ARG A N 1
ATOM 2510 C CA . ARG A 1 353 ? 35.352 3.276 -41.365 1.00 90.06 353 ARG A CA 1
ATOM 2511 C C . ARG A 1 353 ? 34.624 4.130 -42.405 1.00 90.06 353 ARG A C 1
ATOM 2513 O O . ARG A 1 353 ? 35.050 4.155 -43.555 1.00 90.06 353 ARG A O 1
ATOM 2520 N N . ILE A 1 354 ? 33.490 4.731 -42.049 1.00 90.25 354 ILE A N 1
ATOM 2521 C CA . ILE A 1 354 ? 32.683 5.543 -42.972 1.00 90.25 354 ILE A CA 1
ATOM 2522 C C . ILE A 1 354 ? 33.141 7.001 -42.950 1.00 90.25 354 ILE A C 1
ATOM 2524 O O . ILE A 1 354 ? 33.170 7.657 -43.990 1.00 90.25 354 ILE A O 1
ATOM 2528 N N . ARG A 1 355 ? 33.436 7.523 -41.761 1.00 92.94 355 ARG A N 1
ATOM 2529 C CA . ARG A 1 355 ? 33.697 8.940 -41.522 1.00 92.94 355 ARG A CA 1
ATOM 2530 C C . ARG A 1 355 ? 35.182 9.270 -41.536 1.00 92.94 355 ARG A C 1
ATOM 2532 O O . ARG A 1 355 ? 35.547 10.335 -42.033 1.00 92.94 355 ARG A O 1
ATOM 2539 N N . ASP A 1 356 ? 36.010 8.397 -40.977 1.00 92.31 356 ASP A N 1
ATOM 2540 C CA . ASP A 1 356 ? 37.438 8.641 -40.871 1.00 92.31 356 ASP A CA 1
ATOM 2541 C C . ASP A 1 356 ? 38.122 8.205 -42.165 1.00 92.31 356 ASP A C 1
ATOM 2543 O O . ASP A 1 356 ? 37.875 7.134 -42.721 1.00 92.31 356 ASP A O 1
ATOM 2547 N N . THR A 1 357 ? 38.997 9.067 -42.661 1.00 85.81 357 THR A N 1
ATOM 2548 C CA . THR A 1 357 ? 39.837 8.782 -43.821 1.00 85.81 357 THR A CA 1
ATOM 2549 C C . THR A 1 357 ? 41.125 8.111 -43.371 1.00 85.81 357 THR A C 1
ATOM 2551 O O . THR A 1 357 ? 41.708 8.509 -42.358 1.00 85.81 357 THR A O 1
ATOM 2554 N N . ASP A 1 358 ? 41.630 7.158 -44.154 1.00 88.75 358 ASP A N 1
ATOM 2555 C CA . ASP A 1 358 ? 42.979 6.642 -43.939 1.00 88.75 358 ASP A CA 1
ATOM 2556 C C . ASP A 1 358 ? 43.996 7.759 -44.217 1.00 88.75 358 ASP A C 1
ATOM 2558 O O . ASP A 1 358 ? 44.245 8.147 -45.361 1.00 88.75 358 ASP A O 1
ATOM 2562 N N . MET A 1 359 ? 44.585 8.294 -43.146 1.00 87.06 359 MET A N 1
ATOM 2563 C CA . MET A 1 359 ? 45.579 9.362 -43.217 1.00 87.06 359 MET A CA 1
ATOM 2564 C C . MET A 1 359 ? 46.780 8.981 -44.084 1.00 87.06 359 MET A C 1
ATOM 2566 O O . MET A 1 359 ? 47.386 9.865 -44.682 1.00 87.06 359 MET A O 1
ATOM 2570 N N . ALA A 1 360 ? 47.149 7.700 -44.169 1.00 88.69 360 ALA A N 1
ATOM 2571 C CA . ALA A 1 360 ? 48.257 7.286 -45.018 1.00 88.69 360 ALA A CA 1
ATOM 2572 C C . ALA A 1 360 ? 47.912 7.477 -46.502 1.00 88.69 360 ALA A C 1
ATOM 2574 O O . ALA A 1 360 ? 48.707 8.051 -47.249 1.00 88.69 360 ALA A O 1
ATOM 2575 N N . GLU A 1 361 ? 46.718 7.054 -46.920 1.00 91.38 361 GLU A N 1
ATOM 2576 C CA . GLU A 1 361 ? 46.249 7.223 -48.297 1.00 91.38 361 GLU A CA 1
ATOM 2577 C C . GLU A 1 361 ? 46.004 8.700 -48.632 1.00 91.38 361 GLU A C 1
ATOM 2579 O O . GLU A 1 361 ? 46.469 9.192 -49.665 1.00 91.38 361 GLU A O 1
ATOM 2584 N N . GLU A 1 362 ? 45.366 9.445 -47.726 1.00 90.94 362 GLU A N 1
ATOM 2585 C CA . GLU A 1 362 ? 45.085 10.865 -47.940 1.00 90.94 362 GLU A CA 1
ATOM 2586 C C . GLU A 1 362 ? 46.372 11.698 -47.992 1.00 90.94 362 GLU A C 1
ATOM 2588 O O . GLU A 1 362 ? 46.485 12.599 -48.818 1.00 90.94 362 GLU A O 1
ATOM 2593 N N . MET A 1 363 ? 47.404 11.363 -47.208 1.00 91.19 363 MET A N 1
ATOM 2594 C CA . MET A 1 363 ? 48.708 12.035 -47.286 1.00 91.19 363 MET A CA 1
ATOM 2595 C C . MET A 1 363 ? 49.452 11.738 -48.593 1.00 91.19 363 MET A C 1
ATOM 2597 O O . MET A 1 363 ? 50.143 12.619 -49.113 1.00 91.19 363 MET A O 1
ATOM 2601 N N . VAL A 1 364 ? 49.302 10.536 -49.162 1.00 93.94 364 VAL A N 1
ATOM 2602 C CA . VAL A 1 364 ? 49.841 10.211 -50.494 1.00 93.94 364 VAL A CA 1
ATOM 2603 C C . VAL A 1 364 ? 49.113 11.014 -51.569 1.00 93.94 364 VAL A C 1
ATOM 2605 O O . VAL A 1 364 ? 49.765 11.623 -52.420 1.00 93.94 364 VAL A O 1
ATOM 2608 N N . ASN A 1 365 ? 47.781 11.075 -51.510 1.00 93.06 365 ASN A N 1
ATOM 2609 C CA . ASN A 1 365 ? 46.978 11.868 -52.438 1.00 93.06 365 ASN A CA 1
ATOM 2610 C C . ASN A 1 365 ? 47.271 13.366 -52.308 1.00 93.06 365 ASN A C 1
ATOM 2612 O O . ASN A 1 365 ? 47.480 14.041 -53.316 1.00 93.06 365 ASN A O 1
ATOM 2616 N N . TYR A 1 366 ? 47.377 13.880 -51.085 1.00 94.88 366 TYR A N 1
ATOM 2617 C CA . TYR A 1 366 ? 47.764 15.256 -50.800 1.00 94.88 366 TYR A CA 1
ATOM 2618 C C . TYR A 1 366 ? 49.163 15.569 -51.338 1.00 94.88 366 TYR A C 1
ATOM 2620 O O . TYR A 1 366 ? 49.342 16.562 -52.042 1.00 94.88 366 TYR A O 1
ATOM 2628 N N . SER A 1 367 ? 50.152 14.706 -51.079 1.00 93.69 367 SER A N 1
ATOM 2629 C CA . SER A 1 367 ? 51.517 14.880 -51.587 1.00 93.69 367 SER A CA 1
ATOM 2630 C C . SER A 1 367 ? 51.551 14.858 -53.117 1.00 93.69 367 SER A C 1
ATOM 2632 O O . SER A 1 367 ? 52.122 15.757 -53.734 1.00 93.69 367 SER A O 1
ATOM 2634 N N . LYS A 1 368 ? 50.851 13.906 -53.747 1.00 93.69 368 LYS A N 1
ATOM 2635 C CA . LYS A 1 368 ? 50.680 13.833 -55.204 1.00 93.69 368 LYS A CA 1
ATOM 2636 C C . LYS A 1 368 ? 50.051 15.111 -55.759 1.00 93.69 368 LYS A C 1
ATOM 2638 O O . LYS A 1 368 ? 50.565 15.663 -56.727 1.00 93.69 368 LYS A O 1
ATOM 2643 N N . ASN A 1 369 ? 48.977 15.605 -55.147 1.00 95.19 369 ASN A N 1
ATOM 2644 C CA . ASN A 1 369 ? 48.289 16.821 -55.576 1.00 95.19 369 ASN A CA 1
ATOM 2645 C C . ASN A 1 369 ? 49.147 18.075 -55.367 1.00 95.19 369 ASN A C 1
ATOM 2647 O O . ASN A 1 369 ? 49.167 18.944 -56.234 1.00 95.19 369 ASN A O 1
ATOM 2651 N N . SER A 1 370 ? 49.912 18.155 -54.276 1.00 92.56 370 SER A N 1
ATOM 2652 C CA . SER A 1 370 ? 50.862 19.244 -54.028 1.00 92.56 370 SER A CA 1
ATOM 2653 C C . SER A 1 370 ? 51.992 19.249 -55.061 1.00 92.56 370 SER A C 1
ATOM 2655 O O . SER A 1 370 ? 52.342 20.307 -55.580 1.00 92.56 370 SER A O 1
ATOM 2657 N N . ILE A 1 371 ? 52.537 18.076 -55.400 1.00 91.06 371 ILE A N 1
ATOM 2658 C CA . ILE A 1 371 ? 53.546 17.932 -56.458 1.00 91.06 371 ILE A CA 1
ATOM 2659 C C . ILE A 1 371 ? 52.945 18.311 -57.816 1.00 91.06 371 ILE A C 1
ATOM 2661 O O . ILE A 1 371 ? 53.576 19.045 -58.569 1.00 91.06 371 ILE A O 1
ATOM 2665 N N . LEU A 1 372 ? 51.719 17.875 -58.128 1.00 92.31 372 LEU A N 1
ATOM 2666 C CA . LEU A 1 372 ? 51.022 18.248 -59.364 1.00 92.31 372 LEU A CA 1
ATOM 2667 C C . LEU A 1 372 ? 50.738 19.752 -59.444 1.00 92.31 372 LEU A C 1
ATOM 2669 O O . LEU A 1 372 ? 50.891 20.332 -60.514 1.00 92.31 372 LEU A O 1
ATOM 2673 N N . ALA A 1 373 ? 50.362 20.398 -58.340 1.00 93.12 373 ALA A N 1
ATOM 2674 C CA . ALA A 1 373 ? 50.138 21.840 -58.292 1.00 93.12 373 ALA A CA 1
ATOM 2675 C C . ALA A 1 373 ? 51.443 22.622 -58.503 1.00 93.12 373 ALA A C 1
ATOM 2677 O O . ALA A 1 373 ? 51.472 23.561 -59.301 1.00 93.12 373 ALA A O 1
ATOM 2678 N N . GLN A 1 374 ? 52.536 22.202 -57.855 1.00 91.12 374 GLN A N 1
ATOM 2679 C CA . GLN A 1 374 ? 53.866 22.784 -58.063 1.00 91.12 374 GLN A CA 1
ATOM 2680 C C . GLN A 1 374 ? 54.355 22.565 -59.500 1.00 91.12 374 GLN A C 1
ATOM 2682 O O . GLN A 1 374 ? 54.785 23.515 -60.151 1.00 91.12 374 GLN A O 1
ATOM 2687 N N . ALA A 1 375 ? 54.218 21.349 -60.035 1.00 89.12 375 ALA A N 1
ATOM 2688 C CA . ALA A 1 375 ? 54.554 21.036 -61.420 1.00 89.12 375 ALA A CA 1
ATOM 2689 C C . ALA A 1 375 ? 53.694 21.838 -62.408 1.00 89.12 375 ALA A C 1
ATOM 2691 O O . ALA A 1 375 ? 54.225 22.384 -63.367 1.00 89.12 375 ALA A O 1
ATOM 2692 N N . GLY A 1 376 ? 52.390 21.981 -62.154 1.00 90.19 376 GLY A N 1
ATOM 2693 C CA . GLY A 1 376 ? 51.475 22.793 -62.953 1.00 90.19 376 GLY A CA 1
ATOM 2694 C C . GLY A 1 376 ? 51.853 24.274 -62.953 1.00 90.19 376 GLY A C 1
ATOM 2695 O O . GLY A 1 376 ? 51.869 24.895 -64.013 1.00 90.19 376 GLY A O 1
ATOM 2696 N N . GLN A 1 377 ? 52.240 24.836 -61.803 1.00 88.81 377 GLN A N 1
ATOM 2697 C CA . GLN A 1 377 ? 52.769 26.201 -61.722 1.00 88.81 377 GLN A CA 1
ATOM 2698 C C . GLN A 1 377 ? 54.094 26.356 -62.476 1.00 88.81 377 GLN A C 1
ATOM 2700 O O . GLN A 1 377 ? 54.244 27.313 -63.235 1.00 88.81 377 GLN A O 1
ATOM 2705 N N . SER A 1 378 ? 55.037 25.420 -62.326 1.00 85.38 378 SER A N 1
ATOM 2706 C CA . SER A 1 378 ? 56.301 25.437 -63.075 1.00 85.38 378 SER A CA 1
ATOM 2707 C C . SER A 1 378 ? 56.081 25.287 -64.583 1.00 85.38 378 SER A C 1
ATOM 2709 O O . SER A 1 378 ? 56.706 26.003 -65.362 1.00 85.38 378 SER A O 1
ATOM 2711 N N . MET A 1 379 ? 55.150 24.428 -65.008 1.00 85.75 379 MET A N 1
ATOM 2712 C CA . MET A 1 379 ? 54.779 24.265 -66.414 1.00 85.75 379 MET A CA 1
ATOM 2713 C C . MET A 1 379 ? 54.081 25.506 -66.974 1.00 85.75 379 MET A C 1
ATOM 2715 O O . MET A 1 379 ? 54.399 25.921 -68.084 1.00 85.75 379 MET A O 1
ATOM 2719 N N . LEU A 1 380 ? 53.180 26.141 -66.218 1.00 83.50 380 LEU A N 1
ATOM 2720 C CA . LEU A 1 380 ? 52.570 27.418 -66.604 1.00 83.50 380 LEU A CA 1
ATOM 2721 C C . LEU A 1 380 ? 53.618 28.531 -66.716 1.00 83.50 380 LEU A C 1
ATOM 2723 O O . LEU A 1 380 ? 53.585 29.312 -67.666 1.00 83.50 380 LEU A O 1
ATOM 2727 N N . ALA A 1 381 ? 54.571 28.598 -65.785 1.00 82.31 381 ALA A N 1
ATOM 2728 C CA . ALA A 1 381 ? 55.669 29.560 -65.840 1.00 82.31 381 ALA A CA 1
ATOM 2729 C C . ALA A 1 381 ? 56.561 29.334 -67.073 1.00 82.31 381 ALA A C 1
ATOM 2731 O O . ALA A 1 381 ? 56.882 30.287 -67.784 1.00 82.31 381 ALA A O 1
ATOM 2732 N N . GLN A 1 382 ? 56.897 28.077 -67.378 1.00 82.69 382 GLN A N 1
ATOM 2733 C CA . GLN A 1 382 ? 57.708 27.711 -68.538 1.00 82.69 382 GLN A CA 1
ATOM 2734 C C . GLN A 1 382 ? 56.971 27.942 -69.869 1.00 82.69 382 GLN A C 1
ATOM 2736 O O . GLN A 1 382 ? 57.566 28.451 -70.816 1.00 82.69 382 GLN A O 1
ATOM 2741 N N . ALA A 1 383 ? 55.671 27.644 -69.942 1.00 80.38 383 ALA A N 1
ATOM 2742 C CA . ALA A 1 383 ? 54.840 27.929 -71.114 1.00 80.38 383 ALA A CA 1
ATOM 2743 C C . ALA A 1 383 ? 54.691 29.442 -71.361 1.00 80.38 383 ALA A C 1
ATOM 2745 O O . ALA A 1 383 ? 54.772 29.896 -72.502 1.00 80.38 383 ALA A O 1
ATOM 2746 N N . ASN A 1 384 ? 54.549 30.241 -70.297 1.00 77.12 384 ASN A N 1
ATOM 2747 C CA . ASN A 1 384 ? 54.532 31.702 -70.401 1.00 77.12 384 ASN A CA 1
ATOM 2748 C C . ASN A 1 384 ? 55.887 32.274 -70.850 1.00 77.12 384 ASN A C 1
ATOM 2750 O O . ASN A 1 384 ? 55.910 33.182 -71.680 1.00 77.12 384 ASN A O 1
ATOM 2754 N N . GLN A 1 385 ? 57.012 31.733 -70.369 1.00 81.06 385 GLN A N 1
ATOM 2755 C CA . GLN A 1 385 ? 58.347 32.122 -70.846 1.00 81.06 385 GLN A CA 1
ATOM 2756 C C . GLN A 1 385 ? 58.580 31.745 -72.313 1.00 81.06 385 GLN A C 1
ATOM 2758 O O . GLN A 1 385 ? 59.116 32.554 -73.067 1.00 81.06 385 GLN A O 1
ATOM 2763 N N . ALA A 1 386 ? 58.145 30.558 -72.743 1.00 77.06 386 ALA A N 1
ATOM 2764 C CA . ALA A 1 386 ? 58.224 30.151 -74.145 1.00 77.06 386 ALA A CA 1
ATOM 2765 C C . ALA A 1 386 ? 57.409 31.090 -75.055 1.00 77.06 386 ALA A C 1
ATOM 2767 O O . ALA A 1 386 ? 57.910 31.521 -76.091 1.00 77.06 386 ALA A O 1
ATOM 2768 N N . ASN A 1 387 ? 56.202 31.491 -74.634 1.00 74.31 387 ASN A N 1
ATOM 2769 C CA . ASN A 1 387 ? 55.387 32.471 -75.363 1.00 74.31 387 ASN A CA 1
ATOM 2770 C C . ASN A 1 387 ? 56.052 33.859 -75.439 1.00 74.31 387 ASN A C 1
ATOM 2772 O O . ASN A 1 387 ? 56.002 34.502 -76.487 1.00 74.31 387 ASN A O 1
ATOM 2776 N N . GLN A 1 388 ? 56.715 34.318 -74.371 1.00 71.81 388 GLN A N 1
ATOM 2777 C CA . GLN A 1 388 ? 57.483 35.571 -74.399 1.00 71.81 388 GLN A CA 1
ATOM 2778 C C . GLN A 1 388 ? 58.712 35.481 -75.319 1.00 71.81 388 GLN A C 1
ATOM 2780 O O . GLN A 1 388 ? 58.991 36.433 -76.045 1.00 71.81 388 GLN A O 1
ATOM 2785 N N . GLY A 1 389 ? 59.389 34.328 -75.360 1.00 71.38 389 GLY A N 1
ATOM 2786 C CA . GLY A 1 389 ? 60.503 34.064 -76.277 1.00 71.38 389 GLY A CA 1
ATOM 2787 C C . GLY A 1 389 ? 60.101 34.093 -77.758 1.00 71.38 389 GLY A C 1
ATOM 2788 O O . GLY A 1 389 ? 60.864 34.554 -78.608 1.00 71.38 389 GLY A O 1
ATOM 2789 N N . VAL A 1 390 ? 58.876 33.663 -78.077 1.00 62.72 390 VAL A N 1
ATOM 2790 C CA . VAL A 1 390 ? 58.318 33.770 -79.436 1.00 62.72 390 VAL A CA 1
ATOM 2791 C C . VAL A 1 390 ? 57.959 35.219 -79.780 1.00 62.72 390 VAL A C 1
ATOM 2793 O O . VAL A 1 390 ? 58.207 35.649 -80.904 1.00 62.72 390 VAL A O 1
ATOM 2796 N N . LEU A 1 391 ? 57.453 36.006 -78.823 1.00 60.75 391 LEU A N 1
ATOM 2797 C CA . LEU A 1 391 ? 57.198 37.437 -79.036 1.00 60.75 391 LEU A CA 1
ATOM 2798 C C . LEU A 1 391 ? 58.484 38.229 -79.323 1.00 60.75 391 LEU A C 1
ATOM 2800 O O . LEU A 1 391 ? 58.459 39.118 -80.166 1.00 60.75 391 LEU A O 1
ATOM 2804 N N . THR A 1 392 ? 59.607 37.887 -78.682 1.00 61.69 392 THR A N 1
ATOM 2805 C CA . THR A 1 392 ? 60.920 38.484 -78.997 1.00 61.69 392 THR A CA 1
ATOM 2806 C C . THR A 1 392 ? 61.463 38.095 -80.371 1.00 61.69 392 THR A C 1
ATOM 2808 O O . THR A 1 392 ? 62.349 38.770 -80.875 1.00 61.69 392 THR A O 1
ATOM 2811 N N . LEU A 1 393 ? 60.951 37.021 -80.981 1.00 58.47 393 LEU A N 1
ATOM 2812 C CA . LEU A 1 393 ? 61.333 36.593 -82.331 1.00 58.47 393 LEU A CA 1
ATOM 2813 C C . LEU A 1 393 ? 60.493 37.264 -83.433 1.00 58.47 393 LEU A C 1
ATOM 2815 O O . LEU A 1 393 ? 60.871 37.229 -84.601 1.00 58.47 393 LEU A O 1
ATOM 2819 N N . LEU A 1 394 ? 59.339 37.824 -83.065 1.00 50.88 394 LEU A N 1
ATOM 2820 C CA . LEU A 1 394 ? 58.376 38.478 -83.958 1.00 50.88 394 LEU A CA 1
ATOM 2821 C C . LEU A 1 394 ? 58.492 40.010 -83.961 1.00 50.88 394 LEU A C 1
ATOM 2823 O O . LEU A 1 394 ? 57.706 40.664 -84.648 1.00 50.88 394 LEU A O 1
ATOM 2827 N N . GLN A 1 395 ? 59.427 40.571 -83.190 1.00 48.00 395 GLN A N 1
ATOM 2828 C CA . GLN A 1 395 ? 59.635 42.010 -83.036 1.00 48.00 395 GLN A CA 1
ATOM 2829 C C . GLN A 1 395 ? 60.912 42.480 -83.730 1.00 48.00 395 GLN A C 1
ATOM 2831 O O . GLN A 1 395 ? 61.913 41.728 -83.693 1.00 48.00 395 GLN A O 1
#

Secondary structure (DSSP, 8-state):
----SS-EESS---EEE-GGGGGGEEEE-----EEEE-SSPPPPEETT-EEEEEEEEE-TT--EEEEEEEEEEETTTTEEE-TT--EEEE--STTTTTEE-HHHHHHHHHHHHHTSTTTTTEEEEEETTEEEEEESSSTT--SEEEEEETTPPPEEPEEEE--PPPEEEE-GGG-EE-SSS-GGGTEEEETTEEEEEES-GGGS-GGGTTEEEEE-SSTTS---HHHHHHHHHHHHHHH--EEEE-TTTSS-EEEE--TT-----EEEE-SSSTT-EEEE-EE--STTTTT-STTT---SSHHHHHHHHHHHHHHHHHHHHHHHHHHHHHHHHHHHHHHHHHHHHHHHHHHHHHHS--HHHHHHHHHHHHHHHHHHHHHHHHHHHHHHHHHTT--

Solvent-accessible surface area (backbone atoms only — not comparable to full-atom values): 20546 Å² total; per-residue (Å²): 133,84,84,78,73,24,26,56,15,27,58,64,74,45,70,52,57,33,86,88,22,51,89,16,54,47,76,43,69,45,55,52,30,39,37,34,30,42,72,60,67,40,62,63,43,42,46,81,39,71,50,36,46,33,42,35,37,23,36,66,71,69,49,75,48,74,51,72,45,46,44,33,31,37,20,91,80,23,36,28,23,41,89,88,64,50,81,40,48,66,50,82,58,96,54,18,66,54,29,33,51,20,46,52,44,20,38,27,48,19,48,51,44,42,74,39,82,60,27,79,45,25,52,48,37,55,52,94,13,14,50,32,36,31,23,69,43,70,87,60,41,54,73,44,44,31,44,20,54,72,82,46,84,59,43,63,30,49,72,47,80,55,47,49,74,64,27,42,30,40,41,42,77,38,32,34,34,75,70,68,83,67,62,62,49,26,36,34,32,45,26,55,43,42,34,33,37,21,47,49,76,87,56,57,54,84,90,43,74,77,50,48,72,40,68,32,89,39,88,86,27,50,50,45,46,67,40,20,40,52,42,12,52,51,46,23,73,74,24,34,31,48,35,37,46,32,92,82,77,33,26,21,27,37,36,32,56,21,93,60,17,44,26,67,18,47,74,40,81,70,53,97,54,92,88,39,59,48,73,51,68,42,70,44,82,46,47,60,70,40,48,60,22,92,61,54,60,43,71,91,41,76,69,42,35,55,50,25,52,52,42,50,50,52,30,51,50,51,54,50,50,52,50,50,51,50,51,53,50,49,53,52,48,55,54,44,49,58,50,49,52,53,50,48,54,52,49,51,52,54,46,42,69,73,72,52,75,60,62,70,60,51,49,49,53,49,50,51,50,52,51,50,52,54,49,49,51,52,48,51,53,49,53,51,50,52,54,51,56,52,52,65,71,76,105

Sequence (395 aa):
MKLLDGSQSGSKVQASVSKSAATGATTNHAAVAQVNTSASNVGELASGKSMTYSITVLDKNNNATTTSVTVSYDGTTNKFTDKDGNELGTATGTDKATKATGAETAAAIAKALSNTSLGDKFDIENDTAKIKLTTKDASDSPNSVLISVDGAAGEVAGAQPTGSEAYTSIDAKIGAYDGTGNIEDKIFTVNGEKFAYVTDPSKLGDDYKDVNYVQTKATDGTVAAEDATAMAKLISAKTGINAEADKTATTSVNLKPSTTATGKGIELQIGANEGQTMSFTLDDMSADALGVGSGSVDLSTQDKAKTATTTIDAAIKKVSKARGQMGAVQNRLEHTINNLDTASENLQTAESRIRDTDMAEEMVNYSKNSILAQAGQSMLAQANQANQGVLTLLQ

Foldseek 3Di:
DPQLQLQAFFQDKRKDADPLQRVQKDFAAWPDKKKFKAPDFQAKAWAQDKKKKWKWFQAPLRDTDIDIWMWHAHLVQQFIATPVGDTLDGADDPCSNTIHGLQRVQSSVQSRCCPDPLVVQWNWHGDPRMIMTIGPDNNGDTPWMFMDMPPDGTDTTDIDPSGAHGWMKGAQSLFAAELDDDCSSAWMDISNQIEGEYCDPVSCDPVNPSYDYFHAPDNVRTQALVSLQVRQVVCCVPFVWNWHQDPPNSRMIITGTDLRGFHQRDWDQLDDDPPNIDGDHQYDLDCVNLQNDNNSQDPPDPVSNVSNVVSVVSSVVSVVVRVVVVVVVVVVSVVSVVVVVVVVVVVVVVCCVVPPDDPVVVVVVVVVVVVVVVVVVVVVVVVVVVVVVVVVVVD